Protein AF-0000000080295500 (afdb_homodimer)

Nearest PDB structures (foldseek):
  4p5w-assembly1_A  TM=9.101E-01  e=2.984E-23  Homo sapiens
  4p5w-assembly1_B  TM=8.861E-01  e=1.407E-22  Homo sapiens
  4p5x-assembly1_A-2  TM=8.609E-01  e=1.257E-21  Homo sapiens
  4p60-assembly1_B  TM=7.957E-01  e=4.733E-19  Homo sapiens
  4p60-assembly1_A  TM=8.906E-01  e=2.043E-16  Homo sapiens

Sequence (600 aa):
MQILQVKRAESGPSFLKRASTDKLREVFLKYASYQKNGEHFMTSEDFVRKFLGLFTDAAFNDESVRLLAGIADTSKDGLISFAEFQAFEGLLCTPDALYKTAFQLFDRQGNGTVSYDNFAEIVQKTELHSKLPFRLDSPFIKRYFGEKKQRLINYAEFTQLLHDFHEEYAMEAFRTKDPAGSGYISPLDFHDIMVNVKRHLLTADVKDNLVAITEGHKVSFPYFMAFTSLLNNMELIKRIYLHATQGNRTEPVTKDELLYAAQTMSQITPLEIDILFQLTGALHHTGWWRRKKFEANRQVMQILQVKRAESGPSFLKRASTDKLREVFLKYASYQKNGEHFMTSEDFVRKFLGLFTDAAFNDESVRLLAGIADTSKDGLISFAEFQAFEGLLCTPDALYKTAFQLFDRQGNGTVSYDNFAEIVQKTELHSKLPFRLDSPFIKRYFGEKKQRLINYAEFTQLLHDFHEEYAMEAFRTKDPAGSGYISPLDFHDIMVNVKRHLLTADVKDNLVAITEGHKVSFPYFMAFTSLLNNMELIKRIYLHATQGNRTEPVTKDELLYAAQTMSQITPLEIDILFQLTGALHHTGWWRRKKFEANRQV

Radius of gyration: 26.74 Å; Cα contacts (8 Å, |Δi|>4): 785; chains: 2; bounding box: 55×94×56 Å

Foldseek 3Di:
DVPPPPLPQPDDVDQPDQDDLVVLVVLQVVQFDDDDPRFTWHALCSVACVVVVHQVDPPGDPVVSQLLSQLLVLCLPRIHGSVSSSVLSVLCSDPPSVLSSVQSSQPNNNPQWHALVSVVVVLCPDPLCVVQNDDSQDVLQCVLCNNVRPRIHGSVRSVVSVVVVLVVSLVSLVCVQVVVPPQWHWLVSLLVSCCRSVVVLDDPLCSVCSSVLCVRDIAGNVLSNLQSLLSVCVVVLQVLVCVLVVNDQFDWDDLVSSVVSCVVPPSHDSSNSVSVLSSCCRRVVDSTPGNDCPPPPSVD/DVPPPPPPQPDDVDQPDQDDLVVLVVLQVVQFDDDDPRFTWHALCSVACPVVVHQVDPPGDPVVSQLLSQLLVLCLPRIHGSVSSSVLSVLCRDPPSVLSSVQSSQPNNNPQWHALVSVVVVQCPDPLCVVQNDDSQDVLQCVLQNPVRPRIHGSVRSVVSVVVVLVVSLVSLVCVQVVVPPQWHWLVSLLVSCCRSVVVLDDPLCSVCSSVLCVRDIAGNVLSNLQSLLSVCVVVLQVLVCVLVVNDQFDWDDLVSSVVSCVVPPSHDSSNSVSVLSSCCRRVVDSTPGNDCPPPPPDD

Organism: Glossina morsitans morsitans (NCBI:txid37546)

InterPro domains:
  IPR002048 EF-hand domain [PF13202] (72-88)
  IPR002048 EF-hand domain [PS50222] (94-129)
  IPR002048 EF-hand domain [PS50222] (165-200)
  IPR002048 EF-hand domain [SM00054] (64-92)
  IPR002048 EF-hand domain [SM00054] (98-126)
  IPR002048 EF-hand domain [SM00054] (169-197)
  IPR011992 EF-hand domain pair [SSF47473] (13-196)
  IPR011992 EF-hand domain pair [SSF47473] (168-280)
  IPR039800 Calcium uptake protein 1/2/3 [PTHR12294] (20-279)

Secondary structure (DSSP, 8-state):
--TT-----SSSS---PPPPHHHHHHHHHHH--EEETTEEEB-HIIIIIIIS--S-SSS--HHHHHHHHHHH-TT-SS-B-HHHHHHHHHHHTSTTHHHHHHHHHH-TTSSSEE-HHHHHHHHHTSHHHHHS---TTSHHHHHHHTTTT---EEHHHHHHHHHHHHHHHHHHHHHHH-TT--SEE-HHHHHHHHHHHSGGG--HHHHHTHHHHTTTPPEEHHHHHHHHHHHHTHHHHHHHHHHHTTT-SS--B-HHHHHHHGGG-TT--HHHHHHHHHHHHHHHS-SSB-----------/--TT-------SS---PPPPHHHHHHHHHHH--EEETTEEEB-HIIIIIIIS--S-SSS--HHHHHHHHHHH-TT-SS-B-HHHHHHHHHHHTSTTHHHHHHHHHH-TTSSSEE-HHHHHHHHHTSHHHHHS---TTSHHHHHHHTTTT---EEHHHHHHHHHHHHHHHHHHHHHHH-TT--SEE-HHHHHHHHHHHSGGG--HHHHHTHHHHTTTPPEEHHHHHHHHHHHHTHHHHHHHHHHHTTT-SS--B-HHHHHHHHTT-TT--HHHHHHHHHHHHHHHS-SSB-----------

pLDDT: mean 84.42, std 17.53, range [17.41, 97.69]

Solvent-accessible surface area (backbone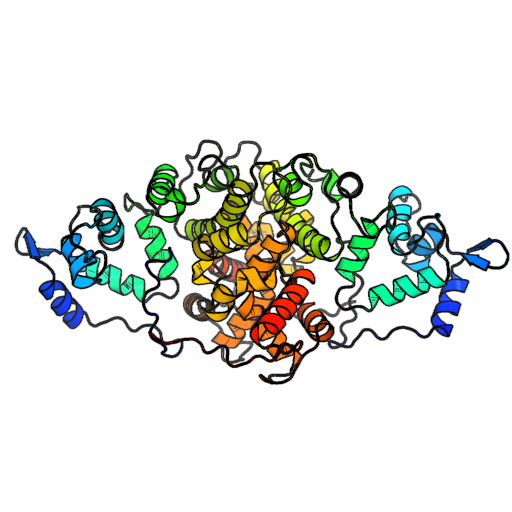 atoms only — not comparable to full-atom values): 32934 Å² total; per-residue (Å²): 125,73,76,71,64,62,82,72,72,86,67,65,96,60,71,53,75,74,77,52,68,69,60,48,48,55,55,49,60,73,47,30,78,41,74,57,97,90,38,63,22,22,40,34,58,30,45,29,30,62,67,68,57,42,70,71,53,89,88,48,62,64,67,58,37,45,46,60,29,33,41,34,15,57,83,59,76,69,49,28,40,61,70,31,49,52,49,40,56,49,44,64,38,41,60,59,21,68,54,53,48,50,45,34,49,34,19,70,83,50,75,65,40,31,40,44,67,43,44,51,53,55,50,64,69,34,70,56,29,72,77,49,64,69,72,82,83,33,71,67,47,27,45,69,20,8,65,83,44,73,39,69,37,38,63,55,40,39,40,39,47,54,55,52,46,57,57,48,48,49,55,44,42,50,47,68,66,20,79,82,32,70,29,45,32,48,41,66,55,50,41,51,45,42,62,66,70,43,40,91,65,47,49,74,70,54,59,76,34,51,48,63,64,47,70,82,37,68,41,37,44,42,56,52,50,29,51,54,49,38,51,63,38,41,68,59,51,51,48,37,47,26,58,62,45,74,65,39,62,62,56,70,50,52,71,64,53,49,41,45,46,34,58,81,38,82,78,64,40,70,39,26,53,54,48,49,39,47,48,34,24,67,72,63,75,34,78,47,48,46,59,59,80,72,66,74,77,57,84,114,125,72,76,71,65,61,81,71,72,85,67,65,95,63,71,53,74,72,77,53,69,67,60,48,49,53,55,47,59,72,46,30,78,41,74,58,96,90,38,64,22,21,40,34,56,29,46,30,30,62,68,68,57,42,70,72,53,90,89,49,61,64,66,58,37,44,46,58,30,34,42,35,16,58,84,58,77,69,48,28,40,62,70,30,49,51,48,38,55,48,44,64,38,41,61,58,22,68,54,52,47,51,46,32,49,34,20,68,82,51,75,65,40,29,41,44,68,42,46,50,55,55,50,65,70,34,70,58,29,71,77,49,61,70,72,82,83,33,73,67,47,28,46,69,18,9,66,84,43,72,41,69,36,38,64,56,40,38,38,41,48,55,55,52,46,58,56,48,47,51,54,45,44,51,46,67,66,21,79,80,32,69,29,46,32,48,42,66,55,49,39,52,47,41,62,66,72,44,40,92,65,48,50,72,69,54,60,76,35,50,46,62,66,46,71,82,36,67,41,36,43,43,54,53,52,30,53,54,49,38,52,62,38,42,69,57,50,51,48,36,48,26,60,61,46,74,64,40,64,61,57,70,54,52,72,65,52,48,40,46,48,34,60,82,39,82,77,64,41,69,39,27,54,52,47,48,47,49,48,34,24,68,71,61,75,34,78,49,51,47,57,61,78,70,66,75,71,68,77,120

Structure (mmCIF, N/CA/C/O backbone):
data_AF-0000000080295500-model_v1
#
loop_
_entity.id
_entity.type
_entity.pdbx_description
1 polymer 'EF-hand domain-containing protein'
#
loop_
_atom_site.group_PDB
_atom_site.id
_atom_site.type_symbol
_atom_site.label_atom_id
_atom_site.label_alt_id
_atom_site.label_comp_id
_atom_site.label_asym_id
_atom_site.label_entity_id
_atom_site.label_seq_id
_atom_site.pdbx_PDB_ins_code
_atom_site.Cartn_x
_atom_site.Cartn_y
_atom_site.Cartn_z
_atom_site.occupancy
_atom_site.B_iso_or_equiv
_atom_site.auth_seq_id
_atom_site.auth_comp_id
_atom_site.auth_asym_id
_atom_site.auth_atom_id
_atom_site.pdbx_PDB_model_num
ATOM 1 N N . MET A 1 1 ? 6.844 17.078 5.766 1 24.73 1 MET A N 1
ATOM 2 C CA . MET A 1 1 ? 5.93 16.391 6.676 1 24.73 1 MET A CA 1
ATOM 3 C C . MET A 1 1 ? 6.656 15.922 7.934 1 24.73 1 MET A C 1
ATOM 5 O O . MET A 1 1 ? 6.023 15.508 8.906 1 24.73 1 MET A O 1
ATOM 9 N N . GLN A 1 2 ? 7.992 15.969 7.684 1 33.03 2 GLN A N 1
ATOM 10 C CA . GLN A 1 2 ? 8.953 15.664 8.742 1 33.03 2 GLN A CA 1
ATOM 11 C C . GLN A 1 2 ? 8.859 16.672 9.883 1 33.03 2 GLN A C 1
ATOM 13 O O . GLN A 1 2 ? 9.211 16.359 11.023 1 33.03 2 GLN A O 1
ATOM 18 N N . ILE A 1 3 ? 8.422 17.781 9.461 1 31.91 3 ILE A N 1
ATOM 19 C CA . ILE A 1 3 ? 8.703 18.859 10.398 1 31.91 3 ILE A CA 1
ATOM 20 C C . ILE A 1 3 ? 7.848 18.672 11.656 1 31.91 3 ILE A C 1
ATOM 22 O O . ILE A 1 3 ? 8.281 19.016 12.758 1 31.91 3 ILE A O 1
ATOM 26 N N . LEU A 1 4 ? 6.605 18.297 11.414 1 35.59 4 LEU A N 1
ATOM 27 C CA . LEU A 1 4 ? 5.785 18.375 12.617 1 35.59 4 LEU A CA 1
ATOM 28 C C . LEU A 1 4 ? 5.961 17.125 13.477 1 35.59 4 LEU A C 1
ATOM 30 O O . LEU A 1 4 ? 4.988 16.438 13.773 1 35.59 4 LEU A O 1
ATOM 34 N N . GLN A 1 5 ? 6.977 16.391 13.18 1 35.38 5 GLN A N 1
ATOM 35 C CA . GLN A 1 5 ? 7.074 15.312 14.164 1 35.38 5 GLN A CA 1
ATOM 36 C C . GLN A 1 5 ? 7.113 15.875 15.586 1 35.38 5 GLN A C 1
ATOM 38 O O . GLN A 1 5 ? 8.156 16.344 16.047 1 35.38 5 GLN A O 1
ATOM 43 N N . VAL A 1 6 ? 6.102 16.516 16 1 31.75 6 VAL A N 1
ATOM 44 C CA . VAL A 1 6 ? 5.93 16.953 17.391 1 31.75 6 VAL A CA 1
ATOM 45 C C . VAL A 1 6 ? 6.395 15.859 18.344 1 31.75 6 VAL A C 1
ATOM 47 O O . VAL A 1 6 ? 6.141 14.68 18.109 1 31.75 6 VAL A O 1
ATOM 50 N N . LYS A 1 7 ? 7.234 16.203 19.203 1 31.81 7 LYS A N 1
ATOM 51 C CA . LYS A 1 7 ? 7.723 15.383 20.312 1 31.81 7 LYS A CA 1
ATOM 52 C C . LYS A 1 7 ? 6.59 14.578 20.938 1 31.81 7 LYS A C 1
ATOM 54 O O . LYS A 1 7 ? 5.703 15.141 21.578 1 31.81 7 LYS A O 1
ATOM 59 N N . ARG A 1 8 ? 6.191 13.578 20.297 1 33.94 8 ARG A N 1
ATOM 60 C CA . ARG A 1 8 ? 5.223 12.695 20.938 1 33.94 8 ARG A CA 1
ATOM 61 C C . ARG A 1 8 ? 5.695 12.289 22.328 1 33.94 8 ARG A C 1
ATOM 63 O O . ARG A 1 8 ? 6.75 11.664 22.484 1 33.94 8 ARG A O 1
ATOM 70 N N . ALA A 1 9 ? 5.312 12.953 23.328 1 31.48 9 ALA A N 1
ATOM 71 C CA . ALA A 1 9 ? 5.504 12.57 24.734 1 31.48 9 ALA A CA 1
ATOM 72 C C . ALA A 1 9 ? 5.238 11.086 24.938 1 31.48 9 ALA A C 1
ATOM 74 O O . ALA A 1 9 ? 4.336 10.516 24.312 1 31.48 9 ALA A O 1
ATOM 75 N N . GLU A 1 10 ? 6.148 10.156 25.375 1 31.75 10 GLU A N 1
ATOM 76 C CA . GLU A 1 10 ? 6.328 8.758 25.75 1 31.75 10 GLU A CA 1
ATOM 77 C C . GLU A 1 10 ? 5.102 8.219 26.469 1 31.75 10 GLU A C 1
ATOM 79 O O . GLU A 1 10 ? 5.148 7.137 27.062 1 31.75 10 GLU A O 1
ATOM 84 N N . SER A 1 11 ? 4.113 9.062 26.984 1 31.52 11 SER A N 1
ATOM 85 C CA . SER A 1 11 ? 3.176 8.43 27.906 1 31.52 11 SER A CA 1
ATOM 86 C C . SER A 1 11 ? 2.221 7.5 27.172 1 31.52 11 SER A C 1
ATOM 88 O O . SER A 1 11 ? 2.023 7.633 25.953 1 31.52 11 SER A O 1
ATOM 90 N N . GLY A 1 12 ? 1.7 6.375 27.719 1 35.47 12 GLY A N 1
ATOM 91 C CA . GLY A 1 12 ? 0.642 5.445 27.359 1 35.47 12 GLY A CA 1
ATOM 92 C C . GLY A 1 12 ? -0.409 6.059 26.453 1 35.47 12 GLY A C 1
ATOM 93 O O . GLY A 1 12 ? -0.448 7.277 26.281 1 35.47 12 GLY A O 1
ATOM 94 N N . PRO A 1 13 ? -1.055 5.328 25.562 1 41.84 13 PRO A N 1
ATOM 95 C CA . PRO A 1 13 ? -2.148 5.824 24.719 1 41.84 13 PRO A CA 1
ATOM 96 C C . PRO A 1 13 ? -2.926 6.965 25.375 1 41.84 13 PRO A C 1
ATOM 98 O O . PRO A 1 13 ? -4.125 7.121 25.125 1 41.84 13 PRO A O 1
ATOM 101 N N . SER A 1 14 ? -2.389 7.664 26.281 1 45.06 14 SER A N 1
ATOM 102 C CA . SER A 1 14 ? -3.203 8.656 26.969 1 45.06 14 SER A CA 1
ATOM 103 C C . SER A 1 14 ? -3.611 9.789 26.031 1 45.06 14 SER A C 1
ATOM 105 O O . SER A 1 14 ? -2.838 10.18 25.156 1 45.06 14 SER A O 1
ATOM 107 N N . PHE A 1 15 ? -5.023 9.898 25.812 1 55 15 PHE A N 1
ATOM 108 C CA . PHE A 1 15 ? -5.668 11.086 25.266 1 55 15 PHE A CA 1
ATOM 109 C C . PHE A 1 15 ? -4.887 12.344 25.625 1 55 15 PHE A C 1
ATOM 111 O O . PHE A 1 15 ? -4.531 12.555 26.797 1 55 15 PHE A O 1
ATOM 118 N N . LEU A 1 16 ? -3.973 12.703 24.812 1 60.38 16 LEU A N 1
ATOM 119 C CA . LEU A 1 16 ? -3.385 14 25.141 1 60.38 16 LEU A CA 1
ATOM 120 C C . LEU A 1 16 ? -4.438 14.945 25.703 1 60.38 16 LEU A C 1
ATOM 122 O O . LEU A 1 16 ? -5.512 15.109 25.109 1 60.38 16 LEU A O 1
ATOM 126 N N . LYS A 1 17 ? -4.324 15.102 27.031 1 66.94 17 LYS A N 1
ATOM 127 C CA . LYS A 1 17 ? -5.266 15.984 27.719 1 66.94 17 LYS A CA 1
ATOM 128 C C . LYS A 1 17 ? -5.07 17.438 27.281 1 66.94 17 LYS A C 1
ATOM 130 O O . LYS A 1 17 ? -3.939 17.922 27.219 1 66.94 17 LYS A O 1
ATOM 135 N N . ARG A 1 18 ? -6.211 18.031 26.875 1 74.5 18 ARG A N 1
ATOM 136 C CA . ARG A 1 18 ? -6.246 19.438 26.5 1 74.5 18 ARG A CA 1
ATOM 137 C C . ARG A 1 18 ? -5.848 20.328 27.672 1 74.5 18 ARG A C 1
ATOM 139 O O . ARG A 1 18 ? -6.238 20.062 28.812 1 74.5 18 ARG A O 1
ATOM 146 N N . ALA A 1 19 ? -4.977 21.281 27.406 1 76.69 19 ALA A N 1
ATOM 147 C CA . ALA A 1 19 ? -4.621 22.25 28.438 1 76.69 19 ALA A CA 1
ATOM 148 C C . ALA A 1 19 ? -5.824 23.094 28.828 1 76.69 19 ALA A C 1
ATOM 150 O O . ALA A 1 19 ? -6.742 23.297 28.031 1 76.69 19 ALA A O 1
ATOM 151 N N . SER A 1 20 ? -5.832 23.562 30.078 1 85.94 20 SER A N 1
ATOM 152 C CA . SER A 1 20 ? -6.914 24.422 30.531 1 85.94 20 SER A CA 1
ATOM 153 C C . SER A 1 20 ? -6.887 25.766 29.812 1 85.94 20 SER A C 1
ATOM 155 O O . SER A 1 20 ? -5.824 26.234 29.391 1 85.94 20 SER A O 1
ATOM 157 N N . THR A 1 21 ? -8.039 26.312 29.703 1 89.31 21 THR A N 1
ATOM 158 C CA . THR A 1 21 ? -8.195 27.578 29 1 89.31 21 THR A CA 1
ATOM 159 C C . THR A 1 21 ? -7.336 28.672 29.641 1 89.31 21 THR A C 1
ATOM 161 O O . THR A 1 21 ? -6.711 29.469 28.953 1 89.31 21 THR A O 1
ATOM 164 N N . ASP A 1 22 ? -7.285 28.688 30.953 1 91.25 22 ASP A N 1
ATOM 165 C CA . ASP A 1 22 ? -6.52 29.703 31.672 1 91.25 22 ASP A CA 1
ATOM 166 C C . ASP A 1 22 ? -5.023 29.562 31.375 1 91.25 22 ASP A C 1
ATOM 168 O O . ASP A 1 22 ? -4.344 30.562 31.125 1 91.25 22 ASP A O 1
ATOM 172 N N . LYS A 1 23 ? -4.605 28.391 31.422 1 91.25 23 LYS A N 1
ATOM 173 C CA . LYS A 1 23 ? -3.197 28.156 31.125 1 91.25 23 LYS A CA 1
ATOM 174 C C . LYS A 1 23 ? -2.867 28.531 29.688 1 91.25 23 LYS A C 1
ATOM 176 O O . LYS A 1 23 ? -1.813 29.109 29.422 1 91.25 23 LYS A O 1
ATOM 181 N N . LEU A 1 24 ? -3.779 28.234 28.828 1 92.12 24 LEU A N 1
ATOM 182 C CA . LEU A 1 24 ? -3.57 28.562 27.422 1 92.12 24 LEU A CA 1
ATOM 183 C C . LEU A 1 24 ? -3.547 30.078 27.219 1 92.12 24 LEU A C 1
ATOM 185 O O . LEU A 1 24 ? -2.781 30.578 26.391 1 92.12 24 LEU A O 1
ATOM 189 N N . ARG A 1 25 ? -4.375 30.703 27.922 1 93.94 25 ARG A N 1
ATOM 190 C CA . ARG A 1 25 ? -4.426 32.156 27.812 1 93.94 25 ARG A CA 1
ATOM 191 C C . ARG A 1 25 ? -3.115 32.781 28.281 1 93.94 25 ARG A C 1
ATOM 193 O O . ARG A 1 25 ? -2.627 33.75 27.672 1 93.94 25 ARG A O 1
ATOM 200 N N . GLU A 1 26 ? -2.607 32.25 29.359 1 93.5 26 GLU A N 1
ATOM 201 C CA . GLU A 1 26 ? -1.329 32.75 29.891 1 93.5 26 GLU A CA 1
ATOM 202 C C . GLU A 1 26 ? -0.218 32.562 28.844 1 93.5 26 GLU A C 1
ATOM 204 O O . GLU A 1 26 ? 0.565 33.5 28.609 1 93.5 26 GLU A O 1
ATOM 209 N N . VAL A 1 27 ? -0.168 31.406 28.281 1 92.81 27 VAL A N 1
ATOM 210 C CA . VAL A 1 27 ? 0.85 31.125 27.281 1 92.81 27 VAL A CA 1
ATOM 211 C C . VAL A 1 27 ? 0.651 32.031 26.062 1 92.81 27 VAL A C 1
ATOM 213 O O . VAL A 1 27 ? 1.615 32.562 25.531 1 92.81 27 VAL A O 1
ATOM 216 N N . PHE A 1 28 ? -0.583 32.094 25.641 1 95.81 28 PHE A N 1
ATOM 217 C CA . PHE A 1 28 ? -0.921 32.906 24.484 1 95.81 28 PHE A CA 1
ATOM 218 C C . PHE A 1 28 ? -0.458 34.344 24.688 1 95.81 28 PHE A C 1
ATOM 220 O O . PHE A 1 28 ? 0.17 34.938 23.812 1 95.81 28 PHE A O 1
ATOM 227 N N . LEU A 1 29 ? -0.727 34.938 25.812 1 95.19 29 LEU A N 1
ATOM 228 C CA . LEU A 1 29 ? -0.426 36.344 26.094 1 95.19 29 LEU A CA 1
ATOM 229 C C . LEU A 1 29 ? 1.078 36.562 26.219 1 95.19 29 LEU A C 1
ATOM 231 O O . LEU A 1 29 ? 1.577 37.656 25.938 1 95.19 29 LEU A O 1
ATOM 235 N N . LYS A 1 30 ? 1.755 35.531 26.594 1 95.38 30 LYS A N 1
ATOM 236 C CA . LYS A 1 30 ? 3.209 35.594 26.703 1 95.38 30 LYS A CA 1
ATOM 237 C C . LYS A 1 30 ? 3.852 35.844 25.344 1 95.38 30 LYS A C 1
ATOM 239 O O . LYS A 1 30 ? 4.887 36.531 25.266 1 95.38 30 LYS A O 1
ATOM 244 N N . TYR A 1 31 ? 3.219 35.344 24.359 1 95.62 31 TYR A N 1
ATOM 245 C CA . TYR A 1 31 ? 3.885 35.375 23.062 1 95.62 31 TYR A CA 1
ATOM 246 C C . TYR A 1 31 ? 3.166 36.344 22.109 1 95.62 31 TYR A C 1
ATOM 248 O O . TYR A 1 31 ? 3.713 36.719 21.062 1 95.62 31 TYR A O 1
ATOM 256 N N . ALA A 1 32 ? 2.008 36.719 22.422 1 96.56 32 ALA A N 1
ATOM 257 C CA . ALA A 1 32 ? 1.226 37.594 21.547 1 96.56 32 ALA A CA 1
ATOM 258 C C . ALA A 1 32 ? 1.772 39 21.562 1 96.56 32 ALA A C 1
ATOM 260 O O . ALA A 1 32 ? 1.603 39.75 22.547 1 96.56 32 ALA A O 1
ATOM 261 N N . SER A 1 33 ? 2.303 39.469 20.516 1 94.56 33 SER A N 1
ATOM 262 C CA . SER A 1 33 ? 2.971 40.75 20.5 1 94.56 33 SER A CA 1
ATOM 263 C C . SER A 1 33 ? 2.102 41.812 19.844 1 94.56 33 SER A C 1
ATOM 265 O O . SER A 1 33 ? 2.379 43.031 19.953 1 94.56 33 SER A O 1
ATOM 267 N N . TYR A 1 34 ? 1.117 41.438 19.094 1 94.81 34 TYR A N 1
ATOM 268 C CA . TYR A 1 34 ? 0.301 42.375 18.328 1 94.81 34 TYR A CA 1
ATOM 269 C C . TYR A 1 34 ? -1.03 42.625 19.031 1 94.81 34 TYR A C 1
ATOM 271 O O . TYR A 1 34 ? -1.647 41.719 19.562 1 94.81 34 TYR A O 1
ATOM 279 N N . GLN A 1 35 ? -1.454 43.875 19.125 1 94 35 GLN A N 1
ATOM 280 C CA . GLN A 1 35 ? -2.736 44.25 19.719 1 94 35 GLN A CA 1
ATOM 281 C C . GLN A 1 35 ? -3.594 45.031 18.719 1 94 35 GLN A C 1
ATOM 283 O O . GLN A 1 35 ? -3.102 45.938 18.047 1 94 35 GLN A O 1
ATOM 288 N N . LYS A 1 36 ? -4.797 44.562 18.547 1 92.31 36 LYS A N 1
ATOM 289 C CA . LYS A 1 36 ? -5.77 45.219 17.688 1 92.31 36 LYS A CA 1
ATOM 290 C C . LYS A 1 36 ? -7.148 45.281 18.344 1 92.31 36 LYS A C 1
ATOM 292 O O . LYS A 1 36 ? -7.691 44.25 18.719 1 92.31 36 LYS A O 1
ATOM 297 N N . ASN A 1 37 ? -7.762 46.469 18.516 1 92.06 37 ASN A N 1
ATOM 298 C CA . ASN A 1 37 ? -9.086 46.688 19.094 1 92.06 37 ASN A CA 1
ATOM 299 C C . ASN A 1 37 ? -9.195 46.062 20.484 1 92.06 37 ASN A C 1
ATOM 301 O O . ASN A 1 37 ? -10.188 45.406 20.797 1 92.06 37 ASN A O 1
ATOM 305 N N . GLY A 1 38 ? -8.117 46.094 21.234 1 90.62 38 GLY A N 1
ATOM 306 C CA . GLY A 1 38 ? -8.133 45.656 22.625 1 90.62 38 GLY A CA 1
ATOM 307 C C . GLY A 1 38 ? -7.871 44.156 22.75 1 90.62 38 GLY A C 1
ATOM 308 O O . GLY A 1 38 ? -7.828 43.625 23.859 1 90.62 38 GLY A O 1
ATOM 309 N N . GLU A 1 39 ? -7.773 43.531 21.641 1 93.88 39 GLU A N 1
ATOM 310 C CA . GLU A 1 39 ? -7.504 42.094 21.672 1 93.88 39 GLU A CA 1
ATOM 311 C C . GLU A 1 39 ? -6.07 41.812 21.234 1 93.88 39 GLU A C 1
ATOM 313 O O . GLU A 1 39 ? -5.504 42.5 20.406 1 93.88 39 GLU A O 1
ATOM 318 N N . HIS A 1 40 ? -5.484 40.812 21.922 1 96.5 40 HIS A N 1
ATOM 319 C CA . HIS A 1 40 ? -4.121 40.406 21.609 1 96.5 40 HIS A CA 1
ATOM 320 C C . HIS A 1 40 ? -4.109 39.344 20.516 1 96.5 40 HIS A C 1
ATOM 322 O O . HIS A 1 40 ? -4.98 38.469 20.484 1 96.5 40 HIS A O 1
ATOM 328 N N . PHE A 1 41 ? -3.137 39.406 19.609 1 97.31 41 PHE A N 1
ATOM 329 C CA . PHE A 1 41 ? -2.943 38.438 18.547 1 97.31 41 PHE A CA 1
ATOM 330 C C . PHE A 1 41 ? -1.482 38 18.453 1 97.31 41 PHE A C 1
ATOM 332 O O . PHE A 1 41 ? -0.586 38.781 18.812 1 97.31 41 PHE A O 1
ATOM 339 N N . MET A 1 42 ? -1.228 36.75 18.047 1 96.88 42 MET A N 1
ATOM 340 C CA . MET A 1 42 ? 0.112 36.312 17.672 1 96.88 42 MET A CA 1
ATOM 341 C C . MET A 1 42 ? 0.36 36.562 16.188 1 96.88 42 MET A C 1
ATOM 343 O O . MET A 1 42 ? -0.524 36.312 15.359 1 96.88 42 MET A O 1
ATOM 347 N N . THR A 1 43 ? 1.521 37.125 15.945 1 96.25 43 THR A N 1
ATOM 348 C CA . THR A 1 43 ? 1.957 37.156 14.555 1 96.25 43 THR A CA 1
ATOM 349 C C . THR A 1 43 ? 2.506 35.781 14.148 1 96.25 43 THR A C 1
ATOM 351 O O . THR A 1 43 ? 2.66 34.906 14.992 1 96.25 43 THR A O 1
ATOM 354 N N . SER A 1 44 ? 2.758 35.625 12.836 1 94.81 44 SER A N 1
ATOM 355 C CA . SER A 1 44 ? 3.361 34.375 12.352 1 94.81 44 SER A CA 1
ATOM 356 C C . SER A 1 44 ? 4.691 34.125 13.047 1 94.81 44 SER A C 1
ATOM 358 O O . SER A 1 44 ? 4.992 32.969 13.391 1 94.81 44 SER A O 1
ATOM 360 N N . GLU A 1 45 ? 5.434 35.094 13.281 1 93.94 45 GLU A N 1
ATOM 361 C CA . GLU A 1 45 ? 6.73 34.969 13.938 1 93.94 45 GLU A CA 1
ATOM 362 C C . GLU A 1 45 ? 6.566 34.594 15.414 1 93.94 45 GLU A C 1
ATOM 364 O O . GLU A 1 45 ? 7.312 33.781 15.953 1 93.94 45 GLU A O 1
ATOM 369 N N . ASP A 1 46 ? 5.602 35.25 16.047 1 95.5 46 ASP A N 1
ATOM 370 C CA . ASP A 1 46 ? 5.328 34.938 17.438 1 95.5 46 ASP A CA 1
ATOM 371 C C . ASP A 1 46 ? 5.055 33.438 17.609 1 95.5 46 ASP A C 1
ATOM 373 O O . ASP A 1 46 ? 5.617 32.781 18.5 1 95.5 46 ASP A O 1
ATOM 377 N N . PHE A 1 47 ? 4.23 33 16.766 1 94.5 47 PHE A N 1
ATOM 378 C CA . PHE A 1 47 ? 3.74 31.625 16.891 1 94.5 47 PHE A CA 1
ATOM 379 C C . PHE A 1 47 ? 4.809 30.625 16.469 1 94.5 47 PHE A C 1
ATOM 381 O O . PHE A 1 47 ? 5.137 29.719 17.219 1 94.5 47 PHE A O 1
ATOM 388 N N . VAL A 1 48 ? 5.441 30.766 15.289 1 92.31 48 VAL A N 1
ATOM 389 C CA . VAL A 1 48 ? 6.305 29.766 14.688 1 92.31 48 VAL A CA 1
ATOM 390 C C . VAL A 1 48 ? 7.715 29.875 15.273 1 92.31 48 VAL A C 1
ATOM 392 O O . VAL A 1 48 ? 8.289 28.875 15.719 1 92.31 48 VAL A O 1
ATOM 395 N N . ARG A 1 49 ? 8.164 31.016 15.352 1 91.88 49 ARG A N 1
ATOM 396 C CA . ARG A 1 49 ? 9.555 31.203 15.758 1 91.88 49 ARG A CA 1
ATOM 397 C C . ARG A 1 49 ? 9.68 31.234 17.281 1 91.88 49 ARG A C 1
ATOM 399 O O . ARG A 1 49 ? 10.562 30.578 17.844 1 91.88 49 ARG A O 1
ATOM 406 N N . LYS A 1 50 ? 8.867 31.938 17.969 1 92.38 50 LYS A N 1
ATOM 407 C CA . LYS A 1 50 ? 9.008 32.125 19.406 1 92.38 50 LYS A CA 1
ATOM 408 C C . LYS A 1 50 ? 8.328 30.984 20.172 1 92.38 50 LYS A C 1
ATOM 410 O O . LYS A 1 50 ? 8.961 30.328 21.016 1 92.38 50 LYS A O 1
ATOM 415 N N . PHE A 1 51 ? 7.094 30.797 19.891 1 90.94 51 PHE A N 1
ATOM 416 C CA . PHE A 1 51 ? 6.332 29.812 20.641 1 90.94 51 PHE A CA 1
ATOM 417 C C . PHE A 1 51 ? 6.766 28.406 20.281 1 90.94 51 PHE A C 1
ATOM 419 O O . PHE A 1 51 ? 7.152 27.625 21.156 1 90.94 51 PHE A O 1
ATOM 426 N N . LEU A 1 52 ? 6.711 28.047 18.938 1 87.56 52 LEU A N 1
ATOM 427 C CA . LEU A 1 52 ? 7.039 26.688 18.516 1 87.56 52 LEU A CA 1
ATOM 428 C C . LEU A 1 52 ? 8.547 26.469 18.5 1 87.56 52 LEU A C 1
ATOM 430 O O . LEU A 1 52 ? 9.016 25.328 18.531 1 87.56 52 LEU A O 1
ATOM 434 N N . GLY A 1 53 ? 9.258 27.562 18.391 1 85.81 53 GLY A N 1
ATOM 435 C CA . GLY A 1 53 ? 10.703 27.469 18.406 1 85.81 53 GLY A CA 1
ATOM 436 C C . GLY A 1 53 ? 11.281 26.938 17.109 1 85.81 53 GLY A C 1
ATOM 437 O O . GLY A 1 53 ? 12.312 26.266 17.094 1 85.81 53 GLY A O 1
ATOM 438 N N . LEU A 1 54 ? 10.531 27.203 16.062 1 83.19 54 LEU A N 1
ATOM 439 C CA . LEU A 1 54 ? 10.984 26.781 14.734 1 83.19 54 LEU A CA 1
ATOM 440 C C . LEU A 1 54 ? 11.547 27.953 13.945 1 83.19 54 LEU A C 1
ATOM 442 O O . LEU A 1 54 ? 11.109 29.094 14.141 1 83.19 54 LEU A O 1
ATOM 446 N N . PHE A 1 55 ? 12.562 27.75 13.031 1 82.62 55 PHE A N 1
ATOM 447 C CA . PHE A 1 55 ? 13.156 28.766 12.18 1 82.62 55 PHE A CA 1
ATOM 448 C C . PHE A 1 55 ? 13.766 29.891 13.016 1 82.62 55 PHE A C 1
ATOM 450 O O . PHE A 1 55 ? 13.5 31.062 12.773 1 82.62 55 PHE A O 1
ATOM 457 N N . THR A 1 56 ? 14.523 29.516 13.953 1 85.06 56 THR A N 1
ATOM 458 C CA . THR A 1 56 ? 15.023 30.484 14.922 1 85.06 56 THR A CA 1
ATOM 459 C C . THR A 1 56 ? 16.281 31.172 14.398 1 85.06 56 THR A C 1
ATOM 461 O O . THR A 1 56 ? 16.719 32.188 14.945 1 85.06 56 THR A O 1
ATOM 464 N N . ASP A 1 57 ? 16.688 30.672 13.344 1 83 57 ASP A N 1
ATOM 465 C CA . ASP A 1 57 ? 17.859 31.297 12.75 1 83 57 ASP A CA 1
ATOM 466 C C . ASP A 1 57 ? 17.531 32.688 12.227 1 83 57 ASP A C 1
ATOM 468 O O . ASP A 1 57 ? 16.375 33 11.945 1 83 57 ASP A O 1
ATOM 472 N N . ALA A 1 58 ? 18.562 33.531 12.141 1 81.75 58 ALA A N 1
ATOM 473 C CA . ALA A 1 58 ? 18.391 34.875 11.633 1 81.75 58 ALA A CA 1
ATOM 474 C C . ALA A 1 58 ? 17.922 34.875 10.188 1 81.75 58 ALA A C 1
ATOM 476 O O . ALA A 1 58 ? 17.047 35.656 9.805 1 81.75 58 ALA A O 1
ATOM 477 N N . ALA A 1 59 ? 18.609 34.062 9.43 1 83.94 59 ALA A N 1
ATOM 478 C CA . ALA A 1 59 ? 18.219 33.906 8.023 1 83.94 59 ALA A CA 1
ATOM 479 C C . ALA A 1 59 ? 17.141 32.875 7.852 1 83.94 59 ALA A C 1
ATOM 481 O O . ALA A 1 59 ? 17.422 31.703 7.531 1 83.94 59 ALA A O 1
ATOM 482 N N . PHE A 1 60 ? 15.898 33.281 8.234 1 81.56 60 PHE A N 1
ATOM 483 C CA . PHE A 1 60 ? 14.828 32.281 8.109 1 81.56 60 PHE A CA 1
ATOM 484 C C . PHE A 1 60 ? 13.953 32.594 6.898 1 81.56 60 PHE A C 1
ATOM 486 O O . PHE A 1 60 ? 13.953 33.719 6.387 1 81.56 60 PHE A O 1
ATOM 493 N N . ASN A 1 61 ? 13.328 31.609 6.352 1 84 61 ASN A N 1
ATOM 494 C CA . ASN A 1 61 ? 12.398 31.734 5.242 1 84 61 ASN A CA 1
ATOM 495 C C . ASN A 1 61 ? 11.031 32.219 5.711 1 84 61 ASN A C 1
ATOM 497 O O . ASN A 1 61 ? 10.258 31.469 6.297 1 84 61 ASN A O 1
ATOM 501 N N . ASP A 1 62 ? 10.781 33.438 5.375 1 88.56 62 ASP A N 1
ATOM 502 C CA . ASP A 1 62 ? 9.547 34.094 5.812 1 88.56 62 ASP A CA 1
ATOM 503 C C . ASP A 1 62 ? 8.32 33.344 5.281 1 88.56 62 ASP A C 1
ATOM 505 O O . ASP A 1 62 ? 7.305 33.25 5.977 1 88.56 62 ASP A O 1
ATOM 509 N N . GLU A 1 63 ? 8.406 32.906 4.125 1 86.75 63 GLU A N 1
ATOM 510 C CA . GLU A 1 63 ? 7.277 32.219 3.51 1 86.75 63 GLU A CA 1
ATOM 511 C C . GLU A 1 63 ? 6.953 30.922 4.25 1 86.75 63 GLU A C 1
ATOM 513 O O . GLU A 1 63 ? 5.781 30.594 4.453 1 86.75 63 GLU A O 1
ATOM 518 N N . SER A 1 64 ? 7.977 30.203 4.668 1 85.25 64 SER A N 1
ATOM 519 C CA . SER A 1 64 ? 7.785 28.984 5.43 1 85.25 64 SER A CA 1
ATOM 520 C C . SER A 1 64 ? 7.129 29.266 6.777 1 85.25 64 SER A C 1
ATOM 522 O O . SER A 1 64 ? 6.25 28.516 7.215 1 85.25 64 SER A O 1
ATOM 524 N N . VAL A 1 65 ? 7.582 30.297 7.348 1 89.31 65 VAL A N 1
ATOM 525 C CA . VAL A 1 65 ? 7.031 30.703 8.641 1 89.31 65 VAL A CA 1
ATOM 526 C C . VAL A 1 65 ? 5.547 31.031 8.492 1 89.31 65 VAL A C 1
ATOM 528 O O . VAL A 1 65 ? 4.727 30.578 9.305 1 89.31 65 VAL A O 1
ATOM 531 N N . ARG A 1 66 ? 5.238 31.703 7.484 1 90.12 66 ARG A N 1
ATOM 532 C CA . ARG A 1 66 ? 3.848 32.094 7.246 1 90.12 66 ARG A CA 1
ATOM 533 C C . ARG A 1 66 ? 2.99 30.859 6.957 1 90.12 66 ARG A C 1
ATOM 535 O O . ARG A 1 66 ? 1.857 30.75 7.43 1 90.12 66 ARG A O 1
ATOM 542 N N . LEU A 1 67 ? 3.514 29.984 6.227 1 86.56 67 LEU A N 1
ATOM 543 C CA . LEU A 1 67 ? 2.793 28.766 5.875 1 86.56 67 LEU A CA 1
ATOM 544 C C . LEU A 1 67 ? 2.471 27.953 7.121 1 86.56 67 LEU A C 1
ATOM 546 O O . LEU A 1 67 ? 1.339 27.484 7.293 1 86.56 67 LEU A O 1
ATOM 550 N N . LEU A 1 68 ? 3.391 27.766 7.941 1 87.44 68 LEU A N 1
ATOM 551 C CA . LEU A 1 68 ? 3.199 27 9.164 1 87.44 68 LEU A CA 1
ATOM 552 C C . LEU A 1 68 ? 2.223 27.703 10.102 1 87.44 68 LEU A C 1
ATOM 554 O O . LEU A 1 68 ? 1.408 27.047 10.758 1 87.44 68 LEU A O 1
ATOM 558 N N . ALA A 1 69 ? 2.396 29.016 10.18 1 92.12 69 ALA A N 1
ATOM 559 C CA . ALA A 1 69 ? 1.472 29.781 11.008 1 92.12 69 ALA A CA 1
ATOM 560 C C . ALA A 1 69 ? 0.033 29.625 10.523 1 92.12 69 ALA A C 1
ATOM 562 O O . ALA A 1 69 ? -0.908 29.703 11.32 1 92.12 69 ALA A O 1
ATOM 563 N N . GLY A 1 70 ? -0.058 29.391 9.219 1 90 70 GLY A N 1
ATOM 564 C CA . GLY A 1 70 ? -1.367 29.203 8.609 1 90 70 GLY A CA 1
ATOM 565 C C . GLY A 1 70 ? -2.133 28.031 9.188 1 90 70 GLY A C 1
ATOM 566 O O . GLY A 1 70 ? -3.357 27.969 9.078 1 90 70 GLY A O 1
ATOM 567 N N . ILE A 1 71 ? -1.459 27.125 9.789 1 90.81 71 ILE A N 1
ATOM 568 C CA . ILE A 1 71 ? -2.1 25.984 10.414 1 90.81 71 ILE A CA 1
ATOM 569 C C . ILE A 1 71 ? -2.99 26.453 11.562 1 90.81 71 ILE A C 1
ATOM 571 O O . ILE A 1 71 ? -4.109 25.969 11.734 1 90.81 71 ILE A O 1
ATOM 575 N N . ALA A 1 72 ? -2.469 27.391 12.336 1 91.62 72 ALA A N 1
ATOM 576 C CA . ALA A 1 72 ? -3.217 27.922 13.477 1 91.62 72 ALA A CA 1
ATOM 577 C C . ALA A 1 72 ? -4.141 29.062 13.047 1 91.62 72 ALA A C 1
ATOM 579 O O . ALA A 1 72 ? -5.223 29.234 13.617 1 91.62 72 ALA A O 1
ATOM 580 N N . ASP A 1 73 ? -3.686 29.797 12.086 1 93.88 73 ASP A N 1
ATOM 581 C CA . ASP A 1 73 ? -4.453 30.922 11.578 1 93.88 73 ASP A CA 1
ATOM 582 C C . ASP A 1 73 ? -5.543 30.453 10.609 1 93.88 73 ASP A C 1
ATOM 584 O O . ASP A 1 73 ? -5.453 30.703 9.406 1 93.88 73 ASP A O 1
ATOM 588 N N . THR A 1 74 ? -6.648 30 11.125 1 89.38 74 THR A N 1
ATOM 589 C CA . THR A 1 74 ? -7.691 29.375 10.32 1 89.38 74 THR A CA 1
ATOM 590 C C . THR A 1 74 ? -8.461 30.422 9.523 1 89.38 74 THR A C 1
ATOM 592 O O . THR A 1 74 ? -9.039 30.125 8.477 1 89.38 74 THR A O 1
ATOM 595 N N . SER A 1 75 ? -8.508 31.688 9.984 1 89.88 75 SER A N 1
ATOM 596 C CA . SER A 1 75 ? -9.164 32.75 9.242 1 89.88 75 SER A CA 1
ATOM 597 C C . SER A 1 75 ? -8.289 33.25 8.102 1 89.88 75 SER A C 1
ATOM 599 O O . SER A 1 75 ? -8.758 33.969 7.215 1 89.88 75 SER A O 1
ATOM 601 N N . LYS A 1 76 ? -7.07 32.875 8.133 1 88.12 76 LYS A N 1
ATOM 602 C CA . LYS A 1 76 ? -6.07 33.219 7.125 1 88.12 76 LYS A CA 1
ATOM 603 C C . LYS A 1 76 ? -5.918 34.719 6.977 1 88.12 76 LYS A C 1
ATOM 605 O O . LYS A 1 76 ? -5.746 35.219 5.863 1 88.12 76 LYS A O 1
ATOM 610 N N . ASP A 1 77 ? -6.07 35.5 8.031 1 90.69 77 ASP A N 1
ATOM 611 C CA . ASP A 1 77 ? -5.945 36.938 7.992 1 90.69 77 ASP A CA 1
ATOM 612 C C . ASP A 1 77 ? -4.547 37.375 8.422 1 90.69 77 ASP A C 1
ATOM 614 O O . ASP A 1 77 ? -4.27 38.594 8.508 1 90.69 77 ASP A O 1
ATOM 618 N N . GLY A 1 78 ? -3.684 36.438 8.75 1 91.38 78 GLY A N 1
ATOM 619 C CA . GLY A 1 78 ? -2.297 36.75 9.062 1 91.38 78 GLY A CA 1
ATOM 620 C C . GLY A 1 78 ? -2.041 36.906 10.547 1 91.38 78 GLY A C 1
ATOM 621 O O . GLY A 1 78 ? -0.896 37.094 10.977 1 91.38 78 GLY A O 1
ATOM 622 N N . LEU A 1 79 ? -3.084 36.906 11.328 1 95.44 79 LEU A N 1
ATOM 623 C CA . LEU A 1 79 ? -2.984 37 12.781 1 95.44 79 LEU A CA 1
ATOM 624 C C . LEU A 1 79 ? -3.646 35.781 13.453 1 95.44 79 LEU A C 1
ATOM 626 O O . LEU A 1 79 ? -4.613 35.25 12.922 1 95.44 79 LEU A O 1
ATOM 630 N N . ILE A 1 80 ? -3.078 35.344 14.562 1 96.31 80 ILE A N 1
ATOM 631 C CA . ILE A 1 80 ? -3.621 34.219 15.305 1 96.31 80 ILE A CA 1
ATOM 632 C C . ILE A 1 80 ? -4.309 34.719 16.578 1 96.31 80 ILE A C 1
ATOM 634 O O . ILE A 1 80 ? -3.65 35.188 17.484 1 96.31 80 ILE A O 1
ATOM 638 N N . SER A 1 81 ? -5.602 34.625 16.562 1 96.25 81 SER A N 1
ATOM 639 C CA . SER A 1 81 ? -6.375 35 17.75 1 96.25 81 SER A CA 1
ATOM 640 C C . SER A 1 81 ? -6.262 33.969 18.844 1 96.25 81 SER A C 1
ATOM 642 O O . SER A 1 81 ? -5.734 32.875 18.609 1 96.25 81 SER A O 1
ATOM 644 N N . PHE A 1 82 ? -6.711 34.281 19.969 1 95.44 82 PHE A N 1
ATOM 645 C CA . PHE A 1 82 ? -6.703 33.312 21.047 1 95.44 82 PHE A CA 1
ATOM 646 C C . PHE A 1 82 ? -7.578 32.125 20.703 1 95.44 82 PHE A C 1
ATOM 648 O O . PHE A 1 82 ? -7.227 30.984 21.016 1 95.44 82 PHE A O 1
ATOM 655 N N . ALA A 1 83 ? -8.742 32.406 20.156 1 94.56 83 ALA A N 1
ATOM 656 C CA . ALA A 1 83 ? -9.641 31.344 19.75 1 94.56 83 ALA A CA 1
ATOM 657 C C . ALA A 1 83 ? -8.953 30.375 18.797 1 94.56 83 ALA A C 1
ATOM 659 O O . ALA A 1 83 ? -9.117 29.156 18.891 1 94.56 83 ALA A O 1
ATOM 660 N N . GLU A 1 84 ? -8.203 30.922 17.875 1 94.56 84 GLU A N 1
ATOM 661 C CA . GLU A 1 84 ? -7.477 30.109 16.906 1 94.56 84 GLU A CA 1
ATOM 662 C C . GLU A 1 84 ? -6.348 29.328 17.578 1 94.56 84 GLU A C 1
ATOM 664 O O . GLU A 1 84 ? -6.094 28.172 17.234 1 94.56 84 GLU A O 1
ATOM 669 N N . PHE A 1 85 ? -5.668 29.984 18.469 1 93.69 85 PHE A N 1
ATOM 670 C CA . PHE A 1 85 ? -4.605 29.328 19.219 1 93.69 85 PHE A CA 1
ATOM 671 C C . PHE A 1 85 ? -5.152 28.156 20.016 1 93.69 85 PHE A C 1
ATOM 673 O O . PHE A 1 85 ? -4.555 27.078 20.031 1 93.69 85 PHE A O 1
ATOM 680 N N . GLN A 1 86 ? -6.25 28.391 20.625 1 92.06 86 GLN A N 1
ATOM 681 C CA . GLN A 1 86 ? -6.91 27.328 21.391 1 92.06 86 GLN A CA 1
ATOM 682 C C . GLN A 1 86 ? -7.34 26.172 20.484 1 92.06 86 GLN A C 1
ATOM 684 O O . GLN A 1 86 ? -7.203 25.016 20.859 1 92.06 86 GLN A O 1
ATOM 689 N N . ALA A 1 87 ? -7.859 26.562 19.359 1 91 87 ALA A N 1
ATOM 690 C CA . ALA A 1 87 ? -8.281 25.547 18.406 1 91 87 ALA A CA 1
ATOM 691 C C . ALA A 1 87 ? -7.086 24.719 17.938 1 91 87 ALA A C 1
ATOM 693 O O . ALA A 1 87 ? -7.211 23.5 17.719 1 91 87 ALA A O 1
ATOM 694 N N . PHE A 1 88 ? -5.992 25.375 17.703 1 90.38 88 PHE A N 1
ATOM 695 C CA . PHE A 1 88 ? -4.77 24.688 17.297 1 90.38 88 PHE A CA 1
ATOM 696 C C . PHE A 1 88 ? -4.332 23.688 18.344 1 90.38 88 PHE A C 1
ATOM 698 O O . PHE A 1 88 ? -3.99 22.547 18.031 1 90.38 88 PHE A O 1
ATOM 705 N N . GLU A 1 89 ? -4.336 24.094 19.531 1 86.56 89 GLU A N 1
ATOM 706 C CA . GLU A 1 89 ? -3.979 23.203 20.641 1 86.56 89 GLU A CA 1
ATOM 707 C C . GLU A 1 89 ? -4.93 22 20.703 1 86.56 89 GLU A C 1
ATOM 709 O O . GLU A 1 89 ? -4.496 20.875 20.938 1 86.56 89 GLU A O 1
ATOM 714 N N . GLY A 1 90 ? -6.137 22.297 20.547 1 86.56 90 GLY A N 1
ATOM 715 C CA . GLY A 1 90 ? -7.109 21.219 20.5 1 86.56 90 GLY A CA 1
ATOM 716 C C . GLY A 1 90 ? -6.871 20.234 19.375 1 86.56 90 GLY A C 1
ATOM 717 O O . GLY A 1 90 ? -7.02 19.016 19.547 1 86.56 90 GLY A O 1
ATOM 718 N N . LEU A 1 91 ? -6.582 20.797 18.281 1 86.69 91 LEU A N 1
ATOM 719 C CA . LEU A 1 91 ? -6.285 20 17.094 1 86.69 91 LEU A CA 1
ATOM 720 C C . LEU A 1 91 ? -5.145 19.031 17.375 1 86.69 91 LEU A C 1
ATOM 722 O O . LEU A 1 91 ? -5.203 17.859 16.969 1 86.69 91 LEU A O 1
ATOM 726 N N . LEU A 1 92 ? -4.164 19.422 18.109 1 83 92 LEU A N 1
ATOM 727 C CA . LEU A 1 92 ? -2.979 18.625 18.391 1 83 92 LEU A CA 1
ATOM 728 C C . LEU A 1 92 ? -3.309 17.484 19.344 1 83 92 LEU A C 1
ATOM 730 O O . LEU A 1 92 ? -2.547 16.516 19.438 1 83 92 LEU A O 1
ATOM 734 N N . CYS A 1 93 ? -4.465 17.578 19.969 1 82.12 93 CYS A N 1
ATOM 735 C CA . CYS A 1 93 ? -4.836 16.578 20.953 1 82.12 93 CYS A CA 1
ATOM 736 C C . CYS A 1 93 ? -5.742 15.516 20.344 1 82.12 93 CYS A C 1
ATOM 738 O O . CYS A 1 93 ? -6.086 14.531 21 1 82.12 93 CYS A O 1
ATOM 740 N N . THR A 1 94 ? -6.047 15.648 19.125 1 84.69 94 THR A N 1
ATOM 741 C CA . THR A 1 94 ? -6.898 14.664 18.469 1 84.69 94 THR A CA 1
ATOM 742 C C . THR A 1 94 ? -6.074 13.469 17.984 1 84.69 94 THR A C 1
ATOM 744 O O . THR A 1 94 ? -4.871 13.594 17.75 1 84.69 94 THR A O 1
ATOM 747 N N . PRO A 1 95 ? -6.699 12.312 17.859 1 81.81 95 PRO A N 1
ATOM 748 C CA . PRO A 1 95 ? -5.969 11.125 17.422 1 81.81 95 PRO A CA 1
ATOM 749 C C . PRO A 1 95 ? -5.434 11.258 15.992 1 81.81 95 PRO A C 1
ATOM 751 O O . PRO A 1 95 ? -4.453 10.609 15.633 1 81.81 95 PRO A O 1
ATOM 754 N N . ASP A 1 96 ? -6.047 12.055 15.195 1 85.62 96 ASP A N 1
ATOM 755 C CA . ASP A 1 96 ? -5.594 12.273 13.828 1 85.62 96 ASP A CA 1
ATOM 756 C C . ASP A 1 96 ? -4.961 13.648 13.664 1 85.62 96 ASP A C 1
ATOM 758 O O . ASP A 1 96 ? -5.125 14.297 12.625 1 85.62 96 ASP A O 1
ATOM 762 N N . ALA A 1 97 ? -4.238 14.062 14.664 1 84.31 97 ALA A N 1
ATOM 763 C CA . ALA A 1 97 ? -3.645 15.398 14.734 1 84.31 97 ALA A CA 1
ATOM 764 C C . ALA A 1 97 ? -2.725 15.648 13.539 1 84.31 97 ALA A C 1
ATOM 766 O O . ALA A 1 97 ? -2.729 16.734 12.969 1 84.31 97 ALA A O 1
ATOM 767 N N . LEU A 1 98 ? -2.008 14.672 13.164 1 82.06 98 LEU A N 1
ATOM 768 C CA . LEU A 1 98 ? -1.07 14.82 12.055 1 82.06 98 LEU A CA 1
ATOM 769 C C . LEU A 1 98 ? -1.808 15.148 10.758 1 82.06 98 LEU A C 1
ATOM 771 O O . LEU A 1 98 ? -1.415 16.062 10.031 1 82.06 98 LEU A O 1
ATOM 775 N N . TYR A 1 99 ? -2.84 14.438 10.531 1 88.81 99 TYR A N 1
ATOM 776 C CA . TYR A 1 99 ? -3.617 14.648 9.312 1 88.81 99 TYR A CA 1
ATOM 777 C C . TYR A 1 99 ? -4.328 16 9.352 1 88.81 99 TYR A C 1
ATOM 779 O O . TYR A 1 99 ? -4.371 16.719 8.344 1 88.81 99 TYR A O 1
ATOM 787 N N . LYS A 1 100 ? -4.816 16.344 10.5 1 90.31 100 LYS A N 1
ATOM 788 C CA . LYS A 1 100 ? -5.516 17.625 10.641 1 90.31 100 LYS A CA 1
ATOM 789 C C . LYS A 1 100 ? -4.562 18.797 10.43 1 90.31 100 LYS A C 1
ATOM 791 O O . LYS A 1 100 ? -4.91 19.781 9.766 1 90.31 100 LYS A O 1
ATOM 796 N N . THR A 1 101 ? -3.414 18.703 11 1 89.44 101 THR A N 1
ATOM 797 C CA . THR A 1 101 ? -2.406 19.734 10.828 1 89.44 101 THR A CA 1
ATOM 798 C C . THR A 1 101 ? -2.014 19.875 9.359 1 89.44 101 THR A C 1
ATOM 800 O O . THR A 1 101 ? -1.962 20.984 8.828 1 89.44 101 THR A O 1
ATOM 803 N N . ALA A 1 102 ? -1.794 18.734 8.75 1 90.31 102 ALA A N 1
ATOM 804 C CA . ALA A 1 102 ? -1.433 18.766 7.332 1 90.31 102 ALA A CA 1
ATOM 805 C C . ALA A 1 102 ? -2.555 19.359 6.488 1 90.31 102 ALA A C 1
ATOM 807 O O . ALA A 1 102 ? -2.299 20.156 5.586 1 90.31 102 ALA A O 1
ATOM 808 N N . PHE A 1 103 ? -3.695 18.984 6.77 1 93.88 103 PHE A N 1
ATOM 809 C CA . PHE A 1 103 ? -4.836 19.5 6.016 1 93.88 103 PHE A CA 1
ATOM 810 C C . PHE A 1 103 ? -4.91 21.016 6.109 1 93.88 103 PHE A C 1
ATOM 812 O O . PHE A 1 103 ? -5.145 21.688 5.105 1 93.88 103 PHE A O 1
ATOM 819 N N . GLN A 1 104 ? -4.734 21.562 7.316 1 90.44 104 GLN A N 1
ATOM 820 C CA . GLN A 1 104 ? -4.793 23 7.523 1 90.44 104 GLN A CA 1
ATOM 821 C C . GLN A 1 104 ? -3.689 23.719 6.746 1 90.44 104 GLN A C 1
ATOM 823 O O . GLN A 1 104 ? -3.879 24.844 6.277 1 90.44 104 GLN A O 1
ATOM 828 N N . LEU A 1 105 ? -2.59 23.031 6.66 1 90.38 105 LEU A N 1
ATOM 829 C CA . LEU A 1 105 ? -1.486 23.578 5.875 1 90.38 105 LEU A CA 1
ATOM 830 C C . LEU A 1 105 ? -1.875 23.703 4.406 1 90.38 105 LEU A C 1
ATOM 832 O O . LEU A 1 105 ? -1.549 24.703 3.76 1 90.38 105 LEU A O 1
ATOM 836 N N . PHE A 1 106 ? -2.617 22.75 3.924 1 93.06 106 PHE A N 1
ATOM 837 C CA . PHE A 1 106 ? -2.945 22.703 2.504 1 93.06 106 PHE A CA 1
ATOM 838 C C . PHE A 1 106 ? -4.223 23.484 2.213 1 93.06 106 PHE A C 1
ATOM 840 O O . PHE A 1 106 ? -4.441 23.906 1.081 1 93.06 106 PHE A O 1
ATOM 847 N N . ASP A 1 107 ? -5.059 23.531 3.186 1 92.56 107 ASP A N 1
ATOM 848 C CA . ASP A 1 107 ? -6.285 24.328 3.043 1 92.56 107 ASP A CA 1
ATOM 849 C C . ASP A 1 107 ? -6.004 25.812 3.207 1 92.56 107 ASP A C 1
ATOM 851 O O . ASP A 1 107 ? -6.457 26.438 4.172 1 92.56 107 ASP A O 1
ATOM 855 N N . ARG A 1 108 ? -5.504 26.422 2.244 1 87.88 108 ARG A N 1
ATOM 856 C CA . ARG A 1 108 ? -4.98 27.781 2.316 1 87.88 108 ARG A CA 1
ATOM 857 C C . ARG A 1 108 ? -6.109 28.797 2.43 1 87.88 108 ARG A C 1
ATOM 859 O O . ARG A 1 108 ? -5.914 29.891 2.969 1 87.88 108 ARG A O 1
ATOM 866 N N . GLN A 1 109 ? -7.215 28.5 1.943 1 87.81 109 GLN A N 1
ATOM 867 C CA . GLN A 1 109 ? -8.32 29.453 1.963 1 87.81 109 GLN A CA 1
ATOM 868 C C . GLN A 1 109 ? -9.242 29.203 3.158 1 87.81 109 GLN A C 1
ATOM 870 O O . GLN A 1 109 ? -10.133 30 3.434 1 87.81 109 GLN A O 1
ATOM 875 N N . GLY A 1 110 ? -9.031 28.109 3.822 1 86.44 110 GLY A N 1
ATOM 876 C CA . GLY A 1 110 ? -9.82 27.812 5.008 1 86.44 110 GLY A CA 1
ATOM 877 C C . GLY A 1 110 ? -11.25 27.406 4.691 1 86.44 110 GLY A C 1
ATOM 878 O O . GLY A 1 110 ? -12.156 27.672 5.477 1 86.44 110 GLY A O 1
ATOM 879 N N . ASN A 1 111 ? -11.492 26.891 3.551 1 91 111 ASN A N 1
ATOM 880 C CA . ASN A 1 111 ? -12.852 26.531 3.156 1 91 111 ASN A CA 1
ATOM 881 C C . ASN A 1 111 ? -13.133 25.047 3.367 1 91 111 ASN A C 1
ATOM 883 O O . ASN A 1 111 ? -14.188 24.547 2.977 1 91 111 ASN A O 1
ATOM 887 N N . GLY A 1 112 ? -12.219 24.359 3.873 1 92.25 112 GLY A N 1
ATOM 888 C CA . GLY A 1 112 ? -12.438 22.969 4.199 1 92.25 112 GLY A CA 1
ATOM 889 C C . GLY A 1 112 ? -12.156 22.031 3.037 1 92.25 112 GLY A C 1
ATOM 890 O O . GLY A 1 112 ? -12.539 20.859 3.066 1 92.25 112 GLY A O 1
ATOM 891 N N . THR A 1 113 ? -11.602 22.531 2.018 1 95.75 113 THR A N 1
ATOM 892 C CA . THR A 1 113 ? -11.211 21.703 0.873 1 95.75 113 THR A CA 1
ATOM 893 C C . THR A 1 113 ? -9.82 22.094 0.376 1 95.75 113 THR A C 1
ATOM 895 O O . THR A 1 113 ? -9.344 23.203 0.66 1 95.75 113 THR A O 1
ATOM 898 N N . VAL A 1 114 ? -9.18 21.172 -0.278 1 96.44 114 VAL A N 1
ATOM 899 C CA . VAL A 1 114 ? -7.867 21.391 -0.877 1 96.44 114 VAL A CA 1
ATOM 900 C C . VAL A 1 114 ? -7.98 21.344 -2.398 1 96.44 114 VAL A C 1
ATOM 902 O O . VAL A 1 114 ? -8.469 20.359 -2.957 1 96.44 114 VAL A O 1
ATOM 905 N N . SER A 1 115 ? -7.605 22.422 -2.99 1 97.31 115 SER A N 1
ATOM 906 C CA . SER A 1 115 ? -7.547 22.453 -4.449 1 97.31 115 SER A CA 1
ATOM 907 C C . SER A 1 115 ? -6.191 21.984 -4.961 1 97.31 115 SER A C 1
ATOM 909 O O . SER A 1 115 ? -5.223 21.922 -4.199 1 97.31 115 SER A O 1
ATOM 911 N N . TYR A 1 116 ? -6.176 21.672 -6.25 1 97.06 116 TYR A N 1
ATOM 912 C CA . TYR A 1 116 ? -4.906 21.312 -6.871 1 97.06 116 TYR A CA 1
ATOM 913 C C . TYR A 1 116 ? -3.887 22.438 -6.723 1 97.06 116 TYR A C 1
ATOM 915 O O . TYR A 1 116 ? -2.723 22.188 -6.402 1 97.06 116 TYR A O 1
ATOM 923 N N . ASP A 1 117 ? -4.277 23.609 -6.996 1 95.94 117 ASP A N 1
ATOM 924 C CA . ASP A 1 117 ? -3.371 24.75 -6.945 1 95.94 117 ASP A CA 1
ATOM 925 C C . ASP A 1 117 ? -2.742 24.891 -5.562 1 95.94 117 ASP A C 1
ATOM 927 O O . ASP A 1 117 ? -1.539 25.141 -5.441 1 95.94 117 ASP A O 1
ATOM 931 N N . ASN A 1 118 ? -3.592 24.812 -4.566 1 93.94 118 ASN A N 1
ATOM 932 C CA . ASN A 1 118 ? -3.074 24.859 -3.205 1 93.94 118 ASN A CA 1
ATOM 933 C C . ASN A 1 118 ? -2.07 23.75 -2.939 1 93.94 118 ASN A C 1
ATOM 935 O O . ASN A 1 118 ? -0.995 23.984 -2.389 1 93.94 118 ASN A O 1
ATOM 939 N N . PHE A 1 119 ? -2.453 22.578 -3.346 1 95.69 119 PHE A N 1
ATOM 940 C CA . PHE A 1 119 ? -1.605 21.406 -3.143 1 95.69 119 PHE A CA 1
ATOM 941 C C . PHE A 1 119 ? -0.257 21.594 -3.826 1 95.69 119 PHE A C 1
ATOM 943 O O . PHE A 1 119 ? 0.792 21.391 -3.207 1 95.69 119 PHE A O 1
ATOM 950 N N . ALA A 1 120 ? -0.315 21.953 -5.055 1 95.5 120 ALA A N 1
ATOM 951 C CA . ALA A 1 120 ? 0.889 22.125 -5.867 1 95.5 120 ALA A CA 1
ATOM 952 C C . ALA A 1 120 ? 1.801 23.188 -5.281 1 95.5 120 ALA A C 1
ATOM 954 O O . ALA A 1 120 ? 3.021 23.016 -5.234 1 95.5 120 ALA A O 1
ATOM 955 N N . GLU A 1 121 ? 1.24 24.234 -4.875 1 93 121 GLU A N 1
ATOM 956 C CA . GLU A 1 121 ? 2.014 25.344 -4.316 1 93 121 GLU A CA 1
ATOM 957 C C . GLU A 1 121 ? 2.785 24.906 -3.076 1 93 121 GLU A C 1
ATOM 959 O O . GLU A 1 121 ? 3.971 25.219 -2.936 1 93 121 GLU A O 1
ATOM 964 N N . ILE A 1 122 ? 2.115 24.234 -2.213 1 90.56 122 ILE A N 1
ATOM 965 C CA . ILE A 1 122 ? 2.736 23.797 -0.969 1 90.56 122 ILE A CA 1
ATOM 966 C C . ILE A 1 122 ? 3.838 22.781 -1.271 1 90.56 122 ILE A C 1
ATOM 968 O O . ILE A 1 122 ? 4.945 22.875 -0.735 1 90.56 122 ILE A O 1
ATOM 972 N N . VAL A 1 123 ? 3.568 21.828 -2.16 1 92 123 VAL A N 1
ATOM 973 C CA . VAL A 1 123 ? 4.531 20.797 -2.508 1 92 123 VAL A CA 1
ATOM 974 C C . VAL A 1 123 ? 5.793 21.438 -3.084 1 92 123 VAL A C 1
ATOM 976 O O . VAL A 1 123 ? 6.91 21.047 -2.727 1 92 123 VAL A O 1
ATOM 979 N N . GLN A 1 124 ? 5.629 22.406 -3.877 1 91.88 124 GLN A N 1
ATOM 980 C CA . GLN A 1 124 ? 6.746 23.062 -4.559 1 91.88 124 GLN A CA 1
ATOM 981 C C . GLN A 1 124 ? 7.625 23.828 -3.57 1 91.88 124 GLN A C 1
ATOM 983 O O . GLN A 1 124 ? 8.805 24.062 -3.842 1 91.88 124 GLN A O 1
ATOM 988 N N . LYS A 1 125 ? 7.09 24.172 -2.443 1 86.81 125 LYS A N 1
ATOM 989 C CA . LYS A 1 125 ? 7.82 24.984 -1.471 1 86.81 125 LYS A CA 1
ATOM 990 C C . LYS A 1 125 ? 8.57 24.109 -0.475 1 86.81 125 LYS A C 1
ATOM 992 O O . LYS A 1 125 ? 9.328 24.609 0.355 1 86.81 125 LYS A O 1
ATOM 997 N N . THR A 1 126 ? 8.391 22.844 -0.576 1 84.88 126 THR A N 1
ATOM 998 C CA . THR A 1 126 ? 9.055 21.938 0.358 1 84.88 126 THR A CA 1
ATOM 999 C C . THR A 1 126 ? 10.523 21.75 -0.029 1 84.88 126 THR A C 1
ATOM 1001 O O . THR A 1 126 ? 10.875 21.828 -1.206 1 84.88 126 THR A O 1
ATOM 1004 N N . GLU A 1 127 ? 11.328 21.469 1.004 1 81.94 127 GLU A N 1
ATOM 1005 C CA . GLU A 1 127 ? 12.727 21.125 0.754 1 81.94 127 GLU A CA 1
ATOM 1006 C C . GLU A 1 127 ? 12.844 19.844 -0.055 1 81.94 127 GLU A C 1
ATOM 1008 O O . GLU A 1 127 ? 13.734 19.719 -0.9 1 81.94 127 GLU A O 1
ATOM 1013 N N . LEU A 1 128 ? 12.016 18.984 0.211 1 85.19 128 LEU A N 1
ATOM 1014 C CA . LEU A 1 128 ? 12.008 17.703 -0.479 1 85.19 128 LEU A CA 1
ATOM 1015 C C . LEU A 1 128 ? 11.859 17.891 -1.984 1 85.19 128 LEU A C 1
ATOM 1017 O O . LEU A 1 128 ? 12.602 17.297 -2.768 1 85.19 128 LEU A O 1
ATOM 1021 N N . HIS A 1 129 ? 10.977 18.719 -2.357 1 90.31 129 HIS A N 1
ATOM 1022 C CA . HIS A 1 129 ? 10.734 18.953 -3.775 1 90.31 129 HIS A CA 1
ATOM 1023 C C . HIS A 1 129 ? 11.953 19.578 -4.441 1 90.31 129 HIS A C 1
ATOM 1025 O O . HIS A 1 129 ? 12.227 19.328 -5.617 1 90.31 129 HIS A O 1
ATOM 1031 N N . SER A 1 130 ? 12.609 20.406 -3.697 1 88.38 130 SER A N 1
ATOM 1032 C CA . SER A 1 130 ? 13.812 21.031 -4.238 1 88.38 130 SER A CA 1
ATOM 1033 C C . SER A 1 130 ? 14.898 20 -4.523 1 88.38 130 SER A C 1
ATOM 1035 O O . SER A 1 130 ? 15.625 20.109 -5.508 1 88.38 130 SER A O 1
ATOM 1037 N N . LYS A 1 131 ? 14.992 19 -3.744 1 88.12 131 LYS A N 1
ATOM 1038 C CA . LYS A 1 131 ? 16.016 17.984 -3.883 1 88.12 131 LYS A CA 1
ATOM 1039 C C . LYS A 1 131 ? 15.586 16.891 -4.867 1 88.12 131 LYS A C 1
ATOM 1041 O O . LYS A 1 131 ? 16.391 16.438 -5.688 1 88.12 131 LYS A O 1
ATOM 1046 N N . LEU A 1 132 ? 14.352 16.516 -4.73 1 91.56 132 LEU A N 1
ATOM 1047 C CA . LEU A 1 132 ? 13.742 15.484 -5.562 1 91.56 132 LEU A CA 1
ATOM 1048 C C . LEU A 1 132 ? 12.391 15.945 -6.098 1 91.56 132 LEU A C 1
ATOM 1050 O O . LEU A 1 132 ? 11.352 15.656 -5.504 1 91.56 132 LEU A O 1
ATOM 1054 N N . PRO A 1 133 ? 12.422 16.562 -7.16 1 91.25 133 PRO A N 1
ATOM 1055 C CA . PRO A 1 133 ? 11.188 17.156 -7.68 1 91.25 133 PRO A CA 1
ATOM 1056 C C . PRO A 1 133 ? 10.102 16.109 -7.953 1 91.25 133 PRO A C 1
ATOM 1058 O O . PRO A 1 133 ? 10.406 15 -8.406 1 91.25 133 PRO A O 1
ATOM 1061 N N . PHE A 1 134 ? 8.945 16.438 -7.672 1 93.5 134 PHE A N 1
ATOM 1062 C CA . PHE A 1 134 ? 7.766 15.617 -7.938 1 93.5 134 PHE A CA 1
ATOM 1063 C C . PHE A 1 134 ? 7.027 16.125 -9.172 1 93.5 134 PHE A C 1
ATOM 1065 O O . PHE A 1 134 ? 6.828 17.328 -9.336 1 93.5 134 PHE A O 1
ATOM 1072 N N . ARG A 1 135 ? 6.582 15.266 -10.062 1 91.69 135 ARG A N 1
ATOM 1073 C CA . ARG A 1 135 ? 5.824 15.648 -11.258 1 91.69 135 ARG A CA 1
ATOM 1074 C C . ARG A 1 135 ? 4.379 15.977 -10.898 1 91.69 135 ARG A C 1
ATOM 1076 O O . ARG A 1 135 ? 3.551 15.078 -10.75 1 91.69 135 ARG A O 1
ATOM 1083 N N . LEU A 1 136 ? 4.039 17.188 -10.938 1 93.25 136 LEU A N 1
ATOM 1084 C CA . LEU A 1 136 ? 2.734 17.672 -10.5 1 93.25 136 LEU A CA 1
ATOM 1085 C C . LEU A 1 136 ? 1.695 17.5 -11.602 1 93.25 136 LEU A C 1
ATOM 1087 O O . LEU A 1 136 ? 0.531 17.859 -11.43 1 93.25 136 LEU A O 1
ATOM 1091 N N . ASP A 1 137 ? 2.049 16.953 -12.75 1 90.56 137 ASP A N 1
ATOM 1092 C CA . ASP A 1 137 ? 1.11 16.594 -13.812 1 90.56 137 ASP A CA 1
ATOM 1093 C C . ASP A 1 137 ? 1.086 15.094 -14.039 1 90.56 137 ASP A C 1
ATOM 1095 O O . ASP A 1 137 ? 0.766 14.633 -15.133 1 90.56 137 ASP A O 1
ATOM 1099 N N . SER A 1 138 ? 1.339 14.352 -13.094 1 90.75 138 SER A N 1
ATOM 1100 C CA . SER A 1 138 ? 1.411 12.891 -13.156 1 90.75 138 SER A CA 1
ATOM 1101 C C . SER A 1 138 ? 0.02 12.266 -13.133 1 90.75 138 SER A C 1
ATOM 1103 O O . SER A 1 138 ? -0.958 12.93 -12.781 1 90.75 138 SER A O 1
ATOM 1105 N N . PRO A 1 139 ? -0.07 10.977 -13.523 1 88.19 139 PRO A N 1
ATOM 1106 C CA . PRO A 1 139 ? -1.348 10.266 -13.422 1 88.19 139 PRO A CA 1
ATOM 1107 C C . PRO A 1 139 ? -1.896 10.234 -12 1 88.19 139 PRO A C 1
ATOM 1109 O O . PRO A 1 139 ? -3.113 10.258 -11.805 1 88.19 139 PRO A O 1
ATOM 1112 N N . PHE A 1 140 ? -1.007 10.281 -11.086 1 92.19 140 PHE A N 1
ATOM 1113 C CA . PHE A 1 140 ? -1.409 10.312 -9.688 1 92.19 140 PHE A CA 1
ATOM 1114 C C . PHE A 1 140 ? -2.254 11.547 -9.391 1 92.19 140 PHE A C 1
ATOM 1116 O O . PHE A 1 140 ? -3.324 11.445 -8.789 1 92.19 140 PHE A O 1
ATOM 1123 N N . ILE A 1 141 ? -1.739 12.656 -9.836 1 95 141 ILE A N 1
ATOM 1124 C CA . ILE A 1 141 ? -2.42 13.922 -9.602 1 95 141 ILE A CA 1
ATOM 1125 C C . ILE A 1 141 ? -3.783 13.914 -10.289 1 95 141 ILE A C 1
ATOM 1127 O O . ILE A 1 141 ? -4.785 14.32 -9.703 1 95 141 ILE A O 1
ATOM 1131 N N . LYS A 1 142 ? -3.812 13.367 -11.438 1 93.19 142 LYS A N 1
ATOM 1132 C CA . LYS A 1 142 ? -5.047 13.352 -12.219 1 93.19 142 LYS A CA 1
ATOM 1133 C C . LYS A 1 142 ? -6.082 12.43 -11.578 1 93.19 142 LYS A C 1
ATOM 1135 O O . LYS A 1 142 ? -7.285 12.695 -11.641 1 93.19 142 LYS A O 1
ATOM 1140 N N . ARG A 1 143 ? -5.605 11.422 -10.977 1 92 143 ARG A N 1
ATOM 1141 C CA . ARG A 1 143 ? -6.512 10.484 -10.328 1 92 143 ARG A CA 1
ATOM 1142 C C . ARG A 1 143 ? -7.191 11.133 -9.117 1 92 143 ARG A C 1
ATOM 1144 O O . ARG A 1 143 ? -8.367 10.867 -8.844 1 92 143 ARG A O 1
ATOM 1151 N N . TYR A 1 144 ? -6.5 11.969 -8.453 1 96 144 TYR A N 1
ATOM 1152 C CA . TYR A 1 144 ? -7.039 12.547 -7.227 1 96 144 TYR A CA 1
ATOM 1153 C C . TYR A 1 144 ? -7.77 13.852 -7.512 1 96 144 TYR A C 1
ATOM 1155 O O . TYR A 1 144 ? -8.859 14.086 -6.977 1 96 144 TYR A O 1
ATOM 1163 N N . PHE A 1 145 ? -7.246 14.68 -8.422 1 96.69 145 PHE A N 1
ATOM 1164 C CA . PHE A 1 145 ? -7.809 16.016 -8.625 1 96.69 145 PHE A CA 1
ATOM 1165 C C . PHE A 1 145 ? -8.617 16.062 -9.922 1 96.69 145 PHE A C 1
ATOM 1167 O O . PHE A 1 145 ? -9.242 17.078 -10.227 1 96.69 145 PHE A O 1
ATOM 1174 N N . GLY A 1 146 ? -8.602 14.969 -10.648 1 93.75 146 GLY A N 1
ATOM 1175 C CA . GLY A 1 146 ? -9.289 14.938 -11.93 1 93.75 146 GLY A CA 1
ATOM 1176 C C . GLY A 1 146 ? -8.398 15.32 -13.102 1 93.75 146 GLY A C 1
ATOM 1177 O O . GLY A 1 146 ? -7.34 15.922 -12.906 1 93.75 146 GLY A O 1
ATOM 1178 N N . GLU A 1 147 ? -8.938 14.953 -14.25 1 93.12 147 GLU A N 1
ATOM 1179 C CA . GLU A 1 147 ? -8.18 15.219 -15.477 1 93.12 147 GLU A CA 1
ATOM 1180 C C . GLU A 1 147 ? -7.906 16.703 -15.633 1 93.12 147 GLU A C 1
ATOM 1182 O O . GLU A 1 147 ? -6.812 17.109 -16.047 1 93.12 147 GLU A O 1
ATOM 1187 N N . LYS A 1 148 ? -8.859 17.531 -15.328 1 94.25 148 LYS A N 1
ATOM 1188 C CA . LYS A 1 148 ? -8.727 18.984 -15.477 1 94.25 148 LYS A CA 1
ATOM 1189 C C . LYS A 1 148 ? -8.219 19.625 -14.195 1 94.25 148 LYS A C 1
ATOM 1191 O O . LYS A 1 148 ? -8.086 20.844 -14.117 1 94.25 148 LYS A O 1
ATOM 1196 N N . LYS A 1 149 ? -8.008 18.844 -13.125 1 95.69 149 LYS A N 1
ATOM 1197 C CA . LYS A 1 149 ? -7.469 19.266 -11.836 1 95.69 149 LYS A CA 1
ATOM 1198 C C . LYS A 1 149 ? -8.375 20.312 -11.18 1 95.69 149 LYS A C 1
ATOM 1200 O O . LYS A 1 149 ? -7.891 21.312 -10.664 1 95.69 149 LYS A O 1
ATOM 1205 N N . GLN A 1 150 ? -9.625 20.078 -11.32 1 95.12 150 GLN A N 1
ATOM 1206 C CA . GLN A 1 150 ? -10.594 21.031 -10.789 1 95.12 150 GLN A CA 1
ATOM 1207 C C . GLN A 1 150 ? -11.297 20.453 -9.555 1 95.12 150 GLN A C 1
ATOM 1209 O O . GLN A 1 150 ? -11.992 21.188 -8.844 1 95.12 150 GLN A O 1
ATOM 1214 N N . ARG A 1 151 ? -11.094 19.234 -9.297 1 95.25 151 ARG A N 1
ATOM 1215 C CA . ARG A 1 151 ? -11.773 18.609 -8.164 1 95.25 151 ARG A CA 1
ATOM 1216 C C . ARG A 1 151 ? -11.211 19.125 -6.84 1 95.25 151 ARG A C 1
ATOM 1218 O O . ARG A 1 151 ? -10 19.297 -6.695 1 95.25 151 ARG A O 1
ATOM 1225 N N . LEU A 1 152 ? -12.148 19.359 -5.91 1 96.31 152 LEU A N 1
ATOM 1226 C CA . LEU A 1 152 ? -11.773 19.766 -4.559 1 96.31 152 LEU A CA 1
ATOM 1227 C C . LEU A 1 152 ? -11.75 18.547 -3.623 1 96.31 152 LEU A C 1
ATOM 1229 O O . LEU A 1 152 ? -12.617 17.672 -3.709 1 96.31 152 LEU A O 1
ATOM 1233 N N . ILE A 1 153 ? -10.75 18.469 -2.814 1 96.81 153 ILE A N 1
ATOM 1234 C CA . ILE A 1 153 ? -10.531 17.344 -1.926 1 96.81 153 ILE A CA 1
ATOM 1235 C C . ILE A 1 153 ? -10.906 17.719 -0.496 1 96.81 153 ILE A C 1
ATOM 1237 O O . ILE A 1 153 ? -10.328 18.656 0.071 1 96.81 153 ILE A O 1
ATOM 1241 N N . ASN A 1 154 ? -11.875 17.031 0.09 1 96.75 154 ASN A N 1
ATOM 1242 C CA . ASN A 1 154 ? -12.234 17.312 1.478 1 96.75 154 ASN A CA 1
ATOM 1243 C C . ASN A 1 154 ? -11.281 16.609 2.449 1 96.75 154 ASN A C 1
ATOM 1245 O O . ASN A 1 154 ? -10.383 15.891 2.027 1 96.75 154 ASN A O 1
ATOM 1249 N N . TYR A 1 155 ? -11.461 16.859 3.689 1 95.38 155 TYR A N 1
ATOM 1250 C CA . TYR A 1 155 ? -10.531 16.375 4.699 1 95.38 155 TYR A CA 1
ATOM 1251 C C . TYR A 1 155 ? -10.398 14.859 4.641 1 95.38 155 TYR A C 1
ATOM 1253 O O . TYR A 1 155 ? -9.289 14.328 4.586 1 95.38 155 TYR A O 1
ATOM 1261 N N . ALA A 1 156 ? -11.484 14.18 4.668 1 94.88 156 ALA A N 1
ATOM 1262 C CA . ALA A 1 156 ? -11.461 12.719 4.664 1 94.88 156 ALA A CA 1
ATOM 1263 C C . ALA A 1 156 ? -10.664 12.188 3.477 1 94.88 156 ALA A C 1
ATOM 1265 O O . ALA A 1 156 ? -9.781 11.344 3.645 1 94.88 156 ALA A O 1
ATOM 1266 N N . GLU A 1 157 ? -10.914 12.727 2.352 1 95.94 157 GLU A N 1
ATOM 1267 C CA . GLU A 1 157 ? -10.211 12.305 1.139 1 95.94 157 GLU A CA 1
ATOM 1268 C C . GLU A 1 157 ? -8.742 12.719 1.179 1 95.94 157 GLU A C 1
ATOM 1270 O O . GLU A 1 157 ? -7.887 12.023 0.634 1 95.94 157 GLU A O 1
ATOM 1275 N N . PHE A 1 158 ? -8.531 13.82 1.836 1 96.69 158 PHE A N 1
ATOM 1276 C CA . PHE A 1 158 ? -7.168 14.336 1.938 1 96.69 158 PHE A CA 1
ATOM 1277 C C . PHE A 1 158 ? -6.285 13.375 2.73 1 96.69 158 PHE A C 1
ATOM 1279 O O . PHE A 1 158 ? -5.102 13.219 2.426 1 96.69 158 PHE A O 1
ATOM 1286 N N . THR A 1 159 ? -6.832 12.773 3.707 1 94.19 159 THR A N 1
ATOM 1287 C CA . THR A 1 159 ? -6.035 11.844 4.5 1 94.19 159 THR A CA 1
ATOM 1288 C C . THR A 1 159 ? -5.523 10.695 3.633 1 94.19 159 THR A C 1
ATOM 1290 O O . THR A 1 159 ? -4.379 10.258 3.789 1 94.19 159 THR A O 1
ATOM 1293 N N . GLN A 1 160 ? -6.336 10.273 2.723 1 94.31 160 GLN A N 1
ATOM 1294 C CA . GLN A 1 160 ? -5.93 9.227 1.791 1 94.31 160 GLN A CA 1
ATOM 1295 C C . GLN A 1 160 ? -4.941 9.758 0.759 1 94.31 160 GLN A C 1
ATOM 1297 O O . GLN A 1 160 ? -3.975 9.078 0.408 1 94.31 160 GLN A O 1
ATOM 1302 N N . LEU A 1 161 ? -5.246 10.93 0.268 1 95.88 161 LEU A N 1
ATOM 1303 C CA . LEU A 1 161 ? -4.336 11.57 -0.673 1 95.88 161 LEU A CA 1
ATOM 1304 C C . LEU A 1 161 ? -2.932 11.68 -0.087 1 95.88 161 LEU A C 1
ATOM 1306 O O . LEU A 1 161 ? -1.949 11.352 -0.756 1 95.88 161 LEU A O 1
ATOM 1310 N N . LEU A 1 162 ? -2.896 12.164 1.142 1 93.12 162 LEU A N 1
ATOM 1311 C CA . LEU A 1 162 ? -1.604 12.367 1.788 1 93.12 162 LEU A CA 1
ATOM 1312 C C . LEU A 1 162 ? -0.839 11.055 1.903 1 93.12 162 LEU A C 1
ATOM 1314 O O . LEU A 1 162 ? 0.362 11.008 1.63 1 93.12 162 LEU A O 1
ATOM 1318 N N . HIS A 1 163 ? -1.517 10.039 2.338 1 91.62 163 HIS A N 1
ATOM 1319 C CA . HIS A 1 163 ? -0.912 8.719 2.441 1 91.62 163 HIS A CA 1
ATOM 1320 C C . HIS A 1 163 ? -0.365 8.25 1.096 1 91.62 163 HIS A C 1
ATOM 1322 O O . HIS A 1 163 ? 0.804 7.871 0.993 1 91.62 163 HIS A O 1
ATOM 1328 N N . ASP A 1 164 ? -1.178 8.234 0.087 1 93.75 164 ASP A N 1
ATOM 1329 C CA . ASP A 1 164 ? -0.799 7.75 -1.236 1 93.75 164 ASP A CA 1
ATOM 1330 C C . ASP A 1 164 ? 0.287 8.633 -1.854 1 93.75 164 ASP A C 1
ATOM 1332 O O . ASP A 1 164 ? 1.122 8.148 -2.621 1 93.75 164 ASP A O 1
ATOM 1336 N N . PHE A 1 165 ? 0.236 9.898 -1.518 1 94.12 165 PHE A N 1
ATOM 1337 C CA . PHE A 1 165 ? 1.245 10.828 -2.014 1 94.12 165 PHE A CA 1
ATOM 1338 C C . PHE A 1 165 ? 2.633 10.43 -1.526 1 94.12 165 PHE A C 1
ATOM 1340 O O . PHE A 1 165 ? 3.6 10.469 -2.289 1 94.12 165 PHE A O 1
ATOM 1347 N N . HIS A 1 166 ? 2.701 10.094 -0.358 1 89.06 166 HIS A N 1
ATOM 1348 C CA . HIS A 1 166 ? 3.988 9.688 0.193 1 89.06 166 HIS A CA 1
ATOM 1349 C C . HIS A 1 166 ? 4.52 8.445 -0.511 1 89.06 166 HIS A C 1
ATOM 1351 O O . HIS A 1 166 ? 5.727 8.32 -0.732 1 89.06 166 HIS A O 1
ATOM 1357 N N . GLU A 1 167 ? 3.648 7.535 -0.789 1 91.62 167 GLU A N 1
ATOM 1358 C CA . GLU A 1 167 ? 4.043 6.34 -1.529 1 91.62 167 GLU A CA 1
ATOM 1359 C C . GLU A 1 167 ? 4.469 6.688 -2.953 1 91.62 167 GLU A C 1
ATOM 1361 O O . GLU A 1 167 ? 5.492 6.199 -3.436 1 91.62 167 GLU A O 1
ATOM 1366 N N . GLU A 1 168 ? 3.693 7.5 -3.547 1 93.44 168 GLU A N 1
ATOM 1367 C CA . GLU A 1 168 ? 3.971 7.906 -4.922 1 93.44 168 GLU A CA 1
ATOM 1368 C C . GLU A 1 168 ? 5.285 8.672 -5.016 1 93.44 168 GLU A C 1
ATOM 1370 O O . GLU A 1 168 ? 6.004 8.562 -6.016 1 93.44 168 GLU A O 1
ATOM 1375 N N . TYR A 1 169 ? 5.574 9.484 -4.012 1 94.25 169 TYR A N 1
ATOM 1376 C CA . TYR A 1 169 ? 6.785 10.297 -4.02 1 94.25 169 TYR A CA 1
ATOM 1377 C C . TYR A 1 169 ? 8.031 9.414 -4.105 1 94.25 169 TYR A C 1
ATOM 1379 O O . TYR A 1 169 ? 8.984 9.742 -4.812 1 94.25 169 TYR A O 1
ATOM 1387 N N . ALA A 1 170 ? 8.016 8.336 -3.385 1 94.75 170 ALA A N 1
ATOM 1388 C CA . ALA A 1 170 ? 9.141 7.406 -3.412 1 94.75 170 ALA A CA 1
ATOM 1389 C C . ALA A 1 170 ? 9.344 6.832 -4.812 1 94.75 170 ALA A C 1
ATOM 1391 O O . ALA A 1 170 ? 10.477 6.727 -5.285 1 94.75 170 ALA A O 1
ATOM 1392 N N . MET A 1 171 ? 8.312 6.48 -5.457 1 94.12 171 MET A N 1
ATOM 1393 C CA . MET A 1 171 ? 8.398 5.938 -6.809 1 94.12 171 MET A CA 1
ATOM 1394 C C . MET A 1 171 ? 8.938 6.98 -7.781 1 94.12 171 MET A C 1
ATOM 1396 O O . MET A 1 171 ? 9.75 6.664 -8.648 1 94.12 171 MET A O 1
ATOM 1400 N N . GLU A 1 172 ? 8.453 8.211 -7.586 1 93 172 GLU A N 1
ATOM 1401 C CA . GLU A 1 172 ? 8.93 9.305 -8.43 1 93 172 GLU A CA 1
ATOM 1402 C C . GLU A 1 172 ? 10.414 9.57 -8.195 1 93 172 GLU A C 1
ATOM 1404 O O . GLU A 1 172 ? 11.156 9.852 -9.141 1 93 172 GLU A O 1
ATOM 1409 N N . ALA A 1 173 ? 10.766 9.523 -6.949 1 95.38 173 ALA A N 1
ATOM 1410 C CA . ALA A 1 173 ? 12.18 9.711 -6.625 1 95.38 173 ALA A CA 1
ATOM 1411 C C . ALA A 1 173 ? 13.039 8.633 -7.281 1 95.38 173 ALA A C 1
ATOM 1413 O O . ALA A 1 173 ? 14.117 8.93 -7.809 1 95.38 173 ALA A O 1
ATOM 1414 N N . PHE A 1 174 ? 12.578 7.367 -7.258 1 96.56 174 PHE A N 1
ATOM 1415 C CA . PHE A 1 174 ? 13.289 6.277 -7.922 1 96.56 174 PHE A CA 1
ATOM 1416 C C . PHE A 1 174 ? 13.445 6.566 -9.414 1 96.56 174 PHE A C 1
ATOM 1418 O O . PHE A 1 174 ? 14.531 6.398 -9.977 1 96.56 174 PHE A O 1
ATOM 1425 N N . ARG A 1 175 ? 12.359 6.965 -10.008 1 93.31 175 ARG A N 1
ATOM 1426 C CA . ARG A 1 175 ? 12.375 7.277 -11.43 1 93.31 175 ARG A CA 1
ATOM 1427 C C . ARG A 1 175 ? 13.383 8.375 -11.742 1 93.31 175 ARG A C 1
ATOM 1429 O O . ARG A 1 175 ? 14.117 8.297 -12.727 1 93.31 175 ARG A O 1
ATOM 1436 N N . THR A 1 176 ? 13.43 9.398 -10.875 1 93.44 176 THR A N 1
ATOM 1437 C CA . THR A 1 176 ? 14.344 10.516 -11.062 1 93.44 176 THR A CA 1
ATOM 1438 C C . THR A 1 176 ? 15.789 10.047 -11.008 1 93.44 176 THR A C 1
ATOM 1440 O O . THR A 1 176 ? 16.641 10.555 -11.734 1 93.44 176 THR A O 1
ATOM 1443 N N . LYS A 1 177 ? 16.078 9.07 -10.156 1 96 177 LYS A N 1
ATOM 1444 C CA . LYS A 1 177 ? 17.438 8.57 -9.984 1 96 177 LYS A CA 1
ATOM 1445 C C . LYS A 1 177 ? 17.766 7.512 -11.031 1 96 177 LYS A C 1
ATOM 1447 O O . LYS A 1 177 ? 18.922 7.055 -11.117 1 96 177 LYS A O 1
ATOM 1452 N N . ASP A 1 178 ? 16.781 7.121 -11.836 1 95.69 178 ASP A N 1
ATOM 1453 C CA . ASP A 1 178 ? 16.953 6.164 -12.922 1 95.69 178 ASP A CA 1
ATOM 1454 C C . ASP A 1 178 ? 16.469 6.746 -14.25 1 95.69 178 ASP A C 1
ATOM 1456 O O . ASP A 1 178 ? 15.578 6.188 -14.891 1 95.69 178 ASP A O 1
ATOM 1460 N N . PRO A 1 179 ? 17.125 7.758 -14.695 1 92.38 179 PRO A N 1
ATOM 1461 C CA . PRO A 1 179 ? 16.641 8.445 -15.898 1 92.38 179 PRO A CA 1
ATOM 1462 C C . PRO A 1 179 ? 16.641 7.547 -17.125 1 92.38 179 PRO A C 1
ATOM 1464 O O . PRO A 1 179 ? 15.844 7.75 -18.047 1 92.38 179 PRO A O 1
ATOM 1467 N N . ALA A 1 180 ? 17.469 6.523 -17.156 1 92.75 180 ALA A N 1
ATOM 1468 C CA . ALA A 1 180 ? 17.547 5.625 -18.312 1 92.75 180 ALA A CA 1
ATOM 1469 C C . ALA A 1 180 ? 16.406 4.602 -18.281 1 92.75 180 ALA A C 1
ATOM 1471 O O . ALA A 1 180 ? 16.156 3.93 -19.281 1 92.75 180 ALA A O 1
ATOM 1472 N N . GLY A 1 181 ? 15.773 4.496 -17.125 1 92.94 181 GLY A N 1
ATOM 1473 C CA . GLY A 1 181 ? 14.703 3.523 -17 1 92.94 181 GLY A CA 1
ATOM 1474 C C . GLY A 1 181 ? 15.195 2.09 -16.984 1 92.94 181 GLY A C 1
ATOM 1475 O O . GLY A 1 181 ? 14.602 1.212 -17.609 1 92.94 181 GLY A O 1
ATOM 1476 N N . SER A 1 182 ? 16.344 1.864 -16.375 1 92.38 182 SER A N 1
ATOM 1477 C CA . SER A 1 182 ? 16.938 0.538 -16.312 1 92.38 182 SER A CA 1
ATOM 1478 C C . SER A 1 182 ? 16.219 -0.354 -15.312 1 92.38 182 SER A C 1
ATOM 1480 O O . SER A 1 182 ? 16.297 -1.582 -15.398 1 92.38 182 SER A O 1
ATOM 1482 N N . GLY A 1 183 ? 15.602 0.233 -14.367 1 93.69 183 GLY A N 1
ATOM 1483 C CA . GLY A 1 183 ? 14.984 -0.511 -13.281 1 93.69 183 GLY A CA 1
ATOM 1484 C C . GLY A 1 183 ? 15.891 -0.669 -12.07 1 93.69 183 GLY A C 1
ATOM 1485 O O . GLY A 1 183 ? 15.547 -1.375 -11.117 1 93.69 183 GLY A O 1
ATOM 1486 N N . TYR A 1 184 ? 17.031 0.021 -12.109 1 95.5 184 TYR A N 1
ATOM 1487 C CA . TYR A 1 184 ? 18 -0.062 -11.023 1 95.5 184 TYR A CA 1
ATOM 1488 C C . TYR A 1 184 ? 18.5 1.323 -10.625 1 95.5 184 TYR A C 1
ATOM 1490 O O . TYR A 1 184 ? 18.547 2.23 -11.461 1 95.5 184 TYR A O 1
ATOM 1498 N N . ILE A 1 185 ? 18.844 1.46 -9.383 1 96.88 185 ILE A N 1
ATOM 1499 C CA . ILE A 1 185 ? 19.531 2.654 -8.906 1 96.88 185 ILE A CA 1
ATOM 1500 C C . ILE A 1 185 ? 20.766 2.25 -8.094 1 96.88 185 ILE A C 1
ATOM 1502 O O . ILE A 1 185 ? 20.906 1.088 -7.711 1 96.88 185 ILE A O 1
ATOM 1506 N N . SER A 1 186 ? 21.656 3.188 -7.926 1 96.88 186 SER A N 1
ATOM 1507 C CA . SER A 1 186 ? 22.859 2.91 -7.137 1 96.88 186 SER A CA 1
ATOM 1508 C C . SER A 1 186 ? 22.531 2.832 -5.648 1 96.88 186 SER A C 1
ATOM 1510 O O . SER A 1 186 ? 21.516 3.367 -5.203 1 96.88 186 SER A O 1
ATOM 1512 N N . PRO A 1 187 ? 23.406 2.135 -4.91 1 96.06 187 PRO A N 1
ATOM 1513 C CA . PRO A 1 187 ? 23.203 2.102 -3.457 1 96.06 187 PRO A CA 1
ATOM 1514 C C . PRO A 1 187 ? 23.156 3.496 -2.836 1 96.06 187 PRO A C 1
ATOM 1516 O O . PRO A 1 187 ? 22.375 3.734 -1.912 1 96.06 187 PRO A O 1
ATOM 1519 N N . LEU A 1 188 ? 23.922 4.398 -3.365 1 96.31 188 LEU A N 1
ATOM 1520 C CA . LEU A 1 188 ? 23.938 5.758 -2.834 1 96.31 188 LEU A CA 1
ATOM 1521 C C . LEU A 1 188 ? 22.641 6.492 -3.16 1 96.31 188 LEU A C 1
ATOM 1523 O O . LEU A 1 188 ? 22.141 7.273 -2.346 1 96.31 188 LEU A O 1
ATOM 1527 N N . ASP A 1 189 ? 22.141 6.281 -4.352 1 96.25 189 ASP A N 1
ATOM 1528 C CA . ASP A 1 189 ? 20.859 6.867 -4.711 1 96.25 189 ASP A CA 1
ATOM 1529 C C . ASP A 1 189 ? 19.734 6.293 -3.848 1 96.25 189 ASP A C 1
ATOM 1531 O O . ASP A 1 189 ? 18.828 7.02 -3.439 1 96.25 189 ASP A O 1
ATOM 1535 N N . PHE A 1 190 ? 19.859 5 -3.641 1 97.31 190 PHE A N 1
ATOM 1536 C CA . PHE A 1 190 ? 18.922 4.348 -2.736 1 97.31 190 PHE A CA 1
ATOM 1537 C C . PHE A 1 190 ? 18.969 4.992 -1.355 1 97.31 190 PHE A C 1
ATOM 1539 O O . PHE A 1 190 ? 17.922 5.352 -0.804 1 97.31 190 PHE A O 1
ATOM 1546 N N . HIS A 1 191 ? 20.094 5.188 -0.851 1 95.81 191 HIS A N 1
ATOM 1547 C CA . HIS A 1 191 ? 20.297 5.859 0.429 1 95.81 191 HIS A CA 1
ATOM 1548 C C . HIS A 1 191 ? 19.672 7.258 0.416 1 95.81 191 HIS A C 1
ATOM 1550 O O . HIS A 1 191 ? 18.969 7.633 1.347 1 95.81 191 HIS A O 1
ATOM 1556 N N . ASP A 1 192 ? 19.922 7.977 -0.585 1 95.56 192 ASP A N 1
ATOM 1557 C CA . ASP A 1 192 ? 19.438 9.352 -0.723 1 95.56 192 ASP A CA 1
ATOM 1558 C C . ASP A 1 192 ? 17.922 9.406 -0.698 1 95.56 192 ASP A C 1
ATOM 1560 O O . ASP A 1 192 ? 17.344 10.242 -0.005 1 95.56 192 ASP A O 1
ATOM 1564 N N . ILE A 1 193 ? 17.281 8.539 -1.421 1 96.25 193 ILE A N 1
ATOM 1565 C CA . ILE A 1 193 ? 15.82 8.508 -1.475 1 96.25 193 ILE A CA 1
ATOM 1566 C C . ILE A 1 193 ? 15.266 8.156 -0.097 1 96.25 193 ILE A C 1
ATOM 1568 O O . ILE A 1 193 ? 14.352 8.828 0.397 1 96.25 193 ILE A O 1
ATOM 1572 N N . MET A 1 194 ? 15.875 7.184 0.525 1 95.75 194 MET A N 1
ATOM 1573 C CA . MET A 1 194 ? 15.344 6.711 1.8 1 95.75 194 MET A CA 1
ATOM 1574 C C . MET A 1 194 ? 15.461 7.785 2.875 1 95.75 194 MET A C 1
ATOM 1576 O O . MET A 1 194 ? 14.516 8.031 3.623 1 95.75 194 MET A O 1
ATOM 1580 N N . VAL A 1 195 ? 16.531 8.523 2.916 1 94 195 VAL A N 1
ATOM 1581 C CA . VAL A 1 195 ? 16.797 9.484 3.98 1 94 195 VAL A CA 1
ATOM 1582 C C . VAL A 1 195 ? 15.984 10.758 3.738 1 94 195 VAL A C 1
ATOM 1584 O O . VAL A 1 195 ? 15.617 11.461 4.684 1 94 195 VAL A O 1
ATOM 1587 N N . ASN A 1 196 ? 15.617 10.992 2.484 1 91.25 196 ASN A N 1
ATOM 1588 C CA . ASN A 1 196 ? 14.898 12.227 2.197 1 91.25 196 ASN A CA 1
ATOM 1589 C C . ASN A 1 196 ? 13.391 11.992 2.107 1 91.25 196 ASN A C 1
ATOM 1591 O O . ASN A 1 196 ? 12.602 12.844 2.52 1 91.25 196 ASN A O 1
ATOM 1595 N N . VAL A 1 197 ? 13 10.867 1.604 1 91.69 197 VAL A N 1
ATOM 1596 C CA . VAL A 1 197 ? 11.586 10.625 1.318 1 91.69 197 VAL A CA 1
ATOM 1597 C C . VAL A 1 197 ? 10.969 9.797 2.441 1 91.69 197 VAL A C 1
ATOM 1599 O O . VAL A 1 197 ? 9.812 10.008 2.807 1 91.69 197 VAL A O 1
ATOM 1602 N N . LYS A 1 198 ? 11.727 8.859 3.004 1 91.62 198 LYS A N 1
ATOM 1603 C CA . LYS A 1 198 ? 11.18 7.926 3.982 1 91.62 198 LYS A CA 1
ATOM 1604 C C . LYS A 1 198 ? 11.914 8.039 5.316 1 91.62 198 LYS A C 1
ATOM 1606 O O . LYS A 1 198 ? 12.078 7.043 6.023 1 91.62 198 LYS A O 1
ATOM 1611 N N . ARG A 1 199 ? 12.289 9.188 5.625 1 87.44 199 ARG A N 1
ATOM 1612 C CA . ARG A 1 199 ? 13.102 9.414 6.82 1 87.44 199 ARG A CA 1
ATOM 1613 C C . ARG A 1 199 ? 12.359 8.969 8.078 1 87.44 199 ARG A C 1
ATOM 1615 O O . ARG A 1 199 ? 12.961 8.406 8.992 1 87.44 199 ARG A O 1
ATOM 1622 N N . HIS A 1 200 ? 11.117 9.195 8.148 1 79 200 HIS A N 1
ATOM 1623 C CA . HIS A 1 200 ? 10.312 8.953 9.344 1 79 200 HIS A CA 1
ATOM 1624 C C . HIS A 1 200 ? 10.203 7.461 9.641 1 79 200 HIS A C 1
ATOM 1626 O O . HIS A 1 200 ? 9.828 7.066 10.742 1 79 200 HIS A O 1
ATOM 1632 N N . LEU A 1 201 ? 10.539 6.617 8.656 1 85.25 201 LEU A N 1
ATOM 1633 C CA . LEU A 1 201 ? 10.445 5.172 8.836 1 85.25 201 LEU A CA 1
ATOM 1634 C C . LEU A 1 201 ? 11.789 4.594 9.273 1 85.25 201 LEU A C 1
ATOM 1636 O O . LEU A 1 201 ? 11.867 3.416 9.641 1 85.25 201 LEU A O 1
ATOM 1640 N N . LEU A 1 202 ? 12.789 5.395 9.242 1 89.06 202 LEU A N 1
ATOM 1641 C CA . LEU A 1 202 ? 14.141 4.887 9.453 1 89.06 202 LEU A CA 1
ATOM 1642 C C . LEU A 1 202 ? 14.562 5.062 10.914 1 89.06 202 LEU A C 1
ATOM 1644 O O . LEU A 1 202 ? 14.555 6.18 11.438 1 89.06 202 LEU A O 1
ATOM 1648 N N . THR A 1 203 ? 14.852 3.965 11.57 1 85.88 203 THR A N 1
ATOM 1649 C CA . THR A 1 203 ? 15.609 4.086 12.812 1 85.88 203 THR A CA 1
ATOM 1650 C C . THR A 1 203 ? 17.047 4.492 12.523 1 85.88 203 THR A C 1
ATOM 1652 O O . THR A 1 203 ? 17.516 4.391 11.391 1 85.88 203 THR A O 1
ATOM 1655 N N . ALA A 1 204 ? 17.703 4.93 13.523 1 89.06 204 ALA A N 1
ATOM 1656 C CA . ALA A 1 204 ? 19.109 5.305 13.359 1 89.06 204 ALA A CA 1
ATOM 1657 C C . ALA A 1 204 ? 19.938 4.137 12.82 1 89.06 204 ALA A C 1
ATOM 1659 O O . ALA A 1 204 ? 20.734 4.309 11.906 1 89.06 204 ALA A O 1
ATOM 1660 N N . ASP A 1 205 ? 19.703 2.986 13.32 1 88.12 205 ASP A N 1
ATOM 1661 C CA . ASP A 1 205 ? 20.453 1.795 12.914 1 88.12 205 ASP A CA 1
ATOM 1662 C C . ASP A 1 205 ? 20.203 1.466 11.445 1 88.12 205 ASP A C 1
ATOM 1664 O O . ASP A 1 205 ? 21.125 1.129 10.711 1 88.12 205 ASP A O 1
ATOM 1668 N N . VAL A 1 206 ? 18.969 1.511 11.047 1 90.31 206 VAL A N 1
ATOM 1669 C CA . VAL A 1 206 ? 18.641 1.19 9.664 1 90.31 206 VAL A CA 1
ATOM 1670 C C . VAL A 1 206 ? 19.234 2.234 8.727 1 90.31 206 VAL A C 1
ATOM 1672 O O . VAL A 1 206 ? 19.812 1.89 7.688 1 90.31 206 VAL A O 1
ATOM 1675 N N . LYS A 1 207 ? 19.125 3.463 9.125 1 92.44 207 LYS A N 1
ATOM 1676 C CA . LYS A 1 207 ? 19.641 4.57 8.328 1 92.44 207 LYS A CA 1
ATOM 1677 C C . LYS A 1 207 ? 21.141 4.398 8.078 1 92.44 207 LYS A C 1
ATOM 1679 O O . LYS A 1 207 ? 21.609 4.57 6.945 1 92.44 207 LYS A O 1
ATOM 1684 N N . ASP A 1 208 ? 21.828 3.982 9.07 1 91.44 208 ASP A N 1
ATOM 1685 C CA . ASP A 1 208 ? 23.281 3.873 9.008 1 91.44 208 ASP A CA 1
ATOM 1686 C C . ASP A 1 208 ? 23.703 2.652 8.195 1 91.44 208 ASP A C 1
ATOM 1688 O O . ASP A 1 208 ? 24.859 2.525 7.82 1 91.44 208 ASP A O 1
ATOM 1692 N N . ASN A 1 209 ? 22.797 1.799 7.855 1 90.62 209 ASN A N 1
ATOM 1693 C CA . ASN A 1 209 ? 23.172 0.548 7.207 1 90.62 209 ASN A CA 1
ATOM 1694 C C . ASN A 1 209 ? 22.469 0.389 5.855 1 90.62 209 ASN A C 1
ATOM 1696 O O . ASN A 1 209 ? 22.5 -0.693 5.266 1 90.62 209 ASN A O 1
ATOM 1700 N N . LEU A 1 210 ? 21.859 1.382 5.336 1 93.38 210 LEU A N 1
ATOM 1701 C CA . LEU A 1 210 ? 21.109 1.334 4.09 1 93.38 210 LEU A CA 1
ATOM 1702 C C . LEU A 1 210 ? 22 0.882 2.936 1 93.38 210 LEU A C 1
ATOM 1704 O O . LEU A 1 210 ? 21.578 0.071 2.105 1 93.38 210 LEU A O 1
ATOM 1708 N N . VAL A 1 211 ? 23.219 1.38 2.916 1 92.75 211 VAL A N 1
ATOM 1709 C CA . VAL A 1 211 ? 24.141 1.028 1.831 1 92.75 211 VAL A CA 1
ATOM 1710 C C . VAL A 1 211 ? 24.672 -0.388 2.041 1 92.75 211 VAL A C 1
ATOM 1712 O O . VAL A 1 211 ? 24.75 -1.175 1.094 1 92.75 211 VAL A O 1
ATOM 1715 N N . ALA A 1 212 ? 24.938 -0.718 3.279 1 89.5 212 ALA A N 1
ATOM 1716 C CA . ALA A 1 212 ? 25.516 -2.018 3.611 1 89.5 212 ALA A CA 1
ATOM 1717 C C . ALA A 1 212 ? 24.562 -3.152 3.248 1 89.5 212 ALA A C 1
ATOM 1719 O O . ALA A 1 212 ? 25 -4.219 2.811 1 89.5 212 ALA A O 1
ATOM 1720 N N . ILE A 1 213 ? 23.344 -2.916 3.371 1 89.31 213 ILE A N 1
ATOM 1721 C CA . ILE A 1 213 ? 22.359 -3.971 3.16 1 89.31 213 ILE A CA 1
ATOM 1722 C C . ILE A 1 213 ? 22.312 -4.348 1.681 1 89.31 213 ILE A C 1
ATOM 1724 O O . ILE A 1 213 ? 21.938 -5.465 1.33 1 89.31 213 ILE A O 1
ATOM 1728 N N . THR A 1 214 ? 22.656 -3.418 0.841 1 90.81 214 THR A N 1
ATOM 1729 C CA . THR A 1 214 ? 22.641 -3.688 -0.592 1 90.81 214 THR A CA 1
ATOM 1730 C C . THR A 1 214 ? 23.828 -4.555 -0.999 1 90.81 214 THR A C 1
ATOM 1732 O O . THR A 1 214 ? 23.859 -5.102 -2.104 1 90.81 214 THR A O 1
ATOM 1735 N N . GLU A 1 215 ? 24.828 -4.668 -0.14 1 87 215 GLU A N 1
ATOM 1736 C CA . GLU A 1 215 ? 26.062 -5.418 -0.398 1 87 215 GLU A CA 1
ATOM 1737 C C . GLU A 1 215 ? 26.766 -4.895 -1.642 1 87 215 GLU A C 1
ATOM 1739 O O . GLU A 1 215 ? 27.328 -5.676 -2.42 1 87 215 GLU A O 1
ATOM 1744 N N . GLY A 1 216 ? 26.594 -3.654 -1.905 1 84.81 216 GLY A N 1
ATOM 1745 C CA . GLY A 1 216 ? 27.297 -3.016 -3.012 1 84.81 216 GLY A CA 1
ATOM 1746 C C . GLY A 1 216 ? 26.609 -3.24 -4.352 1 84.81 216 GLY A C 1
ATOM 1747 O O . GLY A 1 216 ? 27.094 -2.773 -5.383 1 84.81 216 GLY A O 1
ATOM 1748 N N . HIS A 1 217 ? 25.516 -3.922 -4.375 1 91.56 217 HIS A N 1
ATOM 1749 C CA . HIS A 1 217 ? 24.797 -4.188 -5.617 1 91.56 217 HIS A CA 1
ATOM 1750 C C . HIS A 1 217 ? 23.766 -3.105 -5.895 1 91.56 217 HIS A C 1
ATOM 1752 O O . HIS A 1 217 ? 23.281 -2.443 -4.973 1 91.56 217 HIS A O 1
ATOM 1758 N N . LYS A 1 218 ? 23.516 -2.945 -7.133 1 95.44 218 LYS A N 1
ATOM 1759 C CA . LYS A 1 218 ? 22.438 -2.031 -7.512 1 95.44 218 LYS A CA 1
ATOM 1760 C C . LYS A 1 218 ? 21.109 -2.479 -6.922 1 95.44 218 LYS A C 1
ATOM 1762 O O . LYS A 1 218 ? 20.906 -3.664 -6.648 1 95.44 218 LYS A O 1
ATOM 1767 N N . VAL A 1 219 ? 20.312 -1.51 -6.684 1 96.5 219 VAL A N 1
ATOM 1768 C CA . VAL A 1 219 ? 19 -1.76 -6.078 1 96.5 219 VAL A CA 1
ATOM 1769 C C . VAL A 1 219 ? 17.922 -1.766 -7.16 1 96.5 219 VAL A C 1
ATOM 1771 O O . VAL A 1 219 ? 17.734 -0.767 -7.855 1 96.5 219 VAL A O 1
ATOM 1774 N N . SER A 1 220 ? 17.266 -2.939 -7.293 1 96.88 220 SER A N 1
ATOM 1775 C CA . SER A 1 220 ? 16.203 -3.037 -8.281 1 96.88 220 SER A CA 1
ATOM 1776 C C . SER A 1 220 ? 14.914 -2.393 -7.77 1 96.88 220 SER A C 1
ATOM 1778 O O . SER A 1 220 ? 14.734 -2.234 -6.559 1 96.88 220 SER A O 1
ATOM 1780 N N . PHE A 1 221 ? 14.039 -2.012 -8.68 1 96.81 221 PHE A N 1
ATOM 1781 C CA . PHE A 1 221 ? 12.773 -1.379 -8.312 1 96.81 221 PHE A CA 1
ATOM 1782 C C . PHE A 1 221 ? 11.953 -2.289 -7.414 1 96.81 221 PHE A C 1
ATOM 1784 O O . PHE A 1 221 ? 11.438 -1.851 -6.383 1 96.81 221 PHE A O 1
ATOM 1791 N N . PRO A 1 222 ? 11.867 -3.617 -7.738 1 96.19 222 PRO A N 1
ATOM 1792 C CA . PRO A 1 222 ? 11.109 -4.484 -6.836 1 96.19 222 PRO A CA 1
ATOM 1793 C C . PRO A 1 222 ? 11.703 -4.535 -5.43 1 96.19 222 PRO A C 1
ATOM 1795 O O . PRO A 1 222 ? 10.961 -4.559 -4.441 1 96.19 222 PRO A O 1
ATOM 1798 N N . TYR A 1 223 ? 13.023 -4.578 -5.379 1 96.12 223 TYR A N 1
ATOM 1799 C CA . TYR A 1 223 ? 13.672 -4.574 -4.078 1 96.12 223 TYR A CA 1
ATOM 1800 C C . TYR A 1 223 ? 13.367 -3.293 -3.312 1 96.12 223 TYR A C 1
ATOM 1802 O O . TYR A 1 223 ? 13.055 -3.334 -2.121 1 96.12 223 TYR A O 1
ATOM 1810 N N . PHE A 1 224 ? 13.461 -2.174 -4.035 1 97.62 224 PHE A N 1
ATOM 1811 C CA . PHE A 1 224 ? 13.172 -0.868 -3.459 1 97.62 224 PHE A CA 1
ATOM 1812 C C . PHE A 1 224 ? 11.75 -0.826 -2.904 1 97.62 224 PHE A C 1
ATOM 1814 O O . PHE A 1 224 ? 11.531 -0.378 -1.777 1 97.62 224 PHE A O 1
ATOM 1821 N N . MET A 1 225 ? 10.789 -1.286 -3.648 1 96.38 225 MET A N 1
ATOM 1822 C CA . MET A 1 225 ? 9.391 -1.312 -3.24 1 96.38 225 MET A CA 1
ATOM 1823 C C . MET A 1 225 ? 9.188 -2.215 -2.027 1 96.38 225 MET A C 1
ATOM 1825 O O . MET A 1 225 ? 8.477 -1.854 -1.089 1 96.38 225 MET A O 1
ATOM 1829 N N . ALA A 1 226 ? 9.812 -3.367 -2.09 1 95.88 226 ALA A N 1
ATOM 1830 C CA . ALA A 1 226 ? 9.695 -4.32 -0.99 1 95.88 226 ALA A CA 1
ATOM 1831 C C . ALA A 1 226 ? 10.297 -3.756 0.292 1 95.88 226 ALA A C 1
ATOM 1833 O O . ALA A 1 226 ? 9.758 -3.961 1.383 1 95.88 226 ALA A O 1
ATOM 1834 N N . PHE A 1 227 ? 11.414 -3.082 0.143 1 96.25 227 PHE A N 1
ATOM 1835 C CA . PHE A 1 227 ? 12.078 -2.484 1.292 1 96.25 227 PHE A CA 1
ATOM 1836 C C . PHE A 1 227 ? 11.195 -1.433 1.948 1 96.25 227 PHE A C 1
ATOM 1838 O O . PHE A 1 227 ? 11.031 -1.426 3.17 1 96.25 227 PHE A O 1
ATOM 1845 N N . THR A 1 228 ? 10.602 -0.544 1.144 1 93.88 228 THR A N 1
ATOM 1846 C CA . THR A 1 228 ? 9.727 0.505 1.644 1 93.88 228 THR A CA 1
ATOM 1847 C C . THR A 1 228 ? 8.477 -0.095 2.283 1 93.88 228 THR A C 1
ATOM 1849 O O . THR A 1 228 ? 8.031 0.366 3.336 1 93.88 228 THR A O 1
ATOM 1852 N N . SER A 1 229 ? 7.969 -1.106 1.592 1 92.31 229 SER A N 1
ATOM 1853 C CA . SER A 1 229 ? 6.789 -1.785 2.115 1 92.31 229 SER A CA 1
ATOM 1854 C C . SER A 1 229 ? 7.078 -2.438 3.463 1 92.31 229 SER A C 1
ATOM 1856 O O . SER A 1 229 ? 6.242 -2.404 4.367 1 92.31 229 SER A O 1
ATOM 1858 N N . LEU A 1 230 ? 8.219 -3.029 3.572 1 91.88 230 LEU A N 1
ATOM 1859 C CA . LEU A 1 230 ? 8.633 -3.658 4.82 1 91.88 230 LEU A CA 1
ATOM 1860 C C . LEU A 1 230 ? 8.656 -2.643 5.957 1 91.88 230 LEU A C 1
ATOM 1862 O O . LEU A 1 230 ? 8.109 -2.898 7.035 1 91.88 230 LEU A O 1
ATOM 1866 N N . LEU A 1 231 ? 9.219 -1.487 5.719 1 90.25 231 LEU A N 1
ATOM 1867 C CA . LEU A 1 231 ? 9.328 -0.46 6.746 1 90.25 231 LEU A CA 1
ATOM 1868 C C . LEU A 1 231 ? 7.953 0.067 7.137 1 90.25 231 LEU A C 1
ATOM 1870 O O . LEU A 1 231 ? 7.695 0.326 8.312 1 90.25 231 LEU A O 1
ATOM 1874 N N . ASN A 1 232 ? 7.125 0.2 6.184 1 86.19 232 ASN A N 1
ATOM 1875 C CA . ASN A 1 232 ? 5.758 0.636 6.449 1 86.19 232 ASN A CA 1
ATOM 1876 C C . ASN A 1 232 ? 4.996 -0.384 7.289 1 86.19 232 ASN A C 1
ATOM 1878 O O . ASN A 1 232 ? 4.121 -0.018 8.078 1 86.19 232 ASN A O 1
ATOM 1882 N N . ASN A 1 233 ? 5.395 -1.645 7.105 1 85.19 233 ASN A N 1
ATOM 1883 C CA . ASN A 1 233 ? 4.656 -2.736 7.73 1 85.19 233 ASN A CA 1
ATOM 1884 C C . ASN A 1 233 ? 5.387 -3.279 8.953 1 85.19 233 ASN A C 1
ATOM 1886 O O . ASN A 1 233 ? 5.133 -4.406 9.383 1 85.19 233 ASN A O 1
ATOM 1890 N N . MET A 1 234 ? 6.285 -2.537 9.5 1 83.56 234 MET A N 1
ATOM 1891 C CA . MET A 1 234 ? 7.141 -3.041 10.578 1 83.56 234 MET A CA 1
ATOM 1892 C C . MET A 1 234 ? 6.309 -3.434 11.789 1 83.56 234 MET A C 1
ATOM 1894 O O . MET A 1 234 ? 6.582 -4.453 12.43 1 83.56 234 MET A O 1
ATOM 1898 N N . GLU A 1 235 ? 5.336 -2.584 12.133 1 79.12 235 GLU A N 1
ATOM 1899 C CA . GLU A 1 235 ? 4.512 -2.92 13.289 1 79.12 235 GLU A CA 1
ATOM 1900 C C . GLU A 1 235 ? 3.742 -4.219 13.062 1 79.12 235 GLU A C 1
ATOM 1902 O O . GLU A 1 235 ? 3.586 -5.023 13.984 1 79.12 235 GLU A O 1
ATOM 1907 N N . LEU A 1 236 ? 3.273 -4.367 11.875 1 80.88 236 LEU A N 1
ATOM 1908 C CA . LEU A 1 236 ? 2.598 -5.609 11.516 1 80.88 236 LEU A CA 1
ATOM 1909 C C . LEU A 1 236 ? 3.553 -6.793 11.602 1 80.88 236 LEU A C 1
ATOM 1911 O O . LEU A 1 236 ? 3.186 -7.855 12.109 1 80.88 236 LEU A O 1
ATOM 1915 N N . ILE A 1 237 ? 4.719 -6.66 11.125 1 85.56 237 ILE A N 1
ATOM 1916 C CA . ILE A 1 237 ? 5.723 -7.719 11.141 1 85.56 237 ILE A CA 1
ATOM 1917 C C . ILE A 1 237 ? 6.043 -8.102 12.578 1 85.56 237 ILE A C 1
ATOM 1919 O O . ILE A 1 237 ? 6.203 -9.289 12.891 1 85.56 237 ILE A O 1
ATOM 1923 N N . LYS A 1 238 ? 6.102 -7.117 13.43 1 83.88 238 LYS A N 1
ATOM 1924 C CA . LYS A 1 238 ? 6.344 -7.383 14.852 1 83.88 238 LYS A CA 1
ATOM 1925 C C . LYS A 1 238 ? 5.23 -8.242 15.445 1 83.88 238 LYS A C 1
ATOM 1927 O O . LYS A 1 238 ? 5.5 -9.156 16.219 1 83.88 238 LYS A O 1
ATOM 1932 N N . ARG A 1 239 ? 4.129 -7.957 15.055 1 80.19 239 ARG A N 1
ATOM 1933 C CA . ARG A 1 239 ? 2.994 -8.719 15.562 1 80.19 239 ARG A CA 1
ATOM 1934 C C . ARG A 1 239 ? 3.016 -10.148 15.023 1 80.19 239 ARG A C 1
ATOM 1936 O O . ARG A 1 239 ? 2.672 -11.094 15.742 1 80.19 239 ARG A O 1
ATOM 1943 N N . ILE A 1 240 ? 3.299 -10.258 13.773 1 83.81 240 ILE A N 1
ATOM 1944 C CA . ILE A 1 240 ? 3.426 -11.578 13.164 1 83.81 240 ILE A CA 1
ATOM 1945 C C . ILE A 1 240 ? 4.5 -12.383 13.891 1 83.81 240 ILE A C 1
ATOM 1947 O O . ILE A 1 240 ? 4.316 -13.57 14.164 1 83.81 240 ILE A O 1
ATOM 1951 N N . TYR A 1 241 ? 5.539 -11.711 14.211 1 86.62 241 TYR A N 1
ATOM 1952 C CA . TYR A 1 241 ? 6.617 -12.336 14.969 1 86.62 241 TYR A CA 1
ATOM 1953 C C . TYR A 1 241 ? 6.121 -12.82 16.328 1 86.62 241 TYR A C 1
ATOM 1955 O O . TYR A 1 241 ? 6.379 -13.961 16.719 1 86.62 241 TYR A O 1
ATOM 1963 N N . LEU A 1 242 ? 5.391 -11.953 17 1 83.5 242 LEU A N 1
ATOM 1964 C CA . LEU A 1 242 ? 4.879 -12.305 18.312 1 83.5 242 LEU A CA 1
ATOM 1965 C C . LEU A 1 242 ? 3.885 -13.461 18.219 1 83.5 242 LEU A C 1
ATOM 1967 O O . LEU A 1 242 ? 3.826 -14.305 19.125 1 83.5 242 LEU A O 1
ATOM 1971 N N . HIS A 1 243 ? 3.186 -13.43 17.219 1 79.12 243 HIS A N 1
ATOM 1972 C CA . HIS A 1 243 ? 2.273 -14.547 16.984 1 79.12 243 HIS A CA 1
ATOM 1973 C C . HIS A 1 243 ? 3.039 -15.844 16.75 1 79.12 243 HIS A C 1
ATOM 1975 O O . HIS A 1 243 ? 2.678 -16.891 17.297 1 79.12 243 HIS A O 1
ATOM 1981 N N . ALA A 1 244 ? 4.031 -15.727 15.906 1 82.81 244 ALA A N 1
ATOM 1982 C CA . ALA A 1 244 ? 4.832 -16.906 15.562 1 82.81 244 ALA A CA 1
ATOM 1983 C C . ALA A 1 244 ? 5.551 -17.453 16.781 1 82.81 244 ALA A C 1
ATOM 1985 O O . ALA A 1 244 ? 5.777 -18.656 16.891 1 82.81 244 ALA A O 1
ATOM 1986 N N . THR A 1 245 ? 5.812 -16.609 17.734 1 86.94 245 THR A N 1
ATOM 1987 C CA . THR A 1 245 ? 6.586 -17.016 18.906 1 86.94 245 THR A CA 1
ATOM 1988 C C . THR A 1 245 ? 5.68 -17.156 20.125 1 86.94 245 THR A C 1
ATOM 1990 O O . THR A 1 245 ? 6.168 -17.281 21.25 1 86.94 245 THR A O 1
ATOM 1993 N N . GLN A 1 246 ? 4.426 -17.078 19.875 1 83.31 246 GLN A N 1
ATOM 1994 C CA . GLN A 1 246 ? 3.438 -17.219 20.938 1 83.31 246 GLN A CA 1
ATOM 1995 C C . GLN A 1 246 ? 3.707 -16.219 22.062 1 83.31 246 GLN A C 1
ATOM 1997 O O . GLN A 1 246 ? 3.709 -16.578 23.234 1 83.31 246 GLN A O 1
ATOM 2002 N N . GLY A 1 247 ? 4.148 -15.039 21.594 1 80.62 247 GLY A N 1
ATOM 2003 C CA . GLY A 1 247 ? 4.277 -13.938 22.531 1 80.62 247 GLY A CA 1
ATOM 2004 C C . GLY A 1 247 ? 5.699 -13.742 23.031 1 80.62 247 GLY A C 1
ATOM 2005 O O . GLY A 1 247 ? 5.992 -12.758 23.719 1 80.62 247 GLY A O 1
ATOM 2006 N N . ASN A 1 248 ? 6.52 -14.688 22.688 1 83.94 248 ASN A N 1
ATOM 2007 C CA . ASN A 1 248 ? 7.91 -14.555 23.094 1 83.94 248 ASN A CA 1
ATOM 2008 C C . ASN A 1 248 ? 8.633 -13.484 22.281 1 83.94 248 ASN A C 1
ATOM 2010 O O . ASN A 1 248 ? 8.609 -13.5 21.062 1 83.94 248 ASN A O 1
ATOM 2014 N N . ARG A 1 249 ? 9.305 -12.625 22.938 1 81.69 249 ARG A N 1
ATOM 2015 C CA . ARG A 1 249 ? 9.883 -11.453 22.281 1 81.69 249 ARG A CA 1
ATOM 2016 C C . ARG A 1 249 ? 11.344 -11.703 21.906 1 81.69 249 ARG A C 1
ATOM 2018 O O . ARG A 1 249 ? 11.953 -10.906 21.203 1 81.69 249 ARG A O 1
ATOM 2025 N N . THR A 1 250 ? 11.891 -12.875 22.359 1 81.94 250 THR A N 1
ATOM 2026 C CA . THR A 1 250 ? 13.32 -13.07 22.156 1 81.94 250 THR A CA 1
ATOM 2027 C C . THR A 1 250 ? 13.594 -14.383 21.438 1 81.94 250 THR A C 1
ATOM 2029 O O . THR A 1 250 ? 14.734 -14.688 21.078 1 81.94 250 THR A O 1
ATOM 2032 N N . GLU A 1 251 ? 12.578 -15.039 21.203 1 84.94 251 GLU A N 1
ATOM 2033 C CA . GLU A 1 251 ? 12.742 -16.328 20.547 1 84.94 251 GLU A CA 1
ATOM 2034 C C . GLU A 1 251 ? 13.109 -16.156 19.078 1 84.94 251 GLU A C 1
ATOM 2036 O O . GLU A 1 251 ? 12.492 -15.367 18.359 1 84.94 251 GLU A O 1
ATOM 2041 N N . PRO A 1 252 ? 14.172 -16.812 18.734 1 84.94 252 PRO A N 1
ATOM 2042 C CA . PRO A 1 252 ? 14.516 -16.734 17.312 1 84.94 252 PRO A CA 1
ATOM 2043 C C . PRO A 1 252 ? 13.492 -17.422 16.406 1 84.94 252 PRO A C 1
ATOM 2045 O O . PRO A 1 252 ? 12.883 -18.422 16.812 1 84.94 252 PRO A O 1
ATOM 2048 N N . VAL A 1 253 ? 13.281 -16.797 15.266 1 88.12 253 VAL A N 1
ATOM 2049 C CA . VAL A 1 253 ? 12.375 -17.375 14.289 1 88.12 253 VAL A CA 1
ATOM 2050 C C . VAL A 1 253 ? 13.078 -17.516 12.945 1 88.12 253 VAL A C 1
ATOM 2052 O O . VAL A 1 253 ? 13.914 -16.672 12.586 1 88.12 253 VAL A O 1
ATOM 2055 N N . THR A 1 254 ? 12.773 -18.609 12.273 1 87.69 254 THR A N 1
ATOM 2056 C CA . THR A 1 254 ? 13.32 -18.797 10.938 1 87.69 254 THR A CA 1
ATOM 2057 C C . THR A 1 254 ? 12.477 -18.047 9.898 1 87.69 254 THR A C 1
ATOM 2059 O O . THR A 1 254 ? 11.359 -17.609 10.195 1 87.69 254 THR A O 1
ATOM 2062 N N . LYS A 1 255 ? 13.07 -17.891 8.789 1 87.19 255 LYS A N 1
ATOM 2063 C CA . LYS A 1 255 ? 12.375 -17.25 7.672 1 87.19 255 LYS A CA 1
ATOM 2064 C C . LYS A 1 255 ? 11.094 -18 7.332 1 87.19 255 LYS A C 1
ATOM 2066 O O . LYS A 1 255 ? 10.047 -17.391 7.117 1 87.19 255 LYS A O 1
ATOM 2071 N N . ASP A 1 256 ? 11.148 -19.312 7.324 1 86.19 256 ASP A N 1
ATOM 2072 C CA . ASP A 1 256 ? 10 -20.141 6.973 1 86.19 256 ASP A CA 1
ATOM 2073 C C . ASP A 1 256 ? 8.891 -20.016 8.016 1 86.19 256 ASP A C 1
ATOM 2075 O O . ASP A 1 256 ? 7.707 -19.969 7.664 1 86.19 256 ASP A O 1
ATOM 2079 N N . GLU A 1 257 ? 9.281 -19.938 9.211 1 85.5 257 GLU A N 1
ATOM 2080 C CA . GLU A 1 257 ? 8.312 -19.797 10.289 1 85.5 257 GLU A CA 1
ATOM 2081 C C . GLU A 1 257 ? 7.578 -18.453 10.188 1 85.5 257 GLU A C 1
ATOM 2083 O O . GLU A 1 257 ? 6.363 -18.391 10.383 1 85.5 257 GLU A O 1
ATOM 2088 N N . LEU A 1 258 ? 8.352 -17.484 9.883 1 87.81 258 LEU A N 1
ATOM 2089 C CA . LEU A 1 258 ? 7.742 -16.172 9.758 1 87.81 258 LEU A CA 1
ATOM 2090 C C . LEU A 1 258 ? 6.832 -16.109 8.539 1 87.81 258 LEU A C 1
ATOM 2092 O O . LEU A 1 258 ? 5.766 -15.484 8.586 1 87.81 258 LEU A O 1
ATOM 2096 N N . LEU A 1 259 ? 7.289 -16.703 7.484 1 87 259 LEU A N 1
ATOM 2097 C CA . LEU A 1 259 ? 6.484 -16.75 6.27 1 87 259 LEU A CA 1
ATOM 2098 C C . LEU A 1 259 ? 5.168 -17.484 6.523 1 87 259 LEU A C 1
ATOM 2100 O O . LEU A 1 259 ? 4.121 -17.078 6.016 1 8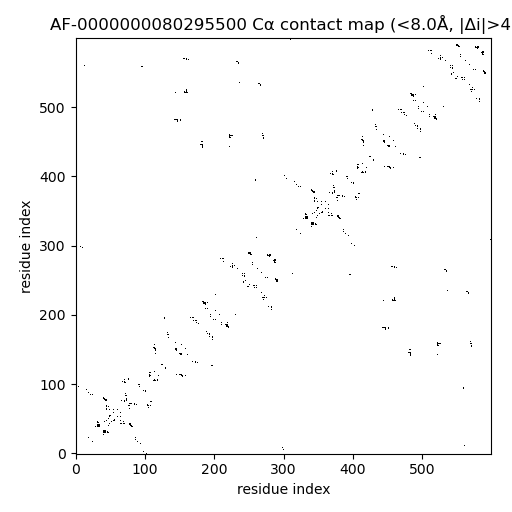7 259 LEU A O 1
ATOM 2104 N N . TYR A 1 260 ? 5.23 -18.469 7.301 1 84.19 260 TYR A N 1
ATOM 2105 C CA . TYR A 1 260 ? 4.027 -19.219 7.648 1 84.19 260 TYR A CA 1
ATOM 2106 C C . TYR A 1 260 ? 3.072 -18.359 8.469 1 84.19 260 TYR A C 1
ATOM 2108 O O . TYR A 1 260 ? 1.863 -18.359 8.227 1 84.19 260 TYR A O 1
ATOM 2116 N N . ALA A 1 261 ? 3.672 -17.672 9.391 1 82.06 261 ALA A N 1
ATOM 2117 C CA . ALA A 1 261 ? 2.863 -16.812 10.258 1 82.06 261 ALA A CA 1
ATOM 2118 C C . ALA A 1 261 ? 2.25 -15.656 9.469 1 82.06 261 ALA A C 1
ATOM 2120 O O . ALA A 1 261 ? 1.172 -15.172 9.812 1 82.06 261 ALA A O 1
ATOM 2121 N N . ALA A 1 262 ? 2.918 -15.297 8.367 1 83.19 262 ALA A N 1
ATOM 2122 C CA . ALA A 1 262 ? 2.498 -14.141 7.582 1 83.19 262 ALA A CA 1
ATOM 2123 C C . ALA A 1 262 ? 1.434 -14.523 6.559 1 83.19 262 ALA A C 1
ATOM 2125 O O . ALA A 1 262 ? 0.871 -13.656 5.887 1 83.19 262 ALA A O 1
ATOM 2126 N N . GLN A 1 263 ? 1.091 -15.742 6.422 1 75.94 263 GLN A N 1
ATOM 2127 C CA . GLN A 1 263 ? 0.202 -16.219 5.367 1 75.94 263 GLN A CA 1
ATOM 2128 C C . GLN A 1 263 ? -1.187 -15.602 5.496 1 75.94 263 GLN A C 1
ATOM 2130 O O . GLN A 1 263 ? -1.88 -15.406 4.496 1 75.94 263 GLN A O 1
ATOM 2135 N N . THR A 1 264 ? -1.496 -15.352 6.703 1 64.69 264 THR A N 1
ATOM 2136 C CA . THR A 1 264 ? -2.824 -14.781 6.906 1 64.69 264 THR A CA 1
ATOM 2137 C C . THR A 1 264 ? -2.82 -13.281 6.629 1 64.69 264 THR A C 1
ATOM 2139 O O . THR A 1 264 ? -3.879 -12.648 6.586 1 64.69 264 THR A O 1
ATOM 2142 N N . MET A 1 265 ? -1.574 -12.867 6.461 1 67.69 265 MET A N 1
ATOM 2143 C CA . MET A 1 265 ? -1.433 -11.43 6.227 1 67.69 265 MET A CA 1
ATOM 2144 C C . MET A 1 265 ? -1.126 -11.148 4.758 1 67.69 265 MET A C 1
ATOM 2146 O O . MET A 1 265 ? 0.009 -11.32 4.312 1 67.69 265 MET A O 1
ATOM 2150 N N . SER A 1 266 ? -2.004 -10.758 4.016 1 63.31 266 SER A N 1
ATOM 2151 C CA . SER A 1 266 ? -1.877 -10.578 2.572 1 63.31 266 SER A CA 1
ATOM 2152 C C . SER A 1 266 ? -0.915 -9.438 2.24 1 63.31 266 SER A C 1
ATOM 2154 O O . SER A 1 266 ? -0.447 -9.328 1.104 1 63.31 266 SER A O 1
ATOM 2156 N N . GLN A 1 267 ? -0.492 -8.766 3.182 1 75.88 267 GLN A N 1
ATOM 2157 C CA . GLN A 1 267 ? 0.253 -7.543 2.908 1 75.88 267 GLN A CA 1
ATOM 2158 C C . GLN A 1 267 ? 1.757 -7.801 2.92 1 75.88 267 GLN A C 1
ATOM 2160 O O . GLN A 1 267 ? 2.541 -6.949 2.49 1 75.88 267 GLN A O 1
ATOM 2165 N N . ILE A 1 268 ? 2.166 -8.938 3.281 1 85.38 268 ILE A N 1
ATOM 2166 C CA . ILE A 1 268 ? 3.598 -9.18 3.418 1 85.38 268 ILE A CA 1
ATOM 2167 C C . ILE A 1 268 ? 4.062 -10.156 2.342 1 85.38 268 ILE A C 1
ATOM 2169 O O . ILE A 1 268 ? 3.543 -11.273 2.242 1 85.38 268 ILE A O 1
ATOM 2173 N N . THR A 1 269 ? 5.016 -9.773 1.561 1 89.94 269 THR A N 1
ATOM 2174 C CA . THR A 1 269 ? 5.535 -10.617 0.492 1 89.94 269 THR A CA 1
ATOM 2175 C C . THR A 1 269 ? 6.762 -11.398 0.963 1 89.94 269 THR A C 1
ATOM 2177 O O . THR A 1 269 ? 7.434 -10.984 1.911 1 89.94 269 THR A O 1
ATOM 2180 N N . PRO A 1 270 ? 7.07 -12.531 0.249 1 91 270 PRO A N 1
ATOM 2181 C CA . PRO A 1 270 ? 8.297 -13.266 0.562 1 91 270 PRO A CA 1
ATOM 2182 C C . PRO A 1 270 ? 9.555 -12.398 0.435 1 91 270 PRO A C 1
ATOM 2184 O O . PRO A 1 270 ? 10.492 -12.547 1.218 1 91 270 PRO A O 1
ATOM 2187 N N . LEU A 1 271 ? 9.539 -11.531 -0.508 1 93.56 271 LEU A N 1
ATOM 2188 C CA . LEU A 1 271 ? 10.695 -10.656 -0.678 1 93.56 271 LEU A CA 1
ATOM 2189 C C . LEU A 1 271 ? 10.875 -9.75 0.537 1 93.56 271 LEU A C 1
ATOM 2191 O O . LEU A 1 271 ? 12 -9.5 0.97 1 93.56 271 LEU A O 1
ATOM 2195 N N . GLU A 1 272 ? 9.812 -9.273 1.093 1 92.56 272 GLU A N 1
ATOM 2196 C CA . GLU A 1 272 ? 9.883 -8.445 2.295 1 92.56 272 GLU A CA 1
ATOM 2197 C C . GLU A 1 272 ? 10.5 -9.219 3.459 1 92.56 272 GLU A C 1
ATOM 2199 O O . GLU A 1 272 ? 11.312 -8.672 4.207 1 92.56 272 GLU A O 1
ATOM 2204 N N . ILE A 1 273 ? 10.102 -10.438 3.541 1 91.06 273 ILE A N 1
ATOM 2205 C CA . ILE A 1 273 ? 10.641 -11.273 4.602 1 91.06 273 ILE A CA 1
ATOM 2206 C C . ILE A 1 273 ? 12.133 -11.508 4.371 1 91.06 273 ILE A C 1
ATOM 2208 O O . ILE A 1 273 ? 12.922 -11.461 5.316 1 91.06 273 ILE A O 1
ATOM 2212 N N . ASP A 1 274 ? 12.5 -11.773 3.145 1 92.06 274 ASP A N 1
ATOM 2213 C CA . ASP A 1 274 ? 13.914 -11.914 2.807 1 92.06 274 ASP A CA 1
ATOM 2214 C C . ASP A 1 274 ? 14.703 -10.672 3.219 1 92.06 274 ASP A C 1
ATOM 2216 O O . ASP A 1 274 ? 15.789 -10.781 3.793 1 92.06 274 ASP A O 1
ATOM 2220 N N . ILE A 1 275 ? 14.188 -9.531 2.92 1 92.88 275 ILE A N 1
ATOM 2221 C CA . ILE A 1 275 ? 14.844 -8.266 3.221 1 92.88 275 ILE A CA 1
ATOM 2222 C C . ILE A 1 275 ? 14.938 -8.078 4.734 1 92.88 275 ILE A C 1
ATOM 2224 O O . ILE A 1 275 ? 15.945 -7.578 5.246 1 92.88 275 ILE A O 1
ATOM 2228 N N . LEU A 1 276 ? 13.867 -8.438 5.414 1 92.12 276 LEU A N 1
ATOM 2229 C CA . LEU A 1 276 ? 13.875 -8.359 6.871 1 92.12 276 LEU A CA 1
ATOM 2230 C C . LEU A 1 276 ? 15.062 -9.133 7.445 1 92.12 276 LEU A C 1
ATOM 2232 O O . LEU A 1 276 ? 15.789 -8.617 8.305 1 92.12 276 LEU A O 1
ATOM 2236 N N . PHE A 1 277 ? 15.266 -10.312 6.961 1 90.38 277 PHE A N 1
ATOM 2237 C CA . PHE A 1 277 ? 16.344 -11.148 7.465 1 90.38 277 PHE A CA 1
ATOM 2238 C C . PHE A 1 277 ? 17.703 -10.609 7.031 1 90.38 277 PHE A C 1
ATOM 2240 O O . PHE A 1 277 ? 18.688 -10.719 7.766 1 90.38 277 PHE A O 1
ATOM 2247 N N . GLN A 1 278 ? 17.734 -10.086 5.855 1 89.06 278 GLN A N 1
ATOM 2248 C CA . GLN A 1 278 ? 18.938 -9.406 5.418 1 89.06 278 GLN A CA 1
ATOM 2249 C C . GLN A 1 278 ? 19.281 -8.227 6.328 1 89.06 278 GLN A C 1
ATOM 2251 O O . GLN A 1 278 ? 20.438 -8.039 6.707 1 89.06 278 GLN A O 1
ATOM 2256 N N . LEU A 1 279 ? 18.266 -7.441 6.633 1 88.94 279 LEU A N 1
ATOM 2257 C CA . LEU A 1 279 ? 18.422 -6.254 7.465 1 88.94 279 LEU A CA 1
ATOM 2258 C C . LEU A 1 279 ? 18.875 -6.629 8.875 1 88.94 279 LEU A C 1
ATOM 2260 O O . LEU A 1 279 ? 19.781 -6.023 9.422 1 88.94 279 LEU A O 1
ATOM 2264 N N . THR A 1 280 ? 18.219 -7.586 9.461 1 87 280 THR A N 1
ATOM 2265 C CA . THR A 1 280 ? 18.547 -7.996 10.82 1 87 280 THR A CA 1
ATOM 2266 C C . THR A 1 280 ? 19.922 -8.633 10.867 1 87 280 THR A C 1
ATOM 2268 O O . THR A 1 280 ? 20.641 -8.5 11.867 1 87 280 THR A O 1
ATOM 2271 N N . GLY A 1 281 ? 20.25 -9.336 9.797 1 83.19 281 GLY A N 1
ATOM 2272 C CA . GLY A 1 281 ? 21.594 -9.883 9.703 1 83.19 281 GLY A CA 1
ATOM 2273 C C . GLY A 1 281 ? 22.656 -8.812 9.656 1 83.19 281 GLY A C 1
ATOM 2274 O O . GLY A 1 281 ? 23.719 -8.953 10.281 1 83.19 281 GLY A O 1
ATOM 2275 N N . ALA A 1 282 ? 22.375 -7.836 8.945 1 80.12 282 ALA A N 1
ATOM 2276 C CA . ALA A 1 282 ? 23.328 -6.738 8.812 1 80.12 282 ALA A CA 1
ATOM 2277 C C . ALA A 1 282 ? 23.453 -5.953 10.109 1 80.12 282 ALA A C 1
ATOM 2279 O O . ALA A 1 282 ? 24.531 -5.438 10.43 1 80.12 282 ALA A O 1
ATOM 2280 N N . LEU A 1 283 ? 22.406 -5.84 10.875 1 80.62 283 LEU A N 1
ATOM 2281 C CA . LEU A 1 283 ? 22.375 -5.043 12.094 1 80.62 283 LEU A CA 1
ATOM 2282 C C . LEU A 1 283 ? 22.969 -5.824 13.266 1 80.62 283 LEU A C 1
ATOM 2284 O O . LEU A 1 283 ? 23.656 -5.254 14.109 1 80.62 283 LEU A O 1
ATOM 2288 N N . HIS A 1 284 ? 22.578 -7.047 13.438 1 72.94 284 HIS A N 1
ATOM 2289 C CA . HIS A 1 284 ? 22.953 -7.766 14.648 1 72.94 284 HIS A CA 1
ATOM 2290 C C . HIS A 1 284 ? 23.953 -8.883 14.344 1 72.94 284 HIS A C 1
ATOM 2292 O O . HIS A 1 284 ? 24.391 -9.586 15.25 1 72.94 284 HIS A O 1
ATOM 2298 N N . HIS A 1 285 ? 24.531 -8.844 13.234 1 62.91 285 HIS A N 1
ATOM 2299 C CA . HIS A 1 285 ? 25.469 -9.883 12.859 1 62.91 285 HIS A CA 1
ATOM 2300 C C . HIS A 1 285 ? 24.906 -11.273 13.164 1 62.91 285 HIS A C 1
ATOM 2302 O O . HIS A 1 285 ? 25.672 -12.203 13.438 1 62.91 285 HIS A O 1
ATOM 2308 N N . THR A 1 286 ? 23.578 -11.32 13.602 1 55.03 286 THR A N 1
ATOM 2309 C CA . THR A 1 286 ? 23 -12.648 13.844 1 55.03 286 THR A CA 1
ATOM 2310 C C . THR A 1 286 ? 21.969 -12.992 12.773 1 55.03 286 THR A C 1
ATOM 2312 O O . THR A 1 286 ? 21.328 -12.102 12.211 1 55.03 286 THR A O 1
ATOM 2315 N N . GLY A 1 287 ? 22.156 -13.859 11.852 1 51.09 287 GLY A N 1
ATOM 2316 C CA . GLY A 1 287 ? 21.266 -14.352 10.805 1 51.09 287 GLY A CA 1
ATOM 2317 C C . GLY A 1 287 ? 19.828 -14.523 11.281 1 51.09 287 GLY A C 1
ATOM 2318 O O . GLY A 1 287 ? 18.953 -14.906 10.5 1 51.09 287 GLY A O 1
ATOM 2319 N N . TRP A 1 288 ? 19.484 -14.656 12.602 1 49.12 288 TRP A N 1
ATOM 2320 C CA . TRP A 1 288 ? 18.141 -14.852 13.164 1 49.12 288 TRP A CA 1
ATOM 2321 C C . TRP A 1 288 ? 17.531 -13.523 13.594 1 49.12 288 TRP A C 1
ATOM 2323 O O . TRP A 1 288 ? 18.25 -12.602 13.992 1 49.12 288 TRP A O 1
ATOM 2333 N N . TRP A 1 289 ? 16.328 -13.336 13.078 1 52.72 289 TRP A N 1
ATOM 2334 C CA . TRP A 1 289 ? 15.68 -12.133 13.578 1 52.72 289 TRP A CA 1
ATOM 2335 C C . TRP A 1 289 ? 15.312 -12.281 15.055 1 52.72 289 TRP A C 1
ATOM 2337 O O . TRP A 1 289 ? 14.641 -13.242 15.438 1 52.72 289 TRP A O 1
ATOM 2347 N N . ARG A 1 290 ? 16.141 -11.898 15.953 1 49.59 290 ARG A N 1
ATOM 2348 C CA . ARG A 1 290 ? 15.781 -11.719 17.359 1 49.59 290 ARG A CA 1
ATOM 2349 C C . ARG A 1 290 ? 15.266 -10.312 17.609 1 49.59 290 ARG A C 1
ATOM 2351 O O . ARG A 1 290 ? 15.828 -9.336 17.125 1 49.59 290 ARG A O 1
ATOM 2358 N N . ARG A 1 291 ? 13.953 -10.172 17.844 1 47.66 291 ARG A N 1
ATOM 2359 C CA . ARG A 1 291 ? 13.484 -8.859 18.25 1 47.66 291 ARG A CA 1
ATOM 2360 C C . ARG A 1 291 ? 14.438 -8.227 19.266 1 47.66 291 ARG A C 1
ATOM 2362 O O . ARG A 1 291 ? 14.578 -8.719 20.391 1 47.66 291 ARG A O 1
ATOM 2369 N N . LYS A 1 292 ? 15.633 -7.938 18.969 1 41.62 292 LYS A N 1
ATOM 2370 C CA . LYS A 1 292 ? 16.156 -7.07 20.016 1 41.62 292 LYS A CA 1
ATOM 2371 C C . LYS A 1 292 ? 15.219 -5.906 20.297 1 41.62 292 LYS A C 1
ATOM 2373 O O . LYS A 1 292 ? 14.492 -5.461 19.406 1 41.62 292 LYS A O 1
ATOM 2378 N N . LYS A 1 293 ? 15.203 -5.375 21.547 1 34.56 293 LYS A N 1
ATOM 2379 C CA . LYS A 1 293 ? 14.477 -4.195 22.016 1 34.56 293 LYS A CA 1
ATOM 2380 C C . LYS A 1 293 ? 14.547 -3.066 20.984 1 34.56 293 LYS A C 1
ATOM 2382 O O . LYS A 1 293 ? 15.602 -2.453 20.797 1 34.56 293 LYS A O 1
ATOM 2387 N N . PHE A 1 294 ? 14.234 -3.238 19.766 1 34.66 294 PHE A N 1
ATOM 2388 C CA . PHE A 1 294 ? 14.133 -1.937 19.109 1 34.66 294 PHE A CA 1
ATOM 2389 C C . PHE A 1 294 ? 13.719 -0.866 20.109 1 34.66 294 PHE A C 1
ATOM 2391 O O . PHE A 1 294 ? 12.602 -0.896 20.641 1 34.66 294 PHE A O 1
ATOM 2398 N N . GLU A 1 295 ? 14.578 -0.406 20.844 1 26.72 295 GLU A N 1
ATOM 2399 C CA . GLU A 1 295 ? 14.367 0.722 21.734 1 26.72 295 GLU A CA 1
ATOM 2400 C C . GLU A 1 295 ? 13.586 1.838 21.047 1 26.72 295 GLU A C 1
ATOM 2402 O O . GLU A 1 295 ? 13.93 2.26 19.953 1 26.72 295 GLU A O 1
ATOM 2407 N N . ALA A 1 296 ? 12.344 1.855 21.109 1 29.95 296 ALA A N 1
ATOM 2408 C CA . ALA A 1 296 ? 11.617 3.115 20.969 1 29.95 296 ALA A CA 1
ATOM 2409 C C . ALA A 1 296 ? 12.5 4.305 21.328 1 29.95 296 ALA A C 1
ATOM 2411 O O . ALA A 1 296 ? 12.844 4.504 22.5 1 29.95 296 ALA A O 1
ATOM 2412 N N . ASN A 1 297 ? 13.578 4.543 20.703 1 26.94 297 ASN A N 1
ATOM 2413 C CA . ASN A 1 297 ? 14.219 5.809 21.047 1 26.94 297 ASN A CA 1
ATOM 2414 C C . ASN A 1 297 ? 13.195 6.91 21.281 1 26.94 297 ASN A C 1
ATOM 2416 O O . ASN A 1 297 ? 12.555 7.383 20.344 1 26.94 297 ASN A O 1
ATOM 2420 N N . ARG A 1 298 ? 12.633 6.926 22.297 1 24.47 298 ARG A N 1
ATOM 2421 C CA . ARG A 1 298 ? 12.07 7.93 23.203 1 24.47 298 ARG A CA 1
ATOM 2422 C C . ARG A 1 298 ? 13.039 9.094 23.391 1 24.47 298 ARG A C 1
ATOM 2424 O O . ARG A 1 298 ? 12.852 9.93 24.281 1 24.47 298 ARG A O 1
ATOM 2431 N N . GLN A 1 299 ? 14.336 9.031 22.875 1 21.45 299 GLN A N 1
ATOM 2432 C CA . GLN A 1 299 ? 15.086 10.211 23.281 1 21.45 299 GLN A CA 1
ATOM 2433 C C . GLN A 1 299 ? 14.516 11.477 22.641 1 21.45 299 GLN A C 1
ATOM 2435 O O . GLN A 1 299 ? 14.844 11.797 21.5 1 21.45 299 GLN A O 1
ATOM 2440 N N . VAL A 1 300 ? 13.312 11.758 22.531 1 17.95 300 VAL A N 1
ATOM 2441 C CA . VAL A 1 300 ? 13.211 13.125 23.031 1 17.95 300 VAL A CA 1
ATOM 2442 C C . VAL A 1 300 ? 13.336 13.133 24.547 1 17.95 300 VAL A C 1
ATOM 2444 O O . VAL A 1 300 ? 12.781 12.266 25.234 1 17.95 300 VAL A O 1
ATOM 2447 N N . MET B 1 1 ? -6.098 -15.258 -10.578 1 25.91 1 MET B N 1
ATOM 2448 C CA . MET B 1 1 ? -5.352 -15.578 -9.359 1 25.91 1 MET B CA 1
ATOM 2449 C C . MET B 1 1 ? -6.266 -16.188 -8.305 1 25.91 1 MET B C 1
ATOM 2451 O O . MET B 1 1 ? -5.797 -16.688 -7.281 1 25.91 1 MET B O 1
ATOM 2455 N N . GLN B 1 2 ? -7.539 -15.945 -8.68 1 33.41 2 GLN B N 1
ATOM 2456 C CA . GLN B 1 2 ? -8.648 -16.5 -7.91 1 33.41 2 GLN B CA 1
ATOM 2457 C C . GLN B 1 2 ? -8.641 -18.016 -7.941 1 33.41 2 GLN B C 1
ATOM 2459 O O . GLN B 1 2 ? -9.133 -18.672 -7.016 1 33.41 2 GLN B O 1
ATOM 2464 N N . ILE B 1 3 ? -8.078 -18.438 -8.992 1 32.34 3 ILE B N 1
ATOM 2465 C CA . ILE B 1 3 ? -8.414 -19.828 -9.25 1 32.34 3 ILE B CA 1
ATOM 2466 C C . ILE B 1 3 ? -7.754 -20.719 -8.195 1 32.34 3 ILE B C 1
ATOM 2468 O O . ILE B 1 3 ? -8.305 -21.766 -7.82 1 32.34 3 ILE B O 1
ATOM 2472 N N . LEU B 1 4 ? -6.535 -20.359 -7.883 1 36.03 4 LEU B N 1
ATOM 2473 C CA . LEU B 1 4 ? -5.898 -21.375 -7.059 1 36.03 4 LEU B CA 1
ATOM 2474 C C . LEU B 1 4 ? -6.277 -21.203 -5.59 1 36.03 4 LEU B C 1
ATOM 2476 O O . LEU B 1 4 ? -5.406 -21.141 -4.723 1 36.03 4 LEU B O 1
ATOM 2480 N N . GLN B 1 5 ? -7.285 -20.438 -5.344 1 35.06 5 GLN B N 1
ATOM 2481 C CA . GLN B 1 5 ? -7.602 -20.5 -3.92 1 35.06 5 GLN B CA 1
ATOM 2482 C C . GLN B 1 5 ? -7.824 -21.938 -3.457 1 35.06 5 GLN B C 1
ATOM 2484 O O . GLN B 1 5 ? -8.891 -22.5 -3.676 1 35.06 5 GLN B O 1
ATOM 2489 N N . VAL B 1 6 ? -6.863 -22.719 -3.523 1 31.67 6 VAL B N 1
ATOM 2490 C CA . VAL B 1 6 ? -6.898 -24.062 -2.939 1 31.67 6 VAL B CA 1
ATOM 2491 C C . VAL B 1 6 ? -7.547 -24 -1.558 1 31.67 6 VAL B C 1
ATOM 2493 O O . VAL B 1 6 ? -7.32 -23.062 -0.797 1 31.67 6 VAL B O 1
ATOM 2496 N N . LYS B 1 7 ? -8.539 -24.797 -1.323 1 30.91 7 LYS B N 1
ATOM 2497 C CA . LYS B 1 7 ? -9.227 -25 -0.05 1 30.91 7 LYS B CA 1
ATOM 2498 C C . LYS B 1 7 ? -8.242 -25 1.112 1 30.91 7 LYS B C 1
ATOM 2500 O O . LYS B 1 7 ? -7.422 -25.906 1.238 1 30.91 7 LYS B O 1
ATOM 2505 N N . ARG B 1 8 ? -7.84 -23.922 1.495 1 34 8 ARG B N 1
ATOM 2506 C CA . ARG B 1 8 ? -7.047 -23.875 2.721 1 34 8 ARG B CA 1
ATOM 2507 C C . ARG B 1 8 ? -7.73 -24.656 3.842 1 34 8 ARG B C 1
ATOM 2509 O O . ARG B 1 8 ? -8.844 -24.312 4.25 1 34 8 ARG B O 1
ATOM 2516 N N . ALA B 1 9 ? -7.426 -25.906 4.016 1 29.97 9 ALA B N 1
ATOM 2517 C CA . ALA B 1 9 ? -7.855 -26.688 5.18 1 29.97 9 ALA B CA 1
ATOM 2518 C C . ALA B 1 9 ? -7.707 -25.875 6.465 1 29.97 9 ALA B C 1
ATOM 2520 O O . ALA B 1 9 ? -6.766 -25.094 6.605 1 29.97 9 ALA B O 1
ATOM 2521 N N . GLU B 1 10 ? -8.75 -25.547 7.238 1 32.03 10 GLU B N 1
ATOM 2522 C CA . GLU B 1 10 ? -9.039 -24.891 8.508 1 32.03 10 GLU B CA 1
ATOM 2523 C C . GLU B 1 10 ? -7.965 -25.219 9.555 1 32.03 10 GLU B C 1
ATOM 2525 O O . GLU B 1 10 ? -8.156 -24.953 10.742 1 32.03 10 GLU B O 1
ATOM 2530 N N . SER B 1 11 ? -7.062 -26.25 9.336 1 31.72 11 SER B N 1
ATOM 2531 C CA . SER B 1 11 ? -6.336 -26.609 10.547 1 31.72 11 SER B CA 1
ATOM 2532 C C . SER B 1 11 ? -5.34 -25.531 10.938 1 31.72 11 SER B C 1
ATOM 2534 O O . SER B 1 11 ? -4.934 -24.719 10.109 1 31.72 11 SER B O 1
ATOM 2536 N N . GLY B 1 12 ? -5.008 -25.266 12.211 1 35.72 12 GLY B N 1
ATOM 2537 C CA . GLY B 1 12 ? -3.971 -24.469 12.859 1 35.72 12 GLY B CA 1
ATOM 2538 C C . GLY B 1 12 ? -2.74 -24.281 11.992 1 35.72 12 GLY B C 1
ATOM 2539 O O . GLY B 1 12 ? -2.59 -24.938 10.969 1 35.72 12 GLY B O 1
ATOM 2540 N N . PRO B 1 13 ? -2.016 -23.219 12.086 1 42.19 13 PRO B N 1
ATOM 2541 C CA . PRO B 1 13 ? -0.767 -22.984 11.359 1 42.19 13 PRO B CA 1
ATOM 2542 C C . PRO B 1 13 ? -0.015 -24.266 11.031 1 42.19 13 PRO B C 1
ATOM 2544 O O . PRO B 1 13 ? 1.218 -24.281 10.984 1 42.19 13 PRO B O 1
ATOM 2547 N N . SER B 1 14 ? -0.618 -25.391 10.984 1 44.75 14 SER B N 1
ATOM 2548 C CA . SER B 1 14 ? 0.157 -26.609 10.789 1 44.75 14 SER B CA 1
ATOM 2549 C C . SER B 1 14 ? 0.778 -26.656 9.398 1 44.75 14 SER B C 1
ATOM 2551 O O . SER B 1 14 ? 0.171 -26.188 8.422 1 44.75 14 SER B O 1
ATOM 2553 N N . PHE B 1 15 ? 2.205 -26.703 9.359 1 55.22 15 PHE B N 1
ATOM 2554 C CA . PHE B 1 15 ? 3.014 -27.109 8.219 1 55.22 15 PHE B CA 1
ATOM 2555 C C . PHE B 1 15 ? 2.281 -28.141 7.375 1 55.22 15 PHE B C 1
ATOM 2557 O O . PHE B 1 15 ? 1.755 -29.125 7.906 1 55.22 15 PHE B O 1
ATOM 2564 N N . LEU B 1 16 ? 1.55 -27.672 6.414 1 60.59 16 LEU B N 1
ATOM 2565 C CA . LEU B 1 16 ? 1.015 -28.719 5.547 1 60.59 16 LEU B CA 1
ATOM 2566 C C . LEU B 1 16 ? 2.035 -29.828 5.348 1 60.59 16 LEU B C 1
ATOM 2568 O O . LEU B 1 16 ? 3.195 -29.578 5.023 1 60.59 16 LEU B O 1
ATOM 2572 N N . LYS B 1 17 ? 1.74 -30.922 6.055 1 68.5 17 LYS B N 1
ATOM 2573 C CA . LYS B 1 17 ? 2.635 -32.062 5.957 1 68.5 17 LYS B CA 1
ATOM 2574 C C . LYS B 1 17 ? 2.607 -32.656 4.555 1 68.5 17 LYS B C 1
ATOM 2576 O O . LYS B 1 17 ? 1.537 -32.844 3.969 1 68.5 17 LYS B O 1
ATOM 2581 N N . ARG B 1 18 ? 3.855 -32.844 3.979 1 74.94 18 ARG B N 1
ATOM 2582 C CA . ARG B 1 18 ? 4.039 -33.469 2.672 1 74.94 18 ARG B CA 1
ATOM 2583 C C . ARG B 1 18 ? 3.525 -34.906 2.678 1 74.94 18 ARG B C 1
ATOM 2585 O O . ARG B 1 18 ? 3.713 -35.625 3.654 1 74.94 18 ARG B O 1
ATOM 2592 N N . ALA B 1 19 ? 2.773 -35.25 1.655 1 76.81 19 ALA B N 1
ATOM 2593 C CA . ALA B 1 19 ? 2.336 -36.656 1.513 1 76.81 19 ALA B CA 1
ATOM 2594 C C . ALA B 1 19 ? 3.523 -37.562 1.296 1 76.81 19 ALA B C 1
ATOM 2596 O O . ALA B 1 19 ? 4.566 -37.156 0.789 1 76.81 19 ALA B O 1
ATOM 2597 N N . SER B 1 20 ? 3.381 -38.812 1.736 1 85.88 20 SER B N 1
ATOM 2598 C CA . SER B 1 20 ? 4.441 -39.781 1.521 1 85.88 20 SER B CA 1
ATOM 2599 C C . SER B 1 20 ? 4.613 -40.094 0.038 1 85.88 20 SER B C 1
ATOM 2601 O O . SER B 1 20 ? 3.66 -40 -0.738 1 85.88 20 SER B O 1
ATOM 2603 N N . THR B 1 21 ? 5.801 -40.469 -0.272 1 89.12 21 THR B N 1
ATOM 2604 C CA . THR B 1 21 ? 6.141 -40.75 -1.66 1 89.12 21 THR B CA 1
ATOM 2605 C C . THR B 1 21 ? 5.27 -41.875 -2.207 1 89.12 21 THR B C 1
ATOM 2607 O O . THR B 1 21 ? 4.809 -41.812 -3.35 1 89.12 21 THR B O 1
ATOM 2610 N N . ASP B 1 22 ? 5.035 -42.875 -1.398 1 91.31 22 ASP B N 1
ATOM 2611 C CA . ASP B 1 22 ? 4.242 -44.031 -1.84 1 91.31 22 ASP B CA 1
ATOM 2612 C C . ASP B 1 22 ? 2.805 -43.625 -2.146 1 91.31 22 ASP B C 1
ATOM 2614 O O . ASP B 1 22 ? 2.236 -44.031 -3.16 1 91.31 22 ASP B O 1
ATOM 2618 N N . LYS B 1 23 ? 2.312 -42.844 -1.286 1 91.19 23 LYS B N 1
ATOM 2619 C CA . LYS B 1 23 ? 0.949 -42.375 -1.495 1 91.19 23 LYS B CA 1
ATOM 2620 C C . LYS B 1 23 ? 0.86 -41.5 -2.74 1 91.19 23 LYS B C 1
ATOM 2622 O O . LYS B 1 23 ? -0.1 -41.594 -3.508 1 91.19 23 LYS B O 1
ATOM 2627 N N . LEU B 1 24 ? 1.859 -40.719 -2.93 1 91.94 24 LEU B N 1
ATOM 2628 C CA . LEU B 1 24 ? 1.881 -39.844 -4.098 1 91.94 24 LEU B CA 1
ATOM 2629 C C . LEU B 1 24 ? 1.99 -40.656 -5.383 1 91.94 24 LEU B C 1
ATOM 2631 O O . LEU B 1 24 ? 1.388 -40.312 -6.398 1 91.94 24 LEU B O 1
ATOM 2635 N N . ARG B 1 25 ? 2.744 -41.656 -5.301 1 93.81 25 ARG B N 1
ATOM 2636 C CA . ARG B 1 25 ? 2.908 -42.531 -6.473 1 93.81 25 ARG B CA 1
ATOM 2637 C C . ARG B 1 25 ? 1.592 -43.188 -6.852 1 93.81 25 ARG B C 1
ATOM 2639 O O . ARG B 1 25 ? 1.265 -43.312 -8.031 1 93.81 25 ARG B O 1
ATOM 2646 N N . GLU B 1 26 ? 0.908 -43.625 -5.836 1 93.38 26 GLU B N 1
ATOM 2647 C CA . GLU B 1 26 ? -0.395 -44.25 -6.066 1 93.38 26 GLU B CA 1
ATOM 2648 C C . GLU B 1 26 ? -1.352 -43.281 -6.754 1 93.38 26 GLU B C 1
ATOM 2650 O O . GLU B 1 26 ? -2.025 -43.656 -7.719 1 93.38 26 GLU B O 1
ATOM 2655 N N . VAL B 1 27 ? -1.405 -42.094 -6.238 1 92.69 27 VAL B N 1
ATOM 2656 C CA . VAL B 1 27 ? -2.285 -41.094 -6.793 1 92.69 27 VAL B CA 1
ATOM 2657 C C . VAL B 1 27 ? -1.849 -40.75 -8.219 1 92.69 27 VAL B C 1
ATOM 2659 O O . VAL B 1 27 ? -2.684 -40.625 -9.117 1 92.69 27 VAL B O 1
ATOM 2662 N N . PHE B 1 28 ? -0.571 -40.562 -8.367 1 95.75 28 PHE B N 1
ATOM 2663 C CA . PHE B 1 28 ? -0.012 -40.219 -9.672 1 95.75 28 PHE B CA 1
ATOM 2664 C C . PHE B 1 28 ? -0.4 -41.281 -10.711 1 95.75 28 PHE B C 1
ATOM 2666 O O . PHE B 1 28 ? -0.851 -40.938 -11.805 1 95.75 28 PHE B O 1
ATOM 2673 N N . LEU B 1 29 ? -0.259 -42.531 -10.406 1 95.06 29 LEU B N 1
ATOM 2674 C CA . LEU B 1 29 ? -0.502 -43.625 -11.344 1 95.06 29 LEU B CA 1
ATOM 2675 C C . LEU B 1 29 ? -1.99 -43.75 -11.656 1 95.06 29 LEU B C 1
ATOM 2677 O O . LEU B 1 29 ? -2.365 -44.188 -12.742 1 95.06 29 LEU B O 1
ATOM 2681 N N . LYS B 1 30 ? -2.777 -43.312 -10.719 1 95.31 30 LYS B N 1
ATOM 2682 C CA . LYS B 1 30 ? -4.223 -43.344 -10.914 1 95.31 30 LYS B CA 1
ATOM 2683 C C . LYS B 1 30 ? -4.641 -42.438 -12.062 1 95.31 30 LYS B C 1
ATOM 2685 O O . LYS B 1 30 ? -5.605 -42.719 -12.773 1 95.31 30 LYS B O 1
ATOM 2690 N N . TYR B 1 31 ? -3.91 -41.406 -12.227 1 95.56 31 TYR B N 1
ATOM 2691 C CA . TYR B 1 31 ? -4.375 -40.406 -13.164 1 95.56 31 TYR B CA 1
ATOM 2692 C C . TYR B 1 31 ? -3.461 -40.312 -14.383 1 95.56 31 TYR B C 1
ATOM 2694 O O . TYR B 1 31 ? -3.822 -39.719 -15.406 1 95.56 31 TYR B O 1
ATOM 2702 N N . ALA B 1 32 ? -2.338 -40.906 -14.297 1 96.44 32 ALA B N 1
ATOM 2703 C CA . ALA B 1 32 ? -1.38 -40.844 -15.398 1 96.44 32 ALA B CA 1
ATOM 2704 C C . ALA B 1 32 ? -1.826 -41.719 -16.562 1 96.44 32 ALA B C 1
ATOM 2706 O O . ALA B 1 32 ? -1.782 -42.969 -16.453 1 96.44 32 ALA B O 1
ATOM 2707 N N . SER B 1 33 ? -2.152 -41.188 -17.641 1 94.56 33 SER B N 1
ATOM 2708 C CA . SER B 1 33 ? -2.719 -41.969 -18.75 1 94.56 33 SER B CA 1
ATOM 2709 C C . SER B 1 33 ? -1.69 -42.188 -19.844 1 94.56 33 SER B C 1
ATOM 2711 O O . SER B 1 33 ? -1.905 -43 -20.734 1 94.56 33 SER B O 1
ATOM 2713 N N . TYR B 1 34 ? -0.633 -41.469 -19.875 1 94.75 34 TYR B N 1
ATOM 2714 C CA . TYR B 1 34 ? 0.349 -41.531 -20.953 1 94.75 34 TYR B CA 1
ATOM 2715 C C . TYR B 1 34 ? 1.581 -42.312 -20.516 1 94.75 34 TYR B C 1
ATOM 2717 O O . TYR B 1 34 ? 2.045 -42.188 -19.375 1 94.75 34 TYR B O 1
ATOM 2725 N N . GLN B 1 35 ? 2.061 -43.219 -21.344 1 94 35 GLN B N 1
ATOM 2726 C CA . GLN B 1 35 ? 3.268 -44 -21.062 1 94 35 GLN B CA 1
ATOM 2727 C C . GLN B 1 35 ? 4.312 -43.781 -22.156 1 94 35 GLN B C 1
ATOM 2729 O O . GLN B 1 35 ? 3.992 -43.844 -23.344 1 94 35 GLN B O 1
ATOM 2734 N N . LYS B 1 36 ? 5.492 -43.438 -21.75 1 92.31 36 LYS B N 1
ATOM 2735 C CA . LYS B 1 36 ? 6.625 -43.281 -22.641 1 92.31 36 LYS B CA 1
ATOM 2736 C C . LYS B 1 36 ? 7.891 -43.875 -22.062 1 92.31 36 LYS B C 1
ATOM 2738 O O . LYS B 1 36 ? 8.305 -43.531 -20.953 1 92.31 36 LYS B O 1
ATOM 2743 N N . ASN B 1 37 ? 8.555 -44.812 -22.781 1 92.12 37 ASN B N 1
ATOM 2744 C CA . ASN B 1 37 ? 9.789 -45.5 -22.391 1 92.12 37 ASN B CA 1
ATOM 2745 C C . ASN B 1 37 ? 9.656 -46.156 -21.016 1 92.12 37 ASN B C 1
ATOM 2747 O O . ASN B 1 37 ? 10.539 -46.031 -20.172 1 92.12 37 ASN B O 1
ATOM 2751 N N . GLY B 1 38 ? 8.508 -46.688 -20.734 1 90.5 38 GLY B N 1
ATOM 2752 C CA . GLY B 1 38 ? 8.281 -47.438 -19.516 1 90.5 38 GLY B CA 1
ATOM 2753 C C . GLY B 1 38 ? 7.898 -46.562 -18.328 1 90.5 38 GLY B C 1
ATOM 2754 O O . GLY B 1 38 ? 7.66 -47.062 -17.234 1 90.5 38 GLY B O 1
ATOM 2755 N N . GLU B 1 39 ? 7.934 -45.344 -18.562 1 93.88 39 GLU B N 1
ATOM 2756 C CA . GLU B 1 39 ? 7.562 -44.406 -17.5 1 93.88 39 GLU B CA 1
ATOM 2757 C C . GLU B 1 39 ? 6.188 -43.812 -17.734 1 93.88 39 GLU B C 1
ATOM 2759 O O . GLU B 1 39 ? 5.793 -43.594 -18.891 1 93.88 39 GLU B O 1
ATOM 2764 N N . HIS B 1 40 ? 5.434 -43.656 -16.641 1 96.44 40 HIS B N 1
ATOM 2765 C CA . HIS B 1 40 ? 4.105 -43.062 -16.734 1 96.44 40 HIS B CA 1
ATOM 2766 C C . HIS B 1 40 ? 4.172 -41.531 -16.609 1 96.44 40 HIS B C 1
ATOM 2768 O O . HIS B 1 40 ? 4.98 -41 -15.836 1 96.44 40 HIS B O 1
ATOM 2774 N N . PHE B 1 41 ? 3.344 -40.844 -17.375 1 97.25 41 PHE B N 1
ATOM 2775 C CA . PHE B 1 41 ? 3.242 -39.375 -17.328 1 97.25 41 PHE B CA 1
ATOM 2776 C C . PHE B 1 41 ? 1.783 -38.938 -17.281 1 97.25 41 PHE B C 1
ATOM 2778 O O . PHE B 1 41 ? 0.899 -39.656 -17.766 1 97.25 41 PHE B O 1
ATOM 2785 N N . MET B 1 42 ? 1.504 -37.812 -16.609 1 96.75 42 MET B N 1
ATOM 2786 C CA . MET B 1 42 ? 0.206 -37.156 -16.719 1 96.75 42 MET B CA 1
ATOM 2787 C C . MET B 1 42 ? 0.195 -36.125 -17.859 1 96.75 42 MET B C 1
ATOM 2789 O O . MET B 1 42 ? 1.167 -35.406 -18.047 1 96.75 42 MET B O 1
ATOM 2793 N N . THR B 1 43 ? -0.872 -36.25 -18.625 1 96.19 43 THR B N 1
ATOM 2794 C CA . THR B 1 43 ? -1.096 -35.188 -19.562 1 96.19 43 THR B CA 1
ATOM 2795 C C . THR B 1 43 ? -1.675 -33.938 -18.859 1 96.19 43 THR B C 1
ATOM 2797 O O . THR B 1 43 ? -2.016 -34 -17.688 1 96.19 43 THR B O 1
ATOM 2800 N N . SER B 1 44 ? -1.74 -32.844 -19.625 1 94.62 44 SER B N 1
ATOM 2801 C CA . SER B 1 44 ? -2.35 -31.641 -19.078 1 94.62 44 SER B CA 1
ATOM 2802 C C . SER B 1 44 ? -3.783 -31.891 -18.625 1 94.62 44 SER B C 1
ATOM 2804 O O . SER B 1 44 ? -4.211 -31.406 -17.578 1 94.62 44 SER B O 1
ATOM 2806 N N . GLU B 1 45 ? -4.48 -32.656 -19.344 1 93.75 45 GLU B N 1
ATOM 2807 C CA . GLU B 1 45 ? -5.867 -32.969 -19.016 1 93.75 45 GLU B CA 1
ATOM 2808 C C . GLU B 1 45 ? -5.945 -33.875 -17.797 1 93.75 45 GLU B C 1
ATOM 2810 O O . GLU B 1 45 ? -6.816 -33.719 -16.938 1 93.75 45 GLU B O 1
ATOM 2815 N N . ASP B 1 46 ? -5.047 -34.844 -17.75 1 95.44 46 ASP B N 1
ATOM 2816 C CA . ASP B 1 46 ? -5.004 -35.719 -16.578 1 95.44 46 ASP B CA 1
ATOM 2817 C C . ASP B 1 46 ? -4.863 -34.906 -15.297 1 95.44 46 ASP B C 1
ATOM 2819 O O . ASP B 1 46 ? -5.602 -35.125 -14.336 1 95.44 46 ASP B O 1
ATOM 2823 N N . PHE B 1 47 ? -3.951 -34.031 -15.375 1 94.38 47 PHE B N 1
ATOM 2824 C CA . PHE B 1 47 ? -3.578 -33.281 -14.18 1 94.38 47 PHE B CA 1
ATOM 2825 C C . PHE B 1 47 ? -4.645 -32.25 -13.836 1 94.38 47 PHE B C 1
ATOM 2827 O O . PHE B 1 47 ? -5.141 -32.188 -12.711 1 94.38 47 PHE B O 1
ATOM 2834 N N . VAL B 1 48 ? -5.094 -31.406 -14.773 1 92.12 48 VAL B N 1
ATOM 2835 C CA . VAL B 1 48 ? -5.93 -30.234 -14.508 1 92.12 48 VAL B CA 1
ATOM 2836 C C . VAL B 1 48 ? -7.395 -30.656 -14.43 1 92.12 48 VAL B C 1
ATOM 2838 O O . VAL B 1 48 ? -8.094 -30.328 -13.469 1 92.12 48 VAL B O 1
ATOM 2841 N N . ARG B 1 49 ? -7.773 -31.438 -15.328 1 91.62 49 ARG B N 1
ATOM 2842 C CA . ARG B 1 49 ? -9.188 -31.766 -15.414 1 91.62 49 ARG B CA 1
ATOM 2843 C C . ARG B 1 49 ? -9.539 -32.938 -14.508 1 91.62 49 ARG B C 1
ATOM 2845 O O . ARG B 1 49 ? -10.531 -32.875 -13.781 1 91.62 49 ARG B O 1
ATOM 2852 N N . LYS B 1 50 ? -8.781 -33.938 -14.492 1 92.12 50 LYS B N 1
ATOM 2853 C CA . LYS B 1 50 ? -9.117 -35.156 -13.742 1 92.12 50 LYS B CA 1
ATOM 2854 C C . LYS B 1 50 ? -8.641 -35.062 -12.297 1 92.12 50 LYS B C 1
ATOM 2856 O O . LYS B 1 50 ? -9.43 -35.219 -11.359 1 92.12 50 LYS B O 1
ATOM 2861 N N . PHE B 1 51 ? -7.379 -34.812 -12.164 1 90.69 51 PHE B N 1
ATOM 2862 C CA . PHE B 1 51 ? -6.809 -34.812 -10.82 1 90.69 51 PHE B CA 1
ATOM 2863 C C . PHE B 1 51 ? -7.277 -33.594 -10.031 1 90.69 51 PHE B C 1
ATOM 2865 O O . PHE B 1 51 ? -7.848 -33.75 -8.945 1 90.69 51 PHE B O 1
ATOM 2872 N N . LEU B 1 52 ? -7.066 -32.344 -10.578 1 86.94 52 LEU B N 1
ATOM 2873 C CA . LEU B 1 52 ? -7.418 -31.125 -9.867 1 86.94 52 LEU B CA 1
ATOM 2874 C C . LEU B 1 52 ? -8.922 -30.875 -9.922 1 86.94 52 LEU B C 1
ATOM 2876 O O . LEU B 1 52 ? -9.461 -30.125 -9.102 1 86.94 52 LEU B O 1
ATOM 2880 N N . GLY B 1 53 ? -9.531 -31.453 -10.945 1 85.19 53 GLY B N 1
ATOM 2881 C CA . GLY B 1 53 ? -10.969 -31.281 -11.07 1 85.19 53 GLY B CA 1
ATOM 2882 C C . GLY B 1 53 ? -11.375 -29.922 -11.57 1 85.19 53 GLY B C 1
ATOM 2883 O O . GLY B 1 53 ? -12.445 -29.406 -11.219 1 85.19 53 GLY B O 1
ATOM 2884 N N . LEU B 1 54 ? -10.461 -29.344 -12.32 1 82.25 54 LEU B N 1
ATOM 2885 C CA . LEU B 1 54 ? -10.742 -28.031 -12.898 1 82.25 54 LEU B CA 1
ATOM 2886 C C . LEU B 1 54 ? -11.094 -28.141 -14.383 1 82.25 54 LEU B C 1
ATOM 2888 O O . LEU B 1 54 ? -10.617 -29.062 -15.062 1 82.25 54 LEU B O 1
ATOM 2892 N N . PHE B 1 55 ? -11.984 -27.234 -14.945 1 82.12 55 PHE B N 1
ATOM 2893 C CA . PHE B 1 55 ? -12.375 -27.203 -16.344 1 82.12 55 PHE B CA 1
ATOM 2894 C C . PHE B 1 55 ? -13.023 -28.516 -16.766 1 82.12 55 PHE B C 1
ATOM 2896 O O . PHE B 1 55 ? -12.648 -29.109 -17.781 1 82.12 55 PHE B O 1
ATOM 2903 N N . THR B 1 56 ? -13.93 -28.953 -15.992 1 84.5 56 THR B N 1
ATOM 2904 C CA . THR B 1 56 ? -14.508 -30.281 -16.188 1 84.5 56 THR B CA 1
ATOM 2905 C C . THR B 1 56 ? -15.625 -30.234 -17.234 1 84.5 56 THR B C 1
ATOM 2907 O O . THR B 1 56 ? -16.062 -31.266 -17.719 1 84.5 56 THR B O 1
ATOM 2910 N N . ASP B 1 57 ? -15.906 -29.062 -17.578 1 81.88 57 ASP B N 1
ATOM 2911 C CA . ASP B 1 57 ? -16.938 -28.922 -18.609 1 81.88 57 ASP B CA 1
ATOM 2912 C C . ASP B 1 57 ? -16.438 -29.453 -19.953 1 81.88 57 ASP B C 1
ATOM 2914 O O . ASP B 1 57 ? -15.227 -29.516 -20.188 1 81.88 57 ASP B O 1
ATOM 2918 N N . ALA B 1 58 ? -17.391 -29.859 -20.797 1 80.44 58 ALA B N 1
ATOM 2919 C CA . ALA B 1 58 ? -17.047 -30.344 -22.125 1 80.44 58 ALA B CA 1
ATOM 2920 C C . ALA B 1 58 ? -16.359 -29.266 -22.953 1 80.44 58 ALA B C 1
ATOM 2922 O O . ALA B 1 58 ? -15.391 -29.531 -23.656 1 80.44 58 ALA B O 1
ATOM 2923 N N . ALA B 1 59 ? -16.969 -28.109 -22.906 1 82.62 59 ALA B N 1
ATOM 2924 C CA . ALA B 1 59 ? -16.406 -26.984 -23.625 1 82.62 59 ALA B CA 1
ATOM 2925 C C . ALA B 1 59 ? -15.375 -26.25 -22.766 1 82.62 59 ALA B C 1
ATOM 2927 O O . ALA B 1 59 ? -15.703 -25.266 -22.094 1 82.62 59 ALA B O 1
ATOM 2928 N N . PHE B 1 60 ? -14.164 -26.891 -22.688 1 80.75 60 PHE B N 1
ATOM 2929 C CA . PHE B 1 60 ? -13.164 -26.234 -21.844 1 80.75 60 PHE B CA 1
ATOM 2930 C C . PHE B 1 60 ? -12.094 -25.562 -22.703 1 80.75 60 PHE B C 1
ATOM 2932 O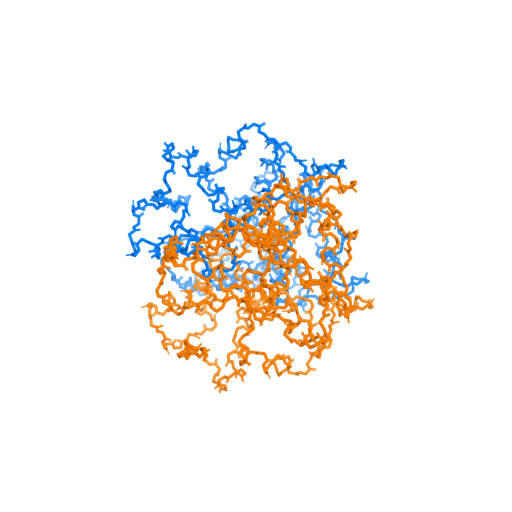 O . PHE B 1 60 ? -11.945 -25.891 -23.891 1 80.75 60 PHE B O 1
ATOM 2939 N N . ASN B 1 61 ? -11.484 -24.562 -22.203 1 83.25 61 ASN B N 1
ATOM 2940 C CA . ASN B 1 61 ? -10.391 -23.859 -22.859 1 83.25 61 ASN B CA 1
ATOM 2941 C C . ASN B 1 61 ? -9.078 -24.625 -22.75 1 83.25 61 ASN B C 1
ATOM 2943 O O . ASN B 1 61 ? -8.453 -24.641 -21.688 1 83.25 61 ASN B O 1
ATOM 2947 N N . ASP B 1 62 ? -8.695 -25.172 -23.844 1 88.31 62 ASP B N 1
ATOM 2948 C CA . ASP B 1 62 ? -7.5 -26 -23.875 1 88.31 62 ASP B CA 1
ATOM 2949 C C . ASP B 1 62 ? -6.262 -25.219 -23.469 1 88.31 62 ASP B C 1
ATOM 2951 O O . ASP B 1 62 ? -5.371 -25.75 -22.797 1 88.31 62 ASP B O 1
ATOM 2955 N N . GLU B 1 63 ? -6.223 -24.047 -23.875 1 86.62 63 GLU B N 1
ATOM 2956 C CA . GLU B 1 63 ? -5.066 -23.203 -23.562 1 86.62 63 GLU B CA 1
ATOM 2957 C C . GLU B 1 63 ? -4.945 -22.969 -22.062 1 86.62 63 GLU B C 1
ATOM 2959 O O . GLU B 1 63 ? -3.844 -23 -21.5 1 86.62 63 GLU B O 1
ATOM 2964 N N . SER B 1 64 ? -6.059 -22.766 -21.391 1 85 64 SER B N 1
ATOM 2965 C CA . SER B 1 64 ? -6.07 -22.578 -19.953 1 85 64 SER B CA 1
ATOM 2966 C C . SER B 1 64 ? -5.602 -23.828 -19.219 1 85 64 SER B C 1
ATOM 2968 O O . SER B 1 64 ? -4.855 -23.75 -18.234 1 85 64 SER B O 1
ATOM 2970 N N . VAL B 1 65 ? -6.062 -24.891 -19.734 1 89.19 65 VAL B N 1
ATOM 2971 C CA . VAL B 1 65 ? -5.68 -26.172 -19.156 1 89.19 65 VAL B CA 1
ATOM 2972 C C . VAL B 1 65 ? -4.172 -26.375 -19.266 1 89.19 65 VAL B C 1
ATOM 2974 O O . VAL B 1 65 ? -3.512 -26.766 -18.312 1 89.19 65 VAL B O 1
ATOM 2977 N N . ARG B 1 66 ? -3.666 -26.047 -20.375 1 89.94 66 ARG B N 1
ATOM 2978 C CA . ARG B 1 66 ? -2.232 -26.203 -20.594 1 89.94 66 ARG B CA 1
ATOM 2979 C C . ARG B 1 66 ? -1.433 -25.25 -19.719 1 89.94 66 ARG B C 1
ATOM 2981 O O . ARG B 1 66 ? -0.392 -25.625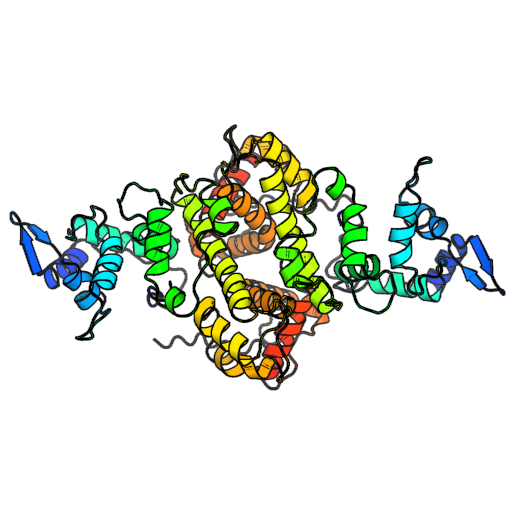 -19.172 1 89.94 66 ARG B O 1
ATOM 2988 N N . LEU B 1 67 ? -1.909 -24.109 -19.594 1 86.38 67 LEU B N 1
ATOM 2989 C CA . LEU B 1 67 ? -1.233 -23.109 -18.781 1 86.38 67 LEU B CA 1
ATOM 2990 C C . LEU B 1 67 ? -1.154 -23.562 -17.328 1 86.38 67 LEU B C 1
ATOM 2992 O O . LEU B 1 67 ? -0.095 -23.469 -16.703 1 86.38 67 LEU B O 1
ATOM 2996 N N . LEU B 1 68 ? -2.188 -24.016 -16.797 1 87.06 68 LEU B N 1
ATOM 2997 C CA . LEU B 1 68 ? -2.234 -24.469 -15.414 1 87.06 68 LEU B CA 1
ATOM 2998 C C . LEU B 1 68 ? -1.357 -25.703 -15.219 1 87.06 68 LEU B C 1
ATOM 3000 O O . LEU B 1 68 ? -0.691 -25.844 -14.188 1 87.06 68 LEU B O 1
ATOM 3004 N N . ALA B 1 69 ? -1.453 -26.578 -16.203 1 92 69 ALA B N 1
ATOM 3005 C CA . ALA B 1 69 ? -0.607 -27.766 -16.125 1 92 69 ALA B CA 1
ATOM 3006 C C . ALA B 1 69 ? 0.87 -27.391 -16.094 1 92 69 ALA B C 1
ATOM 3008 O O . ALA B 1 69 ? 1.689 -28.109 -15.523 1 92 69 ALA B O 1
ATOM 3009 N N . GLY B 1 70 ? 1.137 -26.266 -16.734 1 90 70 GLY B N 1
ATOM 3010 C CA . GLY B 1 70 ? 2.504 -25.766 -16.781 1 90 70 GLY B CA 1
ATOM 3011 C C . GLY B 1 70 ? 3.092 -25.5 -15.406 1 90 70 GLY B C 1
ATOM 3012 O O . GLY B 1 70 ? 4.312 -25.453 -15.25 1 90 70 GLY B O 1
ATOM 3013 N N . ILE B 1 71 ? 2.279 -25.344 -14.438 1 90.75 71 ILE B N 1
ATOM 3014 C CA . ILE B 1 71 ? 2.738 -25.125 -13.062 1 90.75 71 ILE B CA 1
ATOM 3015 C C . ILE B 1 71 ? 3.48 -26.375 -12.57 1 90.75 71 ILE B C 1
ATOM 3017 O O . ILE B 1 71 ? 4.531 -26.266 -11.93 1 90.75 71 ILE B O 1
ATOM 3021 N N . ALA B 1 72 ? 2.922 -27.531 -12.891 1 91.56 72 ALA B N 1
ATOM 3022 C CA . ALA B 1 72 ? 3.529 -28.781 -12.461 1 91.56 72 ALA B CA 1
ATOM 3023 C C . ALA B 1 72 ? 4.586 -29.25 -13.461 1 91.56 72 ALA B C 1
ATOM 3025 O O . ALA B 1 72 ? 5.578 -29.875 -13.078 1 91.56 72 ALA B O 1
ATOM 3026 N N . ASP B 1 73 ? 4.324 -28.953 -14.695 1 93.94 73 ASP B N 1
ATOM 3027 C CA . ASP B 1 73 ? 5.238 -29.344 -15.766 1 93.94 73 ASP B CA 1
ATOM 3028 C C . ASP B 1 73 ? 6.422 -28.375 -15.852 1 93.94 73 ASP B C 1
ATOM 3030 O O . ASP B 1 73 ? 6.531 -27.609 -16.797 1 93.94 73 ASP B O 1
ATOM 3034 N N . THR B 1 74 ? 7.414 -28.562 -15.016 1 89.44 74 THR B N 1
ATOM 3035 C CA . THR B 1 74 ? 8.523 -27.625 -14.891 1 89.44 74 THR B CA 1
ATOM 3036 C C . THR B 1 74 ? 9.469 -27.75 -16.078 1 89.44 74 THR B C 1
ATOM 3038 O O . THR B 1 74 ? 10.18 -26.797 -16.422 1 89.44 74 THR B O 1
ATOM 3041 N N . SER B 1 75 ? 9.539 -28.891 -16.75 1 89.94 75 SER B N 1
ATOM 3042 C CA . SER B 1 75 ? 10.359 -29.062 -17.953 1 89.94 75 SER B CA 1
ATOM 3043 C C . SER B 1 75 ? 9.703 -28.438 -19.172 1 89.94 75 SER B C 1
ATOM 3045 O O . SER B 1 75 ? 10.352 -28.25 -20.203 1 89.94 75 SER B O 1
ATOM 3047 N N . LYS B 1 76 ? 8.469 -28.156 -19.031 1 88.25 76 LYS B N 1
ATOM 3048 C CA . LYS B 1 76 ? 7.652 -27.531 -20.062 1 88.25 76 LYS B CA 1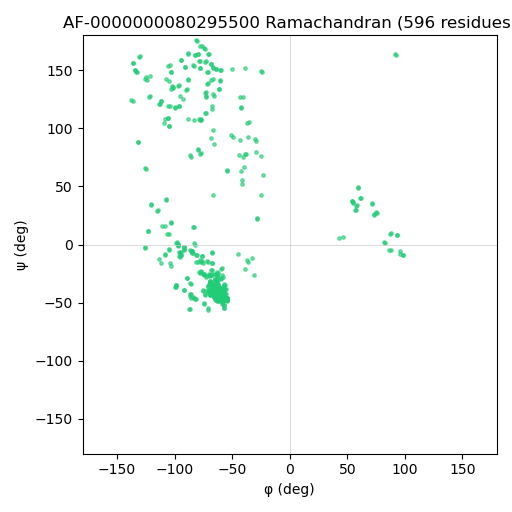
ATOM 3049 C C . LYS B 1 76 ? 7.625 -28.375 -21.328 1 88.25 76 LYS B C 1
ATOM 3051 O O . LYS B 1 76 ? 7.648 -27.828 -22.438 1 88.25 76 LYS B O 1
ATOM 3056 N N . ASP B 1 77 ? 7.664 -29.688 -21.234 1 90.69 77 ASP B N 1
ATOM 3057 C CA . ASP B 1 77 ? 7.641 -30.578 -22.391 1 90.69 77 ASP B CA 1
ATOM 3058 C C . ASP B 1 77 ? 6.23 -31.078 -22.656 1 90.69 77 ASP B C 1
ATOM 3060 O O . ASP B 1 77 ? 6.02 -31.906 -23.562 1 90.69 77 ASP B O 1
ATOM 3064 N N . GLY B 1 78 ? 5.273 -30.688 -21.859 1 91.38 78 GLY B N 1
ATOM 3065 C CA . GLY B 1 78 ? 3.877 -31.031 -22.109 1 91.38 78 GLY B CA 1
ATOM 3066 C C . GLY B 1 78 ? 3.416 -32.25 -21.344 1 91.38 78 GLY B C 1
ATOM 3067 O O . GLY B 1 78 ? 2.238 -32.594 -21.375 1 91.38 78 GLY B O 1
ATOM 3068 N N . LEU B 1 79 ? 4.336 -32.875 -20.672 1 95.38 79 LEU B N 1
ATOM 3069 C CA . LEU B 1 79 ? 4.031 -34.062 -19.844 1 95.38 79 LEU B CA 1
ATOM 3070 C C . LEU B 1 79 ? 4.5 -33.844 -18.422 1 95.38 79 LEU B C 1
ATOM 3072 O O . LEU B 1 79 ? 5.492 -33.125 -18.172 1 95.38 79 LEU B O 1
ATOM 3076 N N . ILE B 1 80 ? 3.738 -34.375 -17.453 1 96.31 80 ILE B N 1
ATOM 3077 C CA . ILE B 1 80 ? 4.086 -34.25 -16.031 1 96.31 80 ILE B CA 1
ATOM 3078 C C . ILE B 1 80 ? 4.613 -35.594 -15.516 1 96.31 80 ILE B C 1
ATOM 3080 O O . ILE B 1 80 ? 3.859 -36.562 -15.406 1 96.31 80 ILE B O 1
ATOM 3084 N N . SER B 1 81 ? 5.887 -35.594 -15.273 1 96.19 81 SER B N 1
ATOM 3085 C CA . SER B 1 81 ? 6.5 -36.781 -14.703 1 96.19 81 SER B CA 1
ATOM 3086 C C . SER B 1 81 ? 6.152 -36.938 -13.234 1 96.19 81 SER B C 1
ATOM 3088 O O . SER B 1 81 ? 5.598 -36.031 -12.617 1 96.19 81 SER B O 1
ATOM 3090 N N . PHE B 1 82 ? 6.457 -38.062 -12.711 1 95.38 82 PHE B N 1
ATOM 3091 C CA . PHE B 1 82 ? 6.223 -38.281 -11.289 1 95.38 82 PHE B CA 1
ATOM 3092 C C . PHE B 1 82 ? 7.055 -37.312 -10.461 1 95.38 82 PHE B C 1
ATOM 3094 O O . PHE B 1 82 ? 6.582 -36.781 -9.445 1 95.38 82 PHE B O 1
ATOM 3101 N N . ALA B 1 83 ? 8.305 -37.156 -10.859 1 94.5 83 ALA B N 1
ATOM 3102 C CA . ALA B 1 83 ? 9.18 -36.219 -10.156 1 94.5 83 ALA B CA 1
ATOM 3103 C C . ALA B 1 83 ? 8.57 -34.812 -10.133 1 94.5 83 ALA B C 1
ATOM 3105 O O . ALA B 1 83 ? 8.633 -34.125 -9.117 1 94.5 83 ALA B O 1
ATOM 3106 N N . GLU B 1 84 ? 8.016 -34.438 -11.242 1 94.44 84 GLU B N 1
ATOM 3107 C CA . GLU B 1 84 ? 7.387 -33.125 -11.336 1 94.44 84 GLU B CA 1
ATOM 3108 C C . GLU B 1 84 ? 6.121 -33.031 -10.484 1 94.44 84 GLU B C 1
ATOM 3110 O O . GLU B 1 84 ? 5.844 -32.031 -9.859 1 94.44 84 GLU B O 1
ATOM 3115 N N . PHE B 1 85 ? 5.355 -34.094 -10.523 1 93.62 85 PHE B N 1
ATOM 3116 C CA . PHE B 1 85 ? 4.152 -34.156 -9.703 1 93.62 85 PHE B CA 1
ATOM 3117 C C . PHE B 1 85 ? 4.492 -34.062 -8.227 1 93.62 85 PHE B C 1
ATOM 3119 O O . PHE B 1 85 ? 3.83 -33.344 -7.48 1 93.62 85 PHE B O 1
ATOM 3126 N N . GLN B 1 86 ? 5.508 -34.75 -7.871 1 91.94 86 GLN B N 1
ATOM 3127 C CA . GLN B 1 86 ? 5.977 -34.688 -6.492 1 91.94 86 GLN B CA 1
ATOM 3128 C C . GLN B 1 86 ? 6.453 -33.281 -6.117 1 91.94 86 GLN B C 1
ATOM 3130 O O . GLN B 1 86 ? 6.188 -32.812 -5.012 1 91.94 86 GLN B O 1
ATOM 3135 N N . ALA B 1 87 ? 7.164 -32.719 -7.027 1 91 87 ALA B N 1
ATOM 3136 C CA . ALA B 1 87 ? 7.648 -31.359 -6.805 1 91 87 ALA B CA 1
ATOM 3137 C C . ALA B 1 87 ? 6.488 -30.391 -6.637 1 91 87 ALA B C 1
ATOM 3139 O O . ALA B 1 87 ? 6.559 -29.453 -5.824 1 91 87 ALA B O 1
ATOM 3140 N N . PHE B 1 88 ? 5.477 -30.562 -7.453 1 90.31 88 PHE B N 1
ATOM 3141 C CA . PHE B 1 88 ? 4.289 -29.734 -7.363 1 90.31 88 PHE B CA 1
ATOM 3142 C C . PHE B 1 88 ? 3.631 -29.875 -5.996 1 90.31 88 PHE B C 1
ATOM 3144 O O . PHE B 1 88 ? 3.262 -28.859 -5.379 1 90.31 88 PHE B O 1
ATOM 3151 N N . GLU B 1 89 ? 3.482 -31.016 -5.555 1 86.31 89 GLU B N 1
ATOM 3152 C CA . GLU B 1 89 ? 2.908 -31.25 -4.234 1 86.31 89 GLU B CA 1
ATOM 3153 C C . GLU B 1 89 ? 3.754 -30.609 -3.139 1 86.31 89 GLU B C 1
ATOM 3155 O O . GLU B 1 89 ? 3.217 -30.031 -2.193 1 86.31 89 GLU B O 1
ATOM 3160 N N . GLY B 1 90 ? 4.992 -30.75 -3.277 1 86.5 90 GLY B N 1
ATOM 3161 C CA . GLY B 1 90 ? 5.887 -30.094 -2.334 1 86.5 90 GLY B CA 1
ATOM 3162 C C . GLY B 1 90 ? 5.75 -28.578 -2.332 1 86.5 90 GLY B C 1
ATOM 3163 O O . GLY B 1 90 ? 5.785 -27.953 -1.273 1 86.5 90 GLY B O 1
ATOM 3164 N N . LEU B 1 91 ? 5.676 -28.094 -3.512 1 86.69 91 LEU B N 1
ATOM 3165 C CA . LEU B 1 91 ? 5.5 -26.656 -3.686 1 86.69 91 LEU B CA 1
ATOM 3166 C C . LEU B 1 91 ? 4.266 -26.172 -2.938 1 86.69 91 LEU B C 1
ATOM 3168 O O . LEU B 1 91 ? 4.305 -25.125 -2.287 1 86.69 91 LEU B O 1
ATOM 3172 N N . LEU B 1 92 ? 3.207 -26.922 -2.93 1 82.94 92 LEU B N 1
ATOM 3173 C CA . LEU B 1 92 ? 1.939 -26.547 -2.314 1 82.94 92 LEU B CA 1
ATOM 3174 C C . LEU B 1 92 ? 2.049 -26.562 -0.794 1 82.94 92 LEU B C 1
ATOM 3176 O O . LEU B 1 92 ? 1.216 -25.969 -0.104 1 82.94 92 LEU B O 1
ATOM 3180 N N . CYS B 1 93 ? 3.107 -27.188 -0.311 1 82.06 93 CYS B N 1
ATOM 3181 C CA . CYS B 1 93 ? 3.262 -27.328 1.133 1 82.06 93 CYS B CA 1
ATOM 3182 C C . CYS B 1 93 ? 4.176 -26.234 1.689 1 82.06 93 CYS B C 1
ATOM 3184 O O . CYS B 1 93 ? 4.359 -26.141 2.904 1 82.06 93 CYS B O 1
ATOM 3186 N N . THR B 1 94 ? 4.664 -25.422 0.873 1 84.62 94 THR B N 1
ATOM 3187 C CA . THR B 1 94 ? 5.531 -24.328 1.328 1 84.62 94 THR B CA 1
ATOM 3188 C C . THR B 1 94 ? 4.703 -23.141 1.815 1 84.62 94 THR B C 1
ATOM 3190 O O . THR B 1 94 ? 3.561 -22.969 1.394 1 84.62 94 THR B O 1
ATOM 3193 N N . PRO B 1 95 ? 5.258 -22.344 2.709 1 81.75 95 PRO B N 1
ATOM 3194 C CA . PRO B 1 95 ? 4.516 -21.188 3.223 1 81.75 95 PRO B CA 1
ATOM 3195 C C . PRO B 1 95 ? 4.215 -20.156 2.143 1 81.75 95 PRO B C 1
ATOM 3197 O O . PRO B 1 95 ? 3.256 -19.391 2.27 1 81.75 95 PRO B O 1
ATOM 3200 N N . ASP B 1 96 ? 4.984 -20.094 1.122 1 85.81 96 ASP B N 1
ATOM 3201 C CA . ASP B 1 96 ? 4.754 -19.156 0.028 1 85.81 96 ASP B CA 1
ATOM 3202 C C . ASP B 1 96 ? 4.25 -19.891 -1.219 1 85.81 96 ASP B C 1
ATOM 3204 O O . ASP B 1 96 ? 4.602 -19.516 -2.342 1 85.81 96 ASP B O 1
ATOM 3208 N N . ALA B 1 97 ? 3.416 -20.859 -1.004 1 84.31 97 ALA B N 1
ATOM 3209 C CA . ALA B 1 97 ? 2.912 -21.719 -2.064 1 84.31 97 ALA B CA 1
ATOM 3210 C C . ALA B 1 97 ? 2.193 -20.922 -3.141 1 84.31 97 ALA B C 1
ATOM 3212 O O . ALA B 1 97 ? 2.354 -21.172 -4.336 1 84.31 97 ALA B O 1
ATOM 3213 N N . LEU B 1 98 ? 1.465 -19.953 -2.754 1 81.94 98 LEU B N 1
ATOM 3214 C CA . LEU B 1 98 ? 0.713 -19.141 -3.703 1 81.94 98 LEU B CA 1
ATOM 3215 C C . LEU B 1 98 ? 1.653 -18.406 -4.66 1 81.94 98 LEU B C 1
ATOM 3217 O O . LEU B 1 98 ? 1.433 -18.406 -5.875 1 81.94 98 LEU B O 1
ATOM 3221 N N . TYR B 1 99 ? 2.666 -17.859 -4.105 1 88.75 99 TYR B N 1
ATOM 3222 C CA . TYR B 1 99 ? 3.625 -17.125 -4.922 1 88.75 99 TYR B CA 1
ATOM 3223 C C . TYR B 1 99 ? 4.414 -18.062 -5.82 1 88.75 99 TYR B C 1
ATOM 3225 O O . TYR B 1 99 ? 4.652 -17.766 -6.992 1 88.75 99 TYR B O 1
ATOM 3233 N N . LYS B 1 100 ? 4.746 -19.188 -5.293 1 90.25 100 LYS B N 1
ATOM 3234 C CA . LYS B 1 100 ? 5.504 -20.156 -6.074 1 90.25 100 LYS B CA 1
ATOM 3235 C C . LYS B 1 100 ? 4.676 -20.688 -7.242 1 90.25 100 LYS B C 1
ATOM 3237 O O . LYS B 1 100 ? 5.184 -20.828 -8.359 1 90.25 100 LYS B O 1
ATOM 3242 N N . THR B 1 101 ? 3.461 -21 -6.965 1 89.25 101 THR B N 1
ATOM 3243 C CA . THR B 1 101 ? 2.562 -21.469 -8.008 1 89.25 101 THR B CA 1
ATOM 3244 C C . THR B 1 101 ? 2.395 -20.406 -9.102 1 89.25 101 THR B C 1
ATOM 3246 O O . THR B 1 101 ? 2.498 -20.719 -10.289 1 89.25 101 THR B O 1
ATOM 3249 N N . ALA B 1 102 ? 2.186 -19.203 -8.664 1 90.19 102 ALA B N 1
ATOM 3250 C CA . ALA B 1 102 ? 2.037 -18.109 -9.625 1 90.19 102 ALA B CA 1
ATOM 3251 C C . ALA B 1 102 ? 3.309 -17.922 -10.445 1 90.19 102 ALA B C 1
ATOM 3253 O O . ALA B 1 102 ? 3.244 -17.734 -11.664 1 90.19 102 ALA B O 1
ATOM 3254 N N . PHE B 1 103 ? 4.367 -17.969 -9.812 1 93.88 103 PHE B N 1
ATOM 3255 C CA . PHE B 1 103 ? 5.641 -17.797 -10.508 1 93.88 103 PHE B CA 1
ATOM 3256 C C . PHE B 1 103 ? 5.805 -18.844 -11.594 1 93.88 103 PHE B C 1
ATOM 3258 O O . PHE B 1 103 ? 6.23 -18.531 -12.711 1 93.88 103 PHE B O 1
ATOM 3265 N N . GLN B 1 104 ? 5.492 -20.109 -11.273 1 90.44 104 GLN B N 1
ATOM 3266 C CA . GLN B 1 104 ? 5.621 -21.203 -12.242 1 90.44 104 GLN B CA 1
ATOM 3267 C C . GLN B 1 104 ? 4.695 -20.984 -13.438 1 90.44 104 GLN B C 1
ATOM 3269 O O . GLN B 1 104 ? 5.031 -21.359 -14.562 1 90.44 104 GLN B O 1
ATOM 3274 N N . LEU B 1 105 ? 3.574 -20.422 -13.141 1 90.31 105 LEU B N 1
ATOM 3275 C CA . LEU B 1 105 ? 2.639 -20.094 -14.211 1 90.31 105 LEU B CA 1
ATOM 3276 C C . LEU B 1 105 ? 3.246 -19.078 -15.172 1 90.31 105 LEU B C 1
ATOM 3278 O O . LEU B 1 105 ? 3.092 -19.203 -16.391 1 90.31 105 LEU B O 1
ATOM 3282 N N . PHE B 1 106 ? 3.982 -18.141 -14.641 1 93.06 106 PHE B N 1
ATOM 3283 C CA . PHE B 1 106 ? 4.508 -17.047 -15.438 1 93.06 106 PHE B CA 1
ATOM 3284 C C . PHE B 1 106 ? 5.863 -17.406 -16.031 1 93.06 106 PHE B C 1
ATOM 3286 O O . PHE B 1 106 ? 6.277 -16.844 -17.047 1 93.06 106 PHE B O 1
ATOM 3293 N N . ASP B 1 107 ? 6.555 -18.25 -15.344 1 92.69 107 ASP B N 1
ATOM 3294 C CA . ASP B 1 107 ? 7.84 -18.719 -15.852 1 92.69 107 ASP B CA 1
ATOM 3295 C C . ASP B 1 107 ? 7.645 -19.781 -16.922 1 92.69 107 ASP B C 1
ATOM 3297 O O . ASP B 1 107 ? 7.996 -20.953 -16.719 1 92.69 107 ASP B O 1
ATOM 3301 N N . ARG B 1 108 ? 7.32 -19.406 -18.062 1 88 108 ARG B N 1
ATOM 3302 C CA . ARG B 1 108 ? 6.887 -20.297 -19.125 1 88 108 ARG B CA 1
ATOM 3303 C C . ARG B 1 108 ? 8.055 -21.125 -19.672 1 88 108 ARG B C 1
ATOM 3305 O O . ARG B 1 108 ? 7.863 -22.234 -20.172 1 88 108 ARG B O 1
ATOM 3312 N N . GLN B 1 109 ? 9.211 -20.641 -19.594 1 87.88 109 GLN B N 1
ATOM 3313 C CA . GLN B 1 109 ? 10.367 -21.344 -20.141 1 87.88 109 GLN B CA 1
ATOM 3314 C C . GLN B 1 109 ? 11.078 -22.156 -19.078 1 87.88 109 GLN B C 1
ATOM 3316 O O . GLN B 1 109 ? 11.977 -22.938 -19.375 1 87.88 109 GLN B O 1
ATOM 3321 N N . GLY B 1 110 ? 10.703 -21.938 -17.844 1 86.62 110 GLY B N 1
ATOM 3322 C CA . GLY B 1 110 ? 11.289 -22.703 -16.75 1 86.62 110 GLY B CA 1
ATOM 3323 C C . GLY B 1 110 ? 12.719 -22.297 -16.438 1 86.62 110 GLY B C 1
ATOM 3324 O O . GLY B 1 110 ? 13.523 -23.125 -16 1 86.62 110 GLY B O 1
ATOM 3325 N N . ASN B 1 111 ? 13.078 -21.109 -16.719 1 91.12 111 ASN B N 1
ATOM 3326 C CA . ASN B 1 111 ? 14.453 -20.672 -16.516 1 91.12 111 ASN B CA 1
ATOM 3327 C C . ASN B 1 111 ? 14.602 -19.906 -15.195 1 91.12 111 ASN B C 1
ATOM 3329 O O . ASN B 1 111 ? 15.672 -19.359 -14.906 1 91.12 111 ASN B O 1
ATOM 3333 N N . GLY B 1 112 ? 13.586 -19.781 -14.492 1 92.25 112 GLY B N 1
ATOM 3334 C CA . GLY B 1 112 ? 13.656 -19.156 -13.188 1 92.25 112 GLY B CA 1
ATOM 3335 C C . GLY B 1 112 ? 13.484 -17.641 -13.242 1 92.25 112 GLY B C 1
ATOM 3336 O O . GLY B 1 112 ? 13.766 -16.938 -12.266 1 92.25 112 GLY B O 1
ATOM 3337 N N . THR B 1 113 ? 13.117 -17.141 -14.344 1 95.75 113 THR B N 1
ATOM 3338 C CA . THR B 1 113 ? 12.844 -15.719 -14.492 1 95.75 113 THR B CA 1
ATOM 3339 C C . THR B 1 113 ? 11.57 -15.5 -15.305 1 95.75 113 THR B C 1
ATOM 3341 O O . THR B 1 113 ? 11.133 -16.391 -16.031 1 95.75 113 THR B O 1
ATOM 3344 N N . VAL B 1 114 ? 10.969 -14.359 -15.109 1 96.44 114 VAL B N 1
ATOM 3345 C CA . VAL B 1 114 ? 9.773 -13.961 -15.852 1 96.44 114 VAL B CA 1
ATOM 3346 C C . VAL B 1 114 ? 10.102 -12.766 -16.75 1 96.44 114 VAL B C 1
ATOM 3348 O 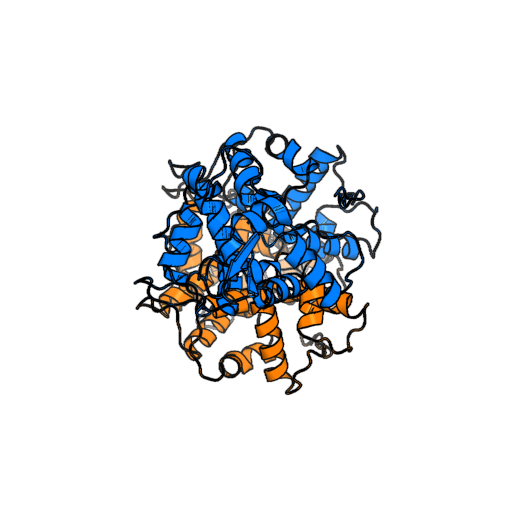O . VAL B 1 114 ? 10.602 -11.742 -16.281 1 96.44 114 VAL B O 1
ATOM 3351 N N . SER B 1 115 ? 9.891 -12.984 -18 1 97.31 115 SER B N 1
ATOM 3352 C CA . SER B 1 115 ? 10.047 -11.883 -18.953 1 97.31 115 SER B CA 1
ATOM 3353 C C . SER B 1 115 ? 8.75 -11.102 -19.109 1 97.31 115 SER B C 1
ATOM 3355 O O . SER B 1 115 ? 7.68 -11.578 -18.719 1 97.31 115 SER B O 1
ATOM 3357 N N . TYR B 1 116 ? 8.898 -9.922 -19.688 1 97.06 116 TYR B N 1
ATOM 3358 C CA . TYR B 1 116 ? 7.711 -9.125 -19.984 1 97.06 116 TYR B CA 1
ATOM 3359 C C . TYR B 1 116 ? 6.762 -9.891 -20.906 1 97.06 116 TYR B C 1
ATOM 3361 O O . TYR B 1 116 ? 5.547 -9.891 -20.688 1 97.06 116 TYR B O 1
ATOM 3369 N N . ASP B 1 117 ? 7.27 -10.461 -21.906 1 95.94 117 ASP B N 1
ATOM 3370 C CA . ASP B 1 117 ? 6.449 -11.172 -22.891 1 95.94 117 ASP B CA 1
ATOM 3371 C C . ASP B 1 117 ? 5.633 -12.281 -22.219 1 95.94 117 ASP B C 1
ATOM 3373 O O . ASP B 1 117 ? 4.445 -12.438 -22.5 1 95.94 117 ASP B O 1
ATOM 3377 N N . ASN B 1 118 ? 6.324 -13.039 -21.406 1 94.06 118 ASN B N 1
ATOM 3378 C CA . ASN B 1 118 ? 5.617 -14.078 -20.656 1 94.06 118 ASN B CA 1
ATOM 3379 C C . ASN B 1 118 ? 4.508 -13.492 -19.797 1 94.06 118 ASN B C 1
ATOM 3381 O O . ASN B 1 118 ? 3.383 -13.992 -19.781 1 94.06 118 ASN B O 1
ATOM 3385 N N . PHE B 1 119 ? 4.867 -12.461 -19.094 1 95.62 119 PHE B N 1
ATOM 3386 C CA . PHE B 1 119 ? 3.92 -11.805 -18.188 1 95.62 119 PHE B CA 1
ATOM 3387 C C . PHE B 1 119 ? 2.701 -11.305 -18.953 1 95.62 119 PHE B C 1
ATOM 3389 O O . PHE B 1 119 ? 1.563 -11.586 -18.578 1 95.62 119 PHE B O 1
ATOM 3396 N N . ALA B 1 120 ? 2.951 -10.609 -20.016 1 95.44 120 ALA B N 1
ATOM 3397 C CA . ALA B 1 120 ? 1.893 -10.016 -20.828 1 95.44 120 ALA B CA 1
ATOM 3398 C C . ALA B 1 120 ? 0.98 -11.094 -21.406 1 95.44 120 ALA B C 1
ATOM 3400 O O . ALA B 1 120 ? -0.243 -10.938 -21.422 1 95.44 120 ALA B O 1
ATOM 3401 N N . GLU B 1 121 ? 1.546 -12.109 -21.875 1 92.88 121 GLU B N 1
ATOM 3402 C CA . GLU B 1 121 ? 0.777 -13.188 -22.469 1 92.88 121 GLU B CA 1
ATOM 3403 C C . GLU B 1 121 ? -0.195 -13.805 -21.469 1 92.88 121 GLU B C 1
ATOM 3405 O O . GLU B 1 121 ? -1.365 -14.031 -21.797 1 92.88 121 GLU B O 1
ATOM 3410 N N . ILE B 1 122 ? 0.302 -14.078 -20.312 1 90.5 122 ILE B N 1
ATOM 3411 C CA . ILE B 1 122 ? -0.521 -14.711 -19.297 1 90.5 122 ILE B CA 1
ATOM 3412 C C . ILE B 1 122 ? -1.632 -13.75 -18.859 1 90.5 122 ILE B C 1
ATOM 3414 O O . ILE B 1 122 ? -2.795 -14.148 -18.75 1 90.5 122 ILE B O 1
ATOM 3418 N N . VAL B 1 123 ? -1.312 -12.477 -18.656 1 92 123 VAL B N 1
ATOM 3419 C CA . VAL B 1 123 ? -2.285 -11.484 -18.234 1 92 123 VAL B CA 1
ATOM 3420 C C . VAL B 1 123 ? -3.402 -11.367 -19.266 1 92 123 VAL B C 1
ATOM 3422 O O . VAL B 1 123 ? -4.582 -11.32 -18.906 1 92 123 VAL B O 1
ATOM 3425 N N . GLN B 1 124 ? -3.059 -11.391 -20.484 1 91.75 124 GLN B N 1
ATOM 3426 C CA . GLN B 1 124 ? -4.016 -11.211 -21.578 1 91.75 124 GLN B CA 1
ATOM 3427 C C . GLN B 1 124 ? -4.977 -12.398 -21.656 1 91.75 124 GLN B C 1
ATOM 3429 O O . GLN B 1 124 ? -6.078 -12.266 -22.203 1 91.75 124 GLN B O 1
ATOM 3434 N N . LYS B 1 125 ? -4.586 -13.516 -21.125 1 86.81 125 LYS B N 1
ATOM 3435 C CA . LYS B 1 125 ? -5.391 -14.727 -21.25 1 86.81 125 LYS B CA 1
ATOM 3436 C C . LYS B 1 125 ? -6.336 -14.867 -20.062 1 86.81 125 LYS B C 1
ATOM 3438 O O . LYS B 1 125 ? -7.172 -15.773 -20.031 1 86.81 125 LYS B O 1
ATOM 3443 N N . THR B 1 126 ? -6.234 -14 -19.125 1 84.62 126 THR B N 1
ATOM 3444 C CA . THR B 1 126 ? -7.09 -14.086 -17.953 1 84.62 126 THR B CA 1
ATOM 3445 C C . THR B 1 126 ? -8.492 -13.57 -18.266 1 84.62 126 THR B C 1
ATOM 3447 O O . THR B 1 126 ? -8.664 -12.703 -19.125 1 84.62 126 THR B O 1
ATOM 3450 N N . GLU B 1 127 ? -9.461 -14.117 -17.531 1 81.56 127 GLU B N 1
ATOM 3451 C CA . GLU B 1 127 ? -10.828 -13.617 -17.625 1 81.56 127 GLU B CA 1
ATOM 3452 C C . GLU B 1 127 ? -10.914 -12.164 -17.172 1 81.56 127 GLU B C 1
ATOM 3454 O O . GLU B 1 127 ? -11.68 -11.375 -17.734 1 81.56 127 GLU B O 1
ATOM 3459 N N . LEU B 1 128 ? -10.188 -11.875 -16.234 1 84.75 128 LEU B N 1
ATOM 3460 C CA . LEU B 1 128 ? -10.172 -10.523 -15.688 1 84.75 128 LEU B CA 1
ATOM 3461 C C . LEU B 1 128 ? -9.789 -9.508 -16.766 1 84.75 128 LEU B C 1
ATOM 3463 O O . LEU B 1 128 ? -10.445 -8.477 -16.906 1 84.75 128 LEU B O 1
ATOM 3467 N N . HIS B 1 129 ? -8.812 -9.812 -17.484 1 90.25 129 HIS B N 1
ATOM 3468 C CA . HIS B 1 129 ? -8.344 -8.906 -18.531 1 90.25 129 HIS B CA 1
ATOM 3469 C C . HIS B 1 129 ? -9.406 -8.719 -19.609 1 90.25 129 HIS B C 1
ATOM 3471 O O . HIS B 1 129 ? -9.523 -7.633 -20.188 1 90.25 129 HIS B O 1
ATOM 3477 N N . SER B 1 130 ? -10.117 -9.758 -19.859 1 88.38 130 SER B N 1
ATOM 3478 C CA . SER B 1 130 ? -11.18 -9.672 -20.859 1 88.38 130 SER B CA 1
ATOM 3479 C C . SER B 1 130 ? -12.281 -8.711 -20.406 1 88.38 130 SER B C 1
ATOM 3481 O O . SER B 1 130 ? -12.844 -7.984 -21.234 1 88.38 130 SER B O 1
ATOM 3483 N N . LYS B 1 131 ? -12.555 -8.664 -19.172 1 87.94 131 LYS B N 1
ATOM 3484 C CA . LYS B 1 131 ? -13.617 -7.828 -18.625 1 87.94 131 LYS B CA 1
ATOM 3485 C C . LYS B 1 131 ? -13.117 -6.41 -18.359 1 87.94 131 LYS B C 1
ATOM 3487 O O . LYS B 1 131 ? -13.812 -5.434 -18.641 1 87.94 131 LYS B O 1
ATOM 3492 N N . LEU B 1 132 ? -11.945 -6.348 -17.812 1 91.44 132 LEU B N 1
ATOM 3493 C CA . LEU B 1 132 ? -11.289 -5.094 -17.453 1 91.44 132 LEU B CA 1
ATOM 3494 C C . LEU B 1 132 ? -9.852 -5.078 -17.953 1 91.44 132 LEU B C 1
ATOM 3496 O O . LEU B 1 132 ? -8.93 -5.418 -17.203 1 91.44 132 LEU B O 1
ATOM 3500 N N . PRO B 1 133 ? -9.688 -4.656 -19.078 1 91.19 133 PRO B N 1
ATOM 3501 C CA . PRO B 1 133 ? -8.352 -4.723 -19.688 1 91.19 133 PRO B CA 1
ATOM 3502 C C . PRO B 1 133 ? -7.312 -3.924 -18.891 1 91.19 133 PRO B C 1
ATOM 3504 O O . PRO B 1 133 ? -7.621 -2.848 -18.375 1 91.19 133 PRO B O 1
ATOM 3507 N N . PHE B 1 134 ? -6.18 -4.438 -18.797 1 93.44 134 PHE B N 1
ATOM 3508 C CA . PHE B 1 134 ? -5.031 -3.799 -18.172 1 93.44 134 PHE B CA 1
ATOM 3509 C C . PHE B 1 134 ? -4.086 -3.23 -19.219 1 93.44 134 PHE B C 1
ATOM 3511 O O . PHE B 1 134 ? -3.779 -3.895 -20.203 1 93.44 134 PHE B O 1
ATOM 3518 N N . ARG B 1 135 ? -3.576 -2.021 -19.062 1 91.31 135 ARG B N 1
ATOM 3519 C CA . ARG B 1 135 ? -2.631 -1.409 -20 1 91.31 135 ARG B CA 1
ATOM 3520 C C . ARG B 1 135 ? -1.231 -1.985 -19.812 1 91.31 135 ARG B C 1
ATOM 3522 O O . ARG B 1 135 ? -0.504 -1.585 -18.906 1 91.31 135 ARG B O 1
ATOM 3529 N N . LEU B 1 136 ? -0.807 -2.764 -20.703 1 93.25 136 LEU B N 1
ATOM 3530 C CA . LEU B 1 136 ? 0.453 -3.494 -20.609 1 93.25 136 LEU B CA 1
ATOM 3531 C C . LEU B 1 136 ? 1.625 -2.607 -21.016 1 93.25 136 LEU B C 1
ATOM 3533 O O . LEU B 1 136 ? 2.777 -3.045 -20.984 1 93.25 136 LEU B O 1
ATOM 3537 N N . ASP B 1 137 ? 1.4 -1.355 -21.391 1 90.56 137 ASP B N 1
ATOM 3538 C CA . ASP B 1 137 ? 2.453 -0.378 -21.641 1 90.56 137 ASP B CA 1
ATOM 3539 C C . ASP B 1 137 ? 2.404 0.762 -20.625 1 90.56 137 ASP B C 1
ATOM 3541 O O . ASP B 1 137 ? 2.844 1.878 -20.922 1 90.56 137 ASP B O 1
ATOM 3545 N N . SER B 1 138 ? 1.972 0.522 -19.5 1 90.75 138 SER B N 1
ATOM 3546 C CA . SER B 1 138 ? 1.811 1.51 -18.438 1 90.75 138 SER B CA 1
ATOM 3547 C C . SER B 1 138 ? 3.137 1.8 -17.75 1 90.75 138 SER B C 1
ATOM 3549 O O . SER B 1 138 ? 4.098 1.038 -17.891 1 90.75 138 SER B O 1
ATOM 3551 N N . PRO B 1 139 ? 3.191 2.938 -16.984 1 88.12 139 PRO B N 1
ATOM 3552 C CA . PRO B 1 139 ? 4.391 3.23 -16.203 1 88.12 139 PRO B CA 1
ATOM 3553 C C . PRO B 1 139 ? 4.719 2.125 -15.195 1 88.12 139 PRO B C 1
ATOM 3555 O O . PRO B 1 139 ? 5.895 1.875 -14.914 1 88.12 139 PRO B O 1
ATOM 3558 N N . PHE B 1 140 ? 3.715 1.438 -14.805 1 92.12 140 PHE B N 1
ATOM 3559 C CA . PHE B 1 140 ? 3.91 0.323 -13.883 1 92.12 140 PHE B CA 1
ATOM 3560 C C . PHE B 1 140 ? 4.785 -0.752 -14.516 1 92.12 140 PHE B C 1
ATOM 3562 O O . PHE B 1 140 ? 5.75 -1.217 -13.906 1 92.12 140 PHE B O 1
ATOM 3569 N N . ILE B 1 141 ? 4.418 -1.076 -15.711 1 95 141 ILE B N 1
ATOM 3570 C CA . ILE B 1 141 ? 5.145 -2.119 -16.438 1 95 141 ILE B CA 1
ATOM 3571 C C . ILE B 1 141 ? 6.59 -1.679 -16.656 1 95 141 ILE B C 1
ATOM 3573 O O . ILE B 1 141 ? 7.523 -2.459 -16.453 1 95 141 ILE B O 1
ATOM 3577 N N . LYS B 1 142 ? 6.746 -0.454 -16.953 1 93.12 142 LYS B N 1
ATOM 3578 C CA . LYS B 1 142 ? 8.078 0.069 -17.25 1 93.12 142 LYS B CA 1
ATOM 3579 C C . LYS B 1 142 ? 8.945 0.103 -15.992 1 93.12 142 LYS B C 1
ATOM 3581 O O . LYS B 1 142 ? 10.156 -0.099 -16.062 1 93.12 142 LYS B O 1
ATOM 3586 N N . ARG B 1 143 ? 8.32 0.321 -14.914 1 92 143 ARG B N 1
ATOM 3587 C CA . ARG B 1 143 ? 9.055 0.362 -13.656 1 92 143 ARG B CA 1
ATOM 3588 C C . ARG B 1 143 ? 9.594 -1.019 -13.289 1 92 143 ARG B C 1
ATOM 3590 O O . ARG B 1 143 ? 10.695 -1.139 -12.758 1 92 143 ARG B O 1
ATOM 3597 N N . TYR B 1 144 ? 8.867 -2.025 -13.617 1 95.94 144 TYR B N 1
ATOM 3598 C CA . TYR B 1 144 ? 9.258 -3.369 -13.211 1 95.94 144 TYR B CA 1
ATOM 3599 C C . TYR B 1 144 ? 10.117 -4.035 -14.281 1 95.94 144 TYR B C 1
ATOM 3601 O O . TYR B 1 144 ? 11.133 -4.664 -13.969 1 95.94 144 TYR B O 1
ATOM 3609 N N . PHE B 1 145 ? 9.789 -3.83 -15.57 1 96.69 145 PHE B N 1
ATOM 3610 C CA . PHE B 1 145 ? 10.469 -4.566 -16.641 1 96.69 145 PHE B CA 1
ATOM 3611 C C . PHE B 1 145 ? 11.461 -3.668 -17.359 1 96.69 145 PHE B C 1
ATOM 3613 O O . PHE B 1 145 ? 12.188 -4.129 -18.25 1 96.69 145 PHE B O 1
ATOM 3620 N N . GLY B 1 146 ? 11.469 -2.398 -16.984 1 93.69 146 GLY B N 1
ATOM 3621 C CA . GLY B 1 146 ? 12.336 -1.448 -17.672 1 93.69 146 GLY B CA 1
ATOM 3622 C C . GLY B 1 146 ? 11.656 -0.742 -18.828 1 93.69 146 GLY B C 1
ATOM 3623 O O . GLY B 1 146 ? 10.617 -1.201 -19.312 1 93.69 146 GLY B O 1
ATOM 3624 N N . GLU B 1 147 ? 12.32 0.333 -19.188 1 92.94 147 GLU B N 1
ATOM 3625 C CA . GLU B 1 147 ? 11.781 1.15 -20.266 1 92.94 147 GLU B CA 1
ATOM 3626 C C . GLU B 1 147 ? 11.625 0.337 -21.547 1 92.94 147 GLU B C 1
ATOM 3628 O O . GLU B 1 147 ? 10.625 0.478 -22.266 1 92.94 147 GLU B O 1
ATOM 3633 N N . LYS B 1 148 ? 12.586 -0.476 -21.844 1 94.12 148 LYS B N 1
ATOM 3634 C CA . LYS B 1 148 ? 12.57 -1.276 -23.078 1 94.12 148 LYS B CA 1
ATOM 3635 C C . LYS B 1 148 ? 11.93 -2.639 -22.828 1 94.12 148 LYS B C 1
ATOM 3637 O O . LYS B 1 148 ? 11.875 -3.477 -23.734 1 94.12 148 LYS B O 1
ATOM 3642 N N . LYS B 1 149 ? 11.516 -2.959 -21.578 1 95.62 149 LYS B N 1
ATOM 3643 C CA . LYS B 1 149 ? 10.82 -4.184 -21.172 1 95.62 149 LYS B CA 1
ATOM 3644 C C . LYS B 1 149 ? 11.688 -5.41 -21.438 1 95.62 149 LYS B C 1
ATOM 3646 O O . LYS B 1 149 ? 11.211 -6.426 -21.938 1 95.62 149 LYS B O 1
ATOM 3651 N N . GLN B 1 150 ? 12.938 -5.223 -21.156 1 95.19 150 GLN B N 1
ATOM 3652 C CA . GLN B 1 150 ? 13.883 -6.309 -21.406 1 95.19 150 GLN B CA 1
ATOM 3653 C C . GLN B 1 150 ? 14.359 -6.938 -20.109 1 95.19 150 GLN B C 1
ATOM 3655 O O . GLN B 1 150 ? 14.992 -7.996 -20.109 1 95.19 150 GLN B O 1
ATOM 3660 N N . ARG B 1 151 ? 14.023 -6.352 -19.031 1 95.19 151 ARG B N 1
ATOM 3661 C CA . ARG B 1 151 ? 14.484 -6.863 -17.75 1 95.19 151 ARG B CA 1
ATOM 3662 C C . ARG B 1 151 ? 13.781 -8.164 -17.391 1 95.19 151 ARG B C 1
ATOM 3664 O O . ARG B 1 151 ? 12.57 -8.297 -17.594 1 95.19 151 ARG B O 1
ATOM 3671 N N . LEU B 1 152 ? 14.586 -9.086 -16.859 1 96.31 152 LEU B N 1
ATOM 3672 C CA . LEU B 1 152 ? 14.047 -10.344 -16.359 1 96.31 152 LEU B CA 1
ATOM 3673 C C . LEU B 1 152 ? 13.805 -10.289 -14.859 1 96.31 152 LEU B C 1
ATOM 3675 O O . LEU B 1 152 ? 14.609 -9.719 -14.117 1 96.31 152 LEU B O 1
ATOM 3679 N N . ILE B 1 153 ? 12.688 -10.812 -14.43 1 96.81 153 ILE B N 1
ATOM 3680 C CA . ILE B 1 153 ? 12.273 -10.742 -13.031 1 96.81 153 ILE B CA 1
ATOM 3681 C C . ILE B 1 153 ? 12.453 -12.109 -12.367 1 96.81 153 ILE B C 1
ATOM 3683 O O . ILE B 1 153 ? 11.867 -13.102 -12.812 1 96.81 153 ILE B O 1
ATOM 3687 N N . ASN B 1 154 ? 13.297 -12.164 -11.336 1 96.81 154 ASN B N 1
ATOM 3688 C CA . ASN B 1 154 ? 13.469 -13.422 -10.617 1 96.81 154 ASN B CA 1
ATOM 3689 C C . ASN B 1 154 ? 12.336 -13.656 -9.617 1 96.81 154 ASN B C 1
ATOM 3691 O O . ASN B 1 154 ? 11.453 -12.805 -9.461 1 96.81 154 ASN B O 1
ATOM 3695 N N . TYR B 1 155 ? 12.352 -14.781 -9 1 95.38 155 TYR B N 1
ATOM 3696 C CA . TYR B 1 155 ? 11.25 -15.172 -8.133 1 95.38 155 TYR B CA 1
ATOM 3697 C C . TYR B 1 155 ? 11.023 -14.148 -7.035 1 95.38 155 TYR B C 1
ATOM 3699 O O . TYR B 1 155 ? 9.898 -13.688 -6.824 1 95.38 155 TYR B O 1
ATOM 3707 N N . ALA B 1 156 ? 12.047 -13.805 -6.328 1 94.81 156 ALA B N 1
ATOM 3708 C CA . ALA B 1 156 ? 11.922 -12.859 -5.219 1 94.81 156 ALA B CA 1
ATOM 3709 C C . ALA B 1 156 ? 11.266 -11.562 -5.676 1 94.81 156 ALA B C 1
ATOM 3711 O O . ALA B 1 156 ? 10.312 -11.086 -5.051 1 94.81 156 ALA B O 1
ATOM 3712 N N . GLU B 1 157 ? 11.711 -11.062 -6.758 1 95.88 157 GLU B N 1
ATOM 3713 C CA . GLU B 1 157 ? 11.164 -9.82 -7.305 1 95.88 157 GLU B CA 1
ATOM 3714 C C . GLU B 1 157 ? 9.742 -10.016 -7.809 1 95.88 157 GLU B C 1
ATOM 3716 O O . GLU B 1 157 ? 8.922 -9.102 -7.746 1 95.88 157 GLU B O 1
ATOM 3721 N N . PHE B 1 158 ? 9.5 -11.219 -8.266 1 96.69 158 PHE B N 1
ATOM 3722 C CA . PHE B 1 158 ? 8.18 -11.531 -8.789 1 96.69 158 PHE B CA 1
ATOM 3723 C C . PHE B 1 158 ? 7.129 -11.461 -7.695 1 96.69 158 PHE B C 1
ATOM 3725 O O . PHE B 1 158 ? 5.992 -11.055 -7.945 1 96.69 158 PHE B O 1
ATOM 3732 N N . THR B 1 159 ? 7.488 -11.852 -6.547 1 94.19 159 THR B N 1
ATOM 3733 C CA . THR B 1 159 ? 6.523 -11.812 -5.453 1 94.19 159 THR B CA 1
ATOM 3734 C C . THR B 1 159 ? 6.062 -10.375 -5.195 1 94.19 159 THR B C 1
ATOM 3736 O O . THR B 1 159 ? 4.887 -10.141 -4.926 1 94.19 159 THR B O 1
ATOM 3739 N N . GLN B 1 160 ? 6.961 -9.461 -5.328 1 94.38 160 GLN B N 1
ATOM 3740 C CA . GLN B 1 160 ? 6.621 -8.047 -5.172 1 94.38 160 GLN B CA 1
ATOM 3741 C C . GLN B 1 160 ? 5.832 -7.535 -6.371 1 94.38 160 GLN B C 1
ATOM 3743 O O . GLN B 1 160 ? 4.883 -6.766 -6.215 1 94.38 160 GLN B O 1
ATOM 3748 N N . LEU B 1 161 ? 6.285 -7.934 -7.531 1 95.88 161 LEU B N 1
ATOM 3749 C CA . LEU B 1 161 ? 5.57 -7.566 -8.75 1 95.88 161 LEU B CA 1
ATOM 3750 C C . LEU B 1 161 ? 4.105 -7.984 -8.664 1 95.88 161 LEU B C 1
ATOM 3752 O O . LEU B 1 161 ? 3.211 -7.195 -8.984 1 95.88 161 LEU B O 1
ATOM 3756 N N . LEU B 1 162 ? 3.93 -9.227 -8.266 1 93.19 162 LEU B N 1
ATOM 3757 C CA . LEU B 1 162 ? 2.574 -9.766 -8.211 1 93.19 162 LEU B CA 1
ATOM 3758 C C . LEU B 1 162 ? 1.712 -8.961 -7.242 1 93.19 162 LEU B C 1
ATOM 3760 O O . LEU B 1 162 ? 0.563 -8.63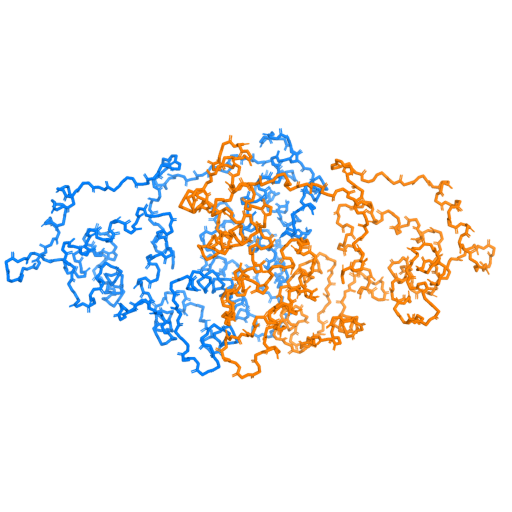3 -7.551 1 93.19 162 LEU B O 1
ATOM 3764 N N . HIS B 1 163 ? 2.244 -8.68 -6.09 1 91.56 163 HIS B N 1
ATOM 3765 C CA . HIS B 1 163 ? 1.542 -7.871 -5.102 1 91.56 163 HIS B CA 1
ATOM 3766 C C . HIS B 1 163 ? 1.167 -6.508 -5.676 1 91.56 163 HIS B C 1
ATOM 3768 O O . HIS B 1 163 ? 0.002 -6.105 -5.625 1 91.56 163 HIS B O 1
ATOM 3774 N N . ASP B 1 164 ? 2.111 -5.793 -6.184 1 93.75 164 ASP B N 1
ATOM 3775 C CA . ASP B 1 164 ? 1.896 -4.445 -6.695 1 93.75 164 ASP B CA 1
ATOM 3776 C C . ASP B 1 164 ? 0.977 -4.465 -7.918 1 93.75 164 ASP B C 1
ATOM 3778 O O . ASP B 1 164 ? 0.229 -3.512 -8.148 1 93.75 164 ASP B O 1
ATOM 3782 N N . PHE B 1 165 ? 1.062 -5.539 -8.672 1 94.06 165 PHE B N 1
ATOM 3783 C CA . PHE B 1 165 ? 0.204 -5.688 -9.844 1 94.06 165 PHE B CA 1
ATOM 3784 C C . PHE B 1 165 ? -1.265 -5.707 -9.438 1 94.06 165 PHE B C 1
ATOM 3786 O O . PHE B 1 165 ? -2.102 -5.078 -10.086 1 94.06 165 PHE B O 1
ATOM 3793 N N . HIS B 1 166 ? -1.524 -6.375 -8.453 1 89.25 166 HIS B N 1
ATOM 3794 C CA . HIS B 1 166 ? -2.904 -6.445 -7.988 1 89.25 166 HIS B CA 1
ATOM 3795 C C . HIS B 1 166 ? -3.41 -5.07 -7.559 1 89.25 166 HIS B C 1
ATOM 3797 O O . HIS B 1 166 ? -4.574 -4.734 -7.785 1 89.25 166 HIS B O 1
ATOM 3803 N N . GLU B 1 167 ? -2.574 -4.336 -6.918 1 91.56 167 GLU B N 1
ATOM 3804 C CA . GLU B 1 167 ? -2.934 -2.977 -6.527 1 91.56 167 GLU B CA 1
ATOM 3805 C C . GLU B 1 167 ? -3.123 -2.084 -7.75 1 91.56 167 GLU B C 1
ATOM 3807 O O . GLU B 1 167 ? -4.094 -1.329 -7.828 1 91.56 167 GLU B O 1
ATOM 3812 N N . GLU B 1 168 ? -2.213 -2.201 -8.625 1 93.44 168 GLU B N 1
ATOM 3813 C CA . GLU B 1 168 ? -2.258 -1.394 -9.836 1 93.44 168 GLU B CA 1
ATOM 3814 C C . GLU B 1 168 ? -3.488 -1.724 -10.68 1 93.44 168 GLU B C 1
ATOM 3816 O O . GLU B 1 168 ? -4.062 -0.843 -11.32 1 93.44 168 GLU B O 1
ATOM 3821 N N . TYR B 1 169 ? -3.867 -2.986 -10.711 1 94.25 169 TYR B N 1
ATOM 3822 C CA . TYR B 1 169 ? -5.008 -3.414 -11.516 1 94.25 169 TYR B CA 1
ATOM 3823 C C . TYR B 1 169 ? -6.281 -2.701 -11.078 1 94.25 169 TYR B C 1
ATOM 3825 O O . TYR B 1 169 ? -7.094 -2.301 -11.914 1 94.25 169 TYR B O 1
ATOM 3833 N N . ALA B 1 170 ? -6.445 -2.562 -9.805 1 94.62 170 ALA B N 1
ATOM 3834 C CA . ALA B 1 170 ? -7.617 -1.868 -9.273 1 94.62 170 ALA B CA 1
ATOM 3835 C C . ALA B 1 170 ? -7.656 -0.418 -9.742 1 94.62 170 ALA B C 1
ATOM 3837 O O . ALA B 1 170 ? -8.711 0.089 -10.133 1 94.62 170 ALA B O 1
ATOM 3838 N N . MET B 1 171 ? -6.559 0.224 -9.727 1 94 171 MET B N 1
ATOM 3839 C CA . MET B 1 171 ? -6.484 1.611 -10.172 1 94 171 MET B CA 1
ATOM 3840 C C . MET B 1 171 ? -6.805 1.722 -11.664 1 94 171 MET B C 1
ATOM 3842 O O . MET B 1 171 ? -7.5 2.646 -12.086 1 94 171 MET B O 1
ATOM 3846 N N . GLU B 1 172 ? -6.273 0.743 -12.414 1 92.94 172 GLU B N 1
ATOM 3847 C CA . GLU B 1 172 ? -6.551 0.719 -13.844 1 92.94 172 GLU B CA 1
ATOM 3848 C C . GLU B 1 172 ? -8.031 0.48 -14.117 1 92.94 172 GLU B C 1
ATOM 3850 O O . GLU B 1 172 ? -8.602 1.071 -15.039 1 92.94 172 GLU B O 1
ATOM 3855 N N . ALA B 1 173 ? -8.562 -0.412 -13.344 1 95.38 173 ALA B N 1
ATOM 3856 C CA . ALA B 1 173 ? -9.984 -0.683 -13.492 1 95.38 173 ALA B CA 1
ATOM 3857 C C . ALA B 1 173 ? -10.812 0.567 -13.211 1 95.38 173 ALA B C 1
ATOM 3859 O O . ALA B 1 173 ? -11.781 0.855 -13.922 1 95.38 173 ALA B O 1
ATOM 3860 N N . PHE B 1 174 ? -10.453 1.329 -12.156 1 96.62 174 PHE B N 1
ATOM 3861 C CA . PHE B 1 174 ? -11.133 2.584 -11.852 1 96.62 174 PHE B CA 1
ATOM 3862 C C . PHE B 1 174 ? -11.047 3.547 -13.031 1 96.62 174 PHE B C 1
ATOM 3864 O O . PHE B 1 174 ? -12.047 4.16 -13.406 1 96.62 174 PHE B O 1
ATOM 3871 N N . ARG B 1 175 ? -9.859 3.67 -13.547 1 93.38 175 ARG B N 1
ATOM 3872 C CA . ARG B 1 175 ? -9.648 4.559 -14.688 1 93.38 175 ARG B CA 1
ATOM 3873 C C . ARG B 1 175 ? -10.531 4.16 -15.859 1 93.38 175 ARG B C 1
ATOM 3875 O O . ARG B 1 175 ? -11.109 5.02 -16.531 1 93.38 175 ARG B O 1
ATOM 3882 N N . THR B 1 176 ? -10.633 2.85 -16.109 1 93.44 176 THR B N 1
ATOM 3883 C CA . THR B 1 176 ? -11.438 2.34 -17.219 1 93.44 176 THR B CA 1
ATOM 3884 C C . THR B 1 176 ? -12.906 2.705 -17.031 1 93.44 176 THR B C 1
ATOM 3886 O O . THR B 1 176 ? -13.602 2.996 -18 1 93.44 176 THR B O 1
ATOM 3889 N N . LYS B 1 177 ? -13.375 2.707 -15.797 1 96.06 177 LYS B N 1
ATOM 3890 C CA . LYS B 1 177 ? -14.773 2.992 -15.5 1 96.06 177 LYS B CA 1
ATOM 3891 C C . LYS B 1 177 ? -15.023 4.496 -15.391 1 96.06 177 LYS B C 1
ATOM 3893 O O . LYS B 1 177 ? -16.172 4.934 -15.266 1 96.06 177 LYS B O 1
ATOM 3898 N N . ASP B 1 178 ? -13.945 5.281 -15.461 1 95.81 178 ASP B N 1
ATOM 3899 C CA . ASP B 1 178 ? -14.023 6.742 -15.438 1 95.81 178 ASP B CA 1
ATOM 3900 C C . ASP B 1 178 ? -13.312 7.344 -16.641 1 95.81 178 ASP B C 1
ATOM 3902 O O . ASP B 1 178 ? -12.367 8.125 -16.5 1 95.81 178 ASP B O 1
ATOM 3906 N N . PRO B 1 179 ? -13.828 7.09 -17.797 1 92.5 179 PRO B N 1
ATOM 3907 C CA . PRO B 1 179 ? -13.125 7.527 -19 1 92.5 179 PRO B CA 1
ATOM 3908 C C . PRO B 1 179 ? -13 9.047 -19.094 1 92.5 179 PRO B C 1
ATOM 3910 O O . PRO B 1 179 ? -12.062 9.555 -19.719 1 92.5 179 PRO B O 1
ATOM 3913 N N . ALA B 1 180 ? -13.867 9.781 -18.453 1 92.75 180 ALA B N 1
ATOM 3914 C CA . ALA B 1 180 ? -13.836 11.242 -18.516 1 92.75 180 ALA B CA 1
ATOM 3915 C C . ALA B 1 180 ? -12.789 11.797 -17.547 1 92.75 180 ALA B C 1
ATOM 3917 O O . ALA B 1 180 ? -12.43 12.977 -17.625 1 92.75 180 ALA B O 1
ATOM 3918 N N . GLY B 1 181 ? -12.344 10.938 -16.641 1 93.06 181 GLY B N 1
ATOM 3919 C CA . GLY B 1 181 ? -11.375 11.391 -15.664 1 93.06 181 GLY B CA 1
ATOM 3920 C C . GLY B 1 181 ? -11.961 12.328 -14.625 1 93.06 181 GLY B C 1
ATOM 3921 O O . GLY B 1 181 ? -11.344 13.328 -14.258 1 93.06 181 GLY B O 1
ATOM 3922 N N . SER B 1 182 ? -13.188 12.102 -14.242 1 92.56 182 SER B N 1
ATOM 3923 C CA . SER B 1 182 ? -13.883 12.945 -13.273 1 92.56 182 SER B CA 1
ATOM 3924 C C . SER B 1 182 ? -13.375 12.703 -11.859 1 92.56 182 SER B C 1
ATOM 3926 O O . SER B 1 182 ? -13.523 13.555 -10.984 1 92.56 182 SER B O 1
ATOM 3928 N N . GLY B 1 183 ? -12.867 11.547 -11.625 1 93.88 183 GLY B N 1
ATOM 3929 C CA . GLY B 1 183 ? -12.469 11.148 -10.289 1 93.88 183 GLY B CA 1
ATOM 3930 C C . GLY B 1 183 ? -13.555 10.391 -9.539 1 93.88 183 GLY B C 1
ATOM 3931 O O . GLY B 1 183 ? -13.398 10.086 -8.359 1 93.88 183 GLY B O 1
ATOM 3932 N N . TYR B 1 184 ? -14.625 10.062 -10.25 1 95.69 184 TYR B N 1
ATOM 3933 C CA . TYR B 1 184 ? -15.75 9.352 -9.648 1 95.69 184 TYR B CA 1
ATOM 3934 C C . TYR B 1 184 ? -16.203 8.203 -10.531 1 95.69 184 TYR B C 1
ATOM 3936 O O . TYR B 1 184 ? -16.078 8.258 -11.758 1 95.69 184 TYR B O 1
ATOM 3944 N N . ILE B 1 185 ? -16.719 7.195 -9.906 1 96.94 185 ILE B N 1
ATOM 3945 C CA . ILE B 1 185 ? -17.391 6.113 -10.617 1 96.94 185 ILE B CA 1
ATOM 3946 C C . ILE B 1 185 ? -18.75 5.836 -9.977 1 96.94 185 ILE B C 1
ATOM 3948 O O . ILE B 1 185 ? -19.016 6.297 -8.867 1 96.94 185 ILE B O 1
ATOM 3952 N N . SER B 1 186 ? -19.609 5.168 -10.711 1 96.88 186 SER B N 1
ATOM 3953 C CA . SER B 1 186 ? -20.922 4.828 -10.18 1 96.88 186 SER B CA 1
ATOM 3954 C C . SER B 1 186 ? -20.812 3.715 -9.141 1 96.88 186 SER B C 1
ATOM 3956 O O . SER B 1 186 ? -19.844 2.959 -9.125 1 96.88 186 SER B O 1
ATOM 3958 N N . PRO B 1 187 ? -21.844 3.656 -8.273 1 96.06 187 PRO B N 1
ATOM 3959 C CA . PRO B 1 187 ? -21.859 2.555 -7.305 1 96.06 187 PRO B CA 1
ATOM 3960 C C . PRO B 1 187 ? -21.812 1.184 -7.973 1 96.06 187 PRO B C 1
ATOM 3962 O O . PRO B 1 187 ? -21.156 0.27 -7.465 1 96.06 187 PRO B O 1
ATOM 3965 N N . LEU B 1 188 ? -22.406 1.06 -9.102 1 96.44 188 LEU B N 1
ATOM 3966 C CA . LEU B 1 188 ? -22.422 -0.216 -9.805 1 96.44 188 LEU B CA 1
ATOM 3967 C C . LEU B 1 188 ? -21.047 -0.53 -10.383 1 96.44 188 LEU B C 1
ATOM 3969 O O . LEU B 1 188 ? -20.625 -1.688 -10.391 1 96.44 188 LEU B O 1
ATOM 3973 N N . ASP B 1 189 ? -20.391 0.469 -10.891 1 96.31 189 ASP B N 1
ATOM 3974 C CA . ASP B 1 189 ? -19.031 0.274 -11.383 1 96.31 189 ASP B CA 1
ATOM 3975 C C . ASP B 1 189 ? -18.094 -0.093 -10.234 1 96.31 189 ASP B C 1
ATOM 3977 O O . ASP B 1 189 ? -17.203 -0.936 -10.398 1 96.31 189 ASP B O 1
ATOM 3981 N N . PHE B 1 190 ? -18.344 0.597 -9.148 1 97.25 190 PHE B N 1
ATOM 3982 C CA . PHE B 1 190 ? -17.594 0.26 -7.949 1 97.25 190 PHE B CA 1
ATOM 3983 C C . PHE B 1 190 ? -17.781 -1.207 -7.582 1 97.25 190 PHE B C 1
ATOM 3985 O O . PHE B 1 190 ? -16.812 -1.932 -7.359 1 97.25 190 PHE B O 1
ATOM 3992 N N . HIS B 1 191 ? -18.953 -1.631 -7.574 1 95.88 191 HIS B N 1
ATOM 3993 C CA . HIS B 1 191 ? -19.297 -3.027 -7.312 1 95.88 191 HIS B CA 1
ATOM 3994 C C . HIS B 1 191 ? -18.594 -3.955 -8.297 1 95.88 191 HIS B C 1
ATOM 3996 O O . HIS B 1 191 ? -17.984 -4.957 -7.898 1 95.88 191 HIS B O 1
ATOM 4002 N N . ASP B 1 192 ? -18.625 -3.637 -9.5 1 95.5 192 ASP B N 1
ATOM 4003 C CA . ASP B 1 192 ? -18.047 -4.449 -10.562 1 95.5 192 ASP B CA 1
ATOM 4004 C C . ASP B 1 192 ? -16.547 -4.609 -10.375 1 95.5 192 ASP B C 1
ATOM 4006 O O . ASP B 1 192 ? -16.016 -5.719 -10.492 1 95.5 192 ASP B O 1
ATOM 4010 N N . ILE B 1 193 ? -15.875 -3.545 -10.07 1 96.19 193 ILE B N 1
ATOM 4011 C CA . ILE B 1 193 ? -14.438 -3.584 -9.867 1 96.19 193 ILE B CA 1
ATOM 4012 C C . ILE B 1 193 ? -14.109 -4.449 -8.656 1 96.19 193 ILE B C 1
ATOM 4014 O O . ILE B 1 193 ? -13.234 -5.32 -8.727 1 96.19 193 ILE B O 1
ATOM 4018 N N . MET B 1 194 ? -14.859 -4.262 -7.605 1 95.69 194 MET B N 1
ATOM 4019 C CA . MET B 1 194 ? -14.555 -4.969 -6.363 1 95.69 194 MET B CA 1
ATOM 4020 C C . MET B 1 194 ? -14.758 -6.469 -6.527 1 95.69 194 MET B C 1
ATOM 4022 O O . MET B 1 194 ? -13.914 -7.262 -6.109 1 95.69 194 MET B O 1
ATOM 4026 N N . VAL B 1 195 ? -15.773 -6.895 -7.219 1 93.94 195 VAL B N 1
ATOM 4027 C CA . VAL B 1 195 ? -16.125 -8.305 -7.324 1 93.94 195 VAL B CA 1
ATOM 4028 C C . VAL B 1 195 ? -15.195 -8.992 -8.328 1 93.94 195 VAL B C 1
ATOM 4030 O O . VAL B 1 195 ? -14.93 -10.195 -8.211 1 93.94 195 VAL B O 1
ATOM 4033 N N . ASN B 1 196 ? -14.641 -8.219 -9.242 1 91.25 196 ASN B N 1
ATOM 4034 C CA . ASN B 1 196 ? -13.812 -8.844 -10.258 1 91.25 196 ASN B CA 1
ATOM 4035 C C . ASN B 1 196 ? -12.328 -8.727 -9.922 1 91.25 196 ASN B C 1
ATOM 4037 O O . ASN B 1 196 ? -11.547 -9.641 -10.195 1 91.25 196 ASN B O 1
ATOM 4041 N N . VAL B 1 197 ? -11.938 -7.648 -9.328 1 91.56 197 VAL B N 1
ATOM 4042 C CA . VAL B 1 197 ? -10.516 -7.375 -9.117 1 91.56 197 VAL B CA 1
ATOM 4043 C C . VAL B 1 197 ? -10.125 -7.75 -7.684 1 91.56 197 VAL B C 1
ATOM 4045 O O . VAL B 1 197 ? -9.023 -8.25 -7.449 1 91.56 197 VAL B O 1
ATOM 4048 N N . LYS B 1 198 ? -11.016 -7.527 -6.719 1 91.5 198 LYS B N 1
ATOM 4049 C CA . LYS B 1 198 ? -10.688 -7.715 -5.309 1 91.5 198 LYS B CA 1
ATOM 4050 C C . LYS B 1 198 ? -11.594 -8.75 -4.664 1 91.5 198 LYS B C 1
ATOM 4052 O O . LYS B 1 198 ? -11.93 -8.641 -3.48 1 91.5 198 LYS B O 1
ATOM 4057 N N . ARG B 1 199 ? -11.945 -9.688 -5.391 1 87.19 199 ARG B N 1
ATOM 4058 C CA . ARG B 1 199 ? -12.898 -10.695 -4.934 1 87.19 199 ARG B CA 1
ATOM 4059 C C . ARG B 1 199 ? -12.383 -11.422 -3.695 1 87.19 199 ARG B C 1
ATOM 4061 O O . ARG B 1 199 ? -13.148 -11.711 -2.775 1 87.19 199 ARG B O 1
ATOM 4068 N N . HIS B 1 200 ? -11.164 -11.703 -3.652 1 78.75 200 HIS B N 1
ATOM 4069 C CA . HIS B 1 200 ? -10.562 -12.523 -2.602 1 78.75 200 HIS B CA 1
ATOM 4070 C C . HIS B 1 200 ? -10.594 -11.797 -1.26 1 78.75 200 HIS B C 1
ATOM 4072 O O . HIS B 1 200 ? -10.414 -12.422 -0.21 1 78.75 200 HIS B O 1
ATOM 4078 N N . LEU B 1 201 ? -10.828 -10.484 -1.284 1 85.12 201 LEU B N 1
ATOM 4079 C CA . LEU B 1 201 ? -10.859 -9.695 -0.054 1 85.12 201 LEU B CA 1
ATOM 4080 C C . LEU B 1 201 ? -12.281 -9.562 0.474 1 85.12 201 LEU B C 1
ATOM 4082 O O . LEU B 1 201 ? -12.492 -9.086 1.591 1 85.12 201 LEU B O 1
ATOM 4086 N N . LEU B 1 202 ? -13.219 -9.984 -0.294 1 88.75 202 LEU B N 1
ATOM 4087 C CA . LEU B 1 202 ? -14.617 -9.727 0.028 1 88.75 202 LEU B CA 1
ATOM 4088 C C . LEU B 1 202 ? -15.242 -10.914 0.744 1 88.75 202 LEU B C 1
ATOM 4090 O O . LEU B 1 202 ? -15.242 -12.031 0.22 1 88.75 202 LEU B O 1
ATOM 4094 N N . THR B 1 203 ? -15.695 -10.695 1.948 1 85.94 203 THR B N 1
ATOM 4095 C CA . THR B 1 203 ? -16.625 -11.664 2.521 1 85.94 203 THR B CA 1
ATOM 4096 C C . THR B 1 203 ? -17.969 -11.609 1.82 1 85.94 203 THR B C 1
ATOM 4098 O O . THR B 1 203 ? -18.266 -10.641 1.113 1 85.94 203 THR B O 1
ATOM 4101 N N . ALA B 1 204 ? -18.734 -12.609 2.021 1 88.75 204 ALA B N 1
ATOM 4102 C CA . ALA B 1 204 ? -20.078 -12.617 1.423 1 88.75 204 ALA B CA 1
ATOM 4103 C C . ALA B 1 204 ? -20.875 -11.398 1.856 1 88.75 204 ALA B C 1
ATOM 4105 O O . ALA B 1 204 ? -21.531 -10.758 1.032 1 88.75 204 ALA B O 1
ATOM 4106 N N . ASP B 1 205 ? -20.812 -11.047 3.088 1 88.12 205 ASP B N 1
ATOM 4107 C CA . ASP B 1 205 ? -21.562 -9.922 3.633 1 88.12 205 ASP B CA 1
ATOM 4108 C C . ASP B 1 205 ? -21.125 -8.609 2.998 1 88.12 205 ASP B C 1
ATOM 4110 O O . ASP B 1 205 ? -21.953 -7.766 2.654 1 88.12 205 ASP B O 1
ATOM 4114 N N . VAL B 1 206 ? -19.859 -8.43 2.881 1 90.12 206 VAL B N 1
ATOM 4115 C CA . VAL B 1 206 ? -19.344 -7.188 2.305 1 90.12 206 VAL B CA 1
ATOM 4116 C C . VAL B 1 206 ? -19.734 -7.102 0.831 1 90.12 206 VAL B C 1
ATOM 4118 O O . VAL B 1 206 ? -20.156 -6.051 0.356 1 90.12 206 VAL B O 1
ATOM 4121 N N . LYS B 1 207 ? -19.578 -8.203 0.163 1 92.44 207 LYS B N 1
ATOM 4122 C CA . LYS B 1 207 ? -19.906 -8.266 -1.259 1 92.44 207 LYS B CA 1
ATOM 4123 C C . LYS B 1 207 ? -21.359 -7.863 -1.51 1 92.44 207 LYS B C 1
ATOM 4125 O O . LYS B 1 207 ? -21.641 -7.078 -2.418 1 92.44 207 LYS B O 1
ATOM 4130 N N . ASP B 1 208 ? -22.203 -8.305 -0.657 1 91.38 208 ASP B N 1
ATOM 4131 C CA . ASP B 1 208 ? -23.641 -8.086 -0.828 1 91.38 208 ASP B CA 1
ATOM 4132 C C . ASP B 1 208 ? -24.016 -6.648 -0.47 1 91.38 208 ASP B C 1
ATOM 4134 O O . ASP B 1 208 ? -25.109 -6.195 -0.786 1 91.38 208 ASP B O 1
ATOM 4138 N N . ASN B 1 209 ? -23.141 -5.895 0.099 1 90.56 209 ASN B N 1
ATOM 4139 C CA . ASN B 1 209 ? -23.5 -4.566 0.589 1 90.56 209 ASN B CA 1
ATOM 4140 C C . ASN B 1 209 ? -22.625 -3.482 -0.036 1 90.56 209 ASN B C 1
ATOM 4142 O O . ASN B 1 209 ? -22.625 -2.338 0.419 1 90.56 209 ASN B O 1
ATOM 4146 N N . LEU B 1 210 ? -21.875 -3.775 -1.041 1 93.44 210 LEU B N 1
ATOM 4147 C CA . LEU B 1 210 ? -20.953 -2.846 -1.677 1 93.44 210 LEU B CA 1
ATOM 4148 C C . LEU B 1 210 ? -21.688 -1.611 -2.189 1 93.44 210 LEU B C 1
ATOM 4150 O O . LEU B 1 210 ? -21.203 -0.486 -2.027 1 93.44 210 LEU B O 1
ATOM 4154 N N . VAL B 1 211 ? -22.859 -1.832 -2.76 1 92.62 211 VAL B N 1
ATOM 4155 C CA . VAL B 1 211 ? -23.625 -0.712 -3.307 1 92.62 211 VAL B CA 1
ATOM 4156 C C . VAL B 1 211 ? -24.266 0.074 -2.172 1 92.62 211 VAL B C 1
ATOM 4158 O O . VAL B 1 211 ? -24.266 1.308 -2.178 1 92.62 211 VAL B O 1
ATOM 4161 N N . ALA B 1 212 ? -24.75 -0.633 -1.182 1 89.44 212 ALA B N 1
ATOM 4162 C CA . ALA B 1 212 ? -25.469 -0.013 -0.066 1 89.44 212 ALA B CA 1
ATOM 4163 C C . ALA B 1 212 ? -24.547 0.924 0.715 1 89.44 212 ALA B C 1
ATOM 4165 O O . ALA B 1 212 ? -24.984 1.976 1.19 1 89.44 212 ALA B O 1
ATOM 4166 N N . ILE B 1 213 ? -23.344 0.587 0.784 1 89.19 213 ILE B N 1
ATOM 4167 C CA . ILE B 1 213 ? -22.422 1.356 1.606 1 89.19 213 ILE B CA 1
ATOM 4168 C C . ILE B 1 213 ? -22.172 2.725 0.972 1 89.19 213 ILE B C 1
ATOM 4170 O O . ILE B 1 213 ? -21.812 3.682 1.663 1 89.19 213 ILE B O 1
ATOM 4174 N N . THR B 1 214 ? -22.344 2.795 -0.321 1 90.88 214 THR B N 1
ATOM 4175 C CA . THR B 1 214 ? -22.125 4.062 -1.012 1 90.88 214 THR B CA 1
ATOM 4176 C C . THR B 1 214 ? -23.297 5.012 -0.781 1 90.88 214 THR B C 1
ATOM 4178 O O . THR B 1 214 ? -23.188 6.207 -1.061 1 90.88 214 THR B O 1
ATOM 4181 N N . GLU B 1 215 ? -24.406 4.5 -0.284 1 87.06 215 GLU B N 1
ATOM 4182 C CA . GLU B 1 215 ? -25.641 5.258 -0.058 1 87.06 215 GLU B CA 1
ATOM 4183 C C . GLU B 1 215 ? -26.125 5.918 -1.347 1 87.06 215 GLU B C 1
ATOM 4185 O O . GLU B 1 215 ? -26.609 7.051 -1.326 1 87.06 215 GLU B O 1
ATOM 4190 N N . GLY B 1 216 ? -25.828 5.309 -2.426 1 84.75 216 GLY B N 1
ATOM 4191 C CA . GLY B 1 216 ? -26.297 5.789 -3.713 1 84.75 216 GLY B CA 1
ATOM 4192 C C . GLY B 1 216 ? -25.453 6.902 -4.289 1 84.75 216 GLY B C 1
ATOM 4193 O O . GLY B 1 216 ? -25.734 7.414 -5.371 1 84.75 216 GLY B O 1
ATOM 4194 N N . HIS B 1 217 ? -24.406 7.289 -3.629 1 91.62 217 HIS B N 1
ATOM 4195 C CA . HIS B 1 217 ? -23.531 8.359 -4.102 1 91.62 217 HIS B CA 1
ATOM 4196 C C . HIS B 1 217 ? -22.406 7.805 -4.953 1 91.62 217 HIS B C 1
ATOM 4198 O O . HIS B 1 217 ? -22.016 6.641 -4.809 1 91.62 217 HIS B O 1
ATOM 4204 N N . LYS B 1 218 ? -21.953 8.617 -5.812 1 95.56 218 LYS B N 1
ATOM 4205 C CA . LYS B 1 218 ? -20.781 8.242 -6.59 1 95.56 218 LYS B CA 1
ATOM 4206 C C . LYS B 1 218 ? -19.578 7.992 -5.684 1 95.56 218 LYS B C 1
ATOM 4208 O O . LYS B 1 218 ? -19.5 8.531 -4.578 1 95.56 218 LYS B O 1
ATOM 4213 N N . VAL B 1 219 ? -18.766 7.133 -6.168 1 96.56 219 VAL B N 1
ATOM 4214 C CA . VAL B 1 219 ? -17.578 6.742 -5.406 1 96.56 219 VAL B CA 1
ATOM 4215 C C . VAL B 1 219 ? -16.359 7.496 -5.918 1 96.56 219 VAL B C 1
ATOM 4217 O O . VAL B 1 219 ? -15.992 7.375 -7.09 1 96.56 219 VAL B O 1
ATOM 4220 N N . SER B 1 220 ? -15.773 8.312 -5.004 1 96.94 220 SER B N 1
ATOM 4221 C CA . SER B 1 220 ? -14.578 9.055 -5.391 1 96.94 220 SER B CA 1
ATOM 4222 C C . SER B 1 220 ? -13.344 8.156 -5.371 1 96.94 220 SER B C 1
ATOM 4224 O O . SER B 1 220 ? -13.328 7.121 -4.699 1 96.94 220 SER B O 1
ATOM 4226 N N . PHE B 1 221 ? -12.32 8.547 -6.098 1 96.88 221 PHE B N 1
ATOM 4227 C CA . PHE B 1 221 ? -11.086 7.773 -6.172 1 96.88 221 PHE B CA 1
ATOM 4228 C C . PHE B 1 221 ? -10.469 7.609 -4.789 1 96.88 221 PHE B C 1
ATOM 4230 O O . PHE B 1 221 ? -10.086 6.5 -4.402 1 96.88 221 PHE B O 1
ATOM 4237 N N . PRO B 1 222 ? -10.422 8.711 -3.973 1 96.25 222 PRO B N 1
ATOM 4238 C CA . PRO B 1 222 ? -9.859 8.516 -2.633 1 96.25 222 PRO B CA 1
ATOM 4239 C C . PRO B 1 222 ? -10.656 7.52 -1.796 1 96.25 222 PRO B C 1
ATOM 4241 O O . PRO B 1 222 ? -10.07 6.73 -1.05 1 96.25 222 PRO B O 1
ATOM 4244 N N . TYR B 1 223 ? -11.969 7.605 -1.926 1 96.25 223 TYR B N 1
ATOM 4245 C CA . TYR B 1 223 ? -12.812 6.656 -1.203 1 96.25 223 TYR B CA 1
ATOM 4246 C C . TYR B 1 223 ? -12.531 5.23 -1.654 1 96.25 223 TYR B C 1
ATOM 4248 O O . TYR B 1 223 ? -12.398 4.324 -0.827 1 96.25 223 TYR B O 1
ATOM 4256 N N . PHE B 1 224 ? -12.445 5.062 -2.971 1 97.69 224 PHE B N 1
ATOM 4257 C CA . PHE B 1 224 ? -12.156 3.76 -3.561 1 97.69 224 PHE B CA 1
ATOM 4258 C C . PHE B 1 224 ? -10.836 3.211 -3.037 1 97.69 224 PHE B C 1
ATOM 4260 O O . PHE B 1 224 ? -10.758 2.049 -2.633 1 97.69 224 PHE B O 1
ATOM 4267 N N . MET B 1 225 ? -9.797 4.004 -3.023 1 96.38 225 MET B N 1
ATOM 4268 C CA . MET B 1 225 ? -8.477 3.609 -2.545 1 96.38 225 MET B CA 1
ATOM 4269 C C . MET B 1 225 ? -8.523 3.248 -1.064 1 96.38 225 MET B C 1
ATOM 4271 O O . MET B 1 225 ? -7.926 2.254 -0.646 1 96.38 225 MET B O 1
ATOM 4275 N N . ALA B 1 226 ? -9.203 4.09 -0.314 1 95.88 226 ALA B N 1
ATOM 4276 C CA . ALA B 1 226 ? -9.305 3.854 1.124 1 95.88 226 ALA B CA 1
ATOM 4277 C C . ALA B 1 226 ? -10.047 2.555 1.413 1 95.88 226 ALA B C 1
ATOM 4279 O O . ALA B 1 226 ? -9.688 1.814 2.33 1 95.88 226 ALA B O 1
ATOM 4280 N N . PHE B 1 227 ? -11.102 2.303 0.661 1 95.94 227 PHE B N 1
ATOM 4281 C CA . PHE B 1 227 ? -11.883 1.086 0.829 1 95.94 227 PHE B CA 1
ATOM 4282 C C . PHE B 1 227 ? -11.031 -0.15 0.565 1 95.94 227 PHE B C 1
ATOM 4284 O O . PHE B 1 227 ? -11.047 -1.101 1.351 1 95.94 227 PHE B O 1
ATOM 4291 N N . THR B 1 228 ? -10.281 -0.146 -0.542 1 93.88 228 THR B N 1
ATOM 4292 C CA . THR B 1 228 ? -9.414 -1.264 -0.9 1 93.88 228 THR B CA 1
ATOM 4293 C C . THR B 1 228 ? -8.32 -1.452 0.142 1 93.88 228 THR B C 1
ATOM 4295 O O . THR B 1 228 ? -8 -2.582 0.519 1 93.88 228 THR B O 1
ATOM 4298 N N . SER B 1 229 ? -7.77 -0.312 0.556 1 92.38 229 SER B N 1
ATOM 4299 C CA . SER B 1 229 ? -6.727 -0.356 1.574 1 92.38 229 SER B CA 1
ATOM 4300 C C . SER B 1 229 ? -7.25 -0.947 2.879 1 92.38 229 SER B C 1
ATOM 4302 O O . SER B 1 229 ? -6.555 -1.716 3.543 1 92.38 229 SER B O 1
ATOM 4304 N N . LEU B 1 230 ? -8.438 -0.568 3.232 1 91.88 230 LEU B N 1
ATOM 4305 C CA . LEU B 1 230 ? -9.07 -1.09 4.438 1 91.88 230 LEU B CA 1
ATOM 4306 C C . LEU B 1 230 ? -9.195 -2.609 4.375 1 91.88 230 LEU B C 1
ATOM 4308 O O . LEU B 1 230 ? -8.828 -3.305 5.324 1 91.88 230 LEU B O 1
ATOM 4312 N N . LEU B 1 231 ? -9.641 -3.123 3.25 1 90.19 231 LEU B N 1
ATOM 4313 C CA . LEU B 1 231 ? -9.828 -4.562 3.098 1 90.19 231 LEU B CA 1
ATOM 4314 C C . LEU B 1 231 ? -8.492 -5.293 3.143 1 90.19 231 LEU B C 1
ATOM 4316 O O . LEU B 1 231 ? -8.383 -6.375 3.729 1 90.19 231 LEU B O 1
ATOM 4320 N N . ASN B 1 232 ? -7.52 -4.703 2.566 1 86.25 232 ASN B N 1
ATOM 4321 C CA . ASN B 1 232 ? -6.18 -5.277 2.602 1 86.25 232 ASN B CA 1
ATOM 4322 C C . ASN B 1 232 ? -5.621 -5.312 4.02 1 86.25 232 ASN B C 1
ATOM 4324 O O . ASN B 1 232 ? -4.844 -6.207 4.363 1 86.25 232 ASN B O 1
ATOM 4328 N N . ASN B 1 233 ? -6.07 -4.336 4.816 1 85 233 ASN B N 1
ATOM 4329 C CA . ASN B 1 233 ? -5.508 -4.16 6.148 1 85 233 ASN B CA 1
ATOM 4330 C C . ASN B 1 233 ? -6.441 -4.699 7.227 1 85 233 ASN B C 1
ATOM 4332 O O . ASN B 1 233 ? -6.324 -4.328 8.398 1 85 233 ASN B O 1
ATOM 4336 N N . MET B 1 234 ? -7.363 -5.527 6.863 1 83.75 234 MET B N 1
ATOM 4337 C CA . MET B 1 234 ? -8.398 -5.965 7.797 1 83.75 234 MET B CA 1
ATOM 4338 C C . MET B 1 234 ? -7.785 -6.703 8.984 1 83.75 234 MET B C 1
ATOM 4340 O O . MET B 1 234 ? -8.211 -6.516 10.125 1 83.75 234 MET B O 1
ATOM 4344 N N . GLU B 1 235 ? -6.824 -7.594 8.695 1 79.12 235 GLU B N 1
ATOM 4345 C CA . GLU B 1 235 ? -6.199 -8.32 9.797 1 79.12 235 GLU B CA 1
ATOM 4346 C C . GLU B 1 235 ? -5.5 -7.367 10.758 1 79.12 235 GLU B C 1
ATOM 4348 O O . GLU B 1 235 ? -5.539 -7.566 11.977 1 79.12 235 GLU B O 1
ATOM 4353 N N . LEU B 1 236 ? -4.875 -6.387 10.195 1 80.81 236 LEU B N 1
ATOM 4354 C CA . LEU B 1 236 ? -4.242 -5.363 11.023 1 80.81 236 LEU B CA 1
ATOM 4355 C C . LEU B 1 236 ? -5.281 -4.605 11.836 1 80.81 236 LEU B C 1
ATOM 4357 O O . LEU B 1 236 ? -5.07 -4.332 13.023 1 80.81 236 LEU B O 1
ATOM 4361 N N . ILE B 1 237 ? -6.336 -4.238 11.258 1 85.62 237 ILE B N 1
ATOM 4362 C CA . ILE B 1 237 ? -7.402 -3.502 11.922 1 85.62 237 ILE B CA 1
ATOM 4363 C C . ILE B 1 237 ? -7.957 -4.332 13.078 1 85.62 237 ILE B C 1
ATOM 4365 O O . ILE B 1 237 ? -8.25 -3.797 14.148 1 85.62 237 ILE B O 1
ATOM 4369 N N . LYS B 1 238 ? -8.078 -5.613 12.852 1 83.88 238 LYS B N 1
ATOM 4370 C CA . LYS B 1 238 ? -8.539 -6.504 13.906 1 83.88 238 LYS B CA 1
ATOM 4371 C C . LYS B 1 238 ? -7.594 -6.48 15.102 1 83.88 238 LYS B C 1
ATOM 4373 O O . LYS B 1 238 ? -8.031 -6.469 16.25 1 83.88 238 LYS B O 1
ATOM 4378 N N . ARG B 1 239 ? -6.438 -6.445 14.812 1 80.25 239 ARG B N 1
ATOM 4379 C CA . ARG B 1 239 ? -5.445 -6.414 15.883 1 80.25 239 ARG B CA 1
ATOM 4380 C C . ARG B 1 239 ? -5.484 -5.086 16.625 1 80.25 239 ARG B C 1
ATOM 4382 O O . ARG B 1 239 ? -5.324 -5.051 17.844 1 80.25 239 ARG B O 1
ATOM 4389 N N . ILE B 1 240 ? -5.59 -4.047 15.883 1 83.88 240 ILE B N 1
ATOM 4390 C CA . ILE B 1 240 ? -5.711 -2.723 16.484 1 83.88 240 ILE B CA 1
ATOM 4391 C C . ILE B 1 240 ? -6.934 -2.684 17.406 1 83.88 240 ILE B C 1
ATOM 4393 O O . ILE B 1 240 ? -6.875 -2.133 18.5 1 83.88 240 ILE B O 1
ATOM 4397 N N . TYR B 1 241 ? -7.953 -3.273 16.938 1 86.69 241 TYR B N 1
ATOM 4398 C CA . TYR B 1 241 ? -9.172 -3.369 17.719 1 86.69 241 TYR B CA 1
ATOM 4399 C C . TYR B 1 241 ? -8.914 -4.121 19.031 1 86.69 241 TYR B C 1
ATOM 4401 O O . TYR B 1 241 ? -9.312 -3.664 20.109 1 86.69 241 TYR B O 1
ATOM 4409 N N . LEU B 1 242 ? -8.242 -5.246 18.906 1 83.56 242 LEU B N 1
ATOM 4410 C CA . LEU B 1 242 ? -7.961 -6.062 20.078 1 83.56 242 LEU B CA 1
ATOM 4411 C C . LEU B 1 242 ? -7.047 -5.32 21.047 1 83.56 242 LEU B C 1
ATOM 4413 O O . LEU B 1 242 ? -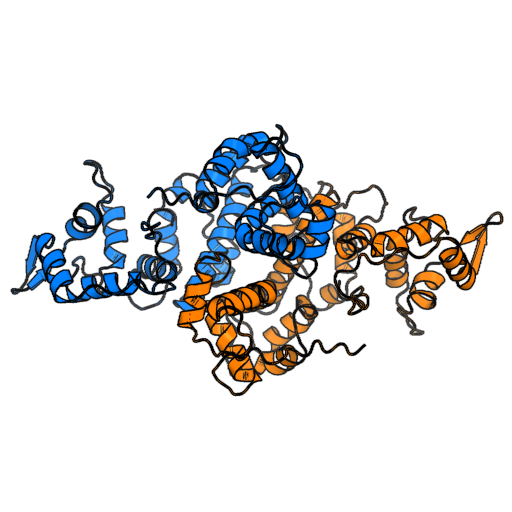7.184 -5.461 22.266 1 83.56 242 LEU B O 1
ATOM 4417 N N . HIS B 1 243 ? -6.207 -4.613 20.484 1 79.5 243 HIS B N 1
ATOM 4418 C CA . HIS B 1 243 ? -5.348 -3.783 21.328 1 79.5 243 HIS B CA 1
ATOM 4419 C C . HIS B 1 243 ? -6.156 -2.715 22.062 1 79.5 243 HIS B C 1
ATOM 4421 O O . HIS B 1 243 ? -5.957 -2.486 23.25 1 79.5 243 HIS B O 1
ATOM 4427 N N . ALA B 1 244 ? -6.996 -2.084 21.297 1 82.81 244 ALA B N 1
ATOM 4428 C CA . ALA B 1 244 ? -7.816 -1.01 21.844 1 82.81 244 ALA B CA 1
ATOM 4429 C C . ALA B 1 244 ? -8.75 -1.535 22.938 1 82.81 244 ALA B C 1
ATOM 4431 O O . ALA B 1 244 ? -9.062 -0.82 23.891 1 82.81 244 ALA B O 1
ATOM 4432 N N . THR B 1 245 ? -9.102 -2.789 22.844 1 87.12 245 THR B N 1
ATOM 4433 C CA . THR B 1 245 ? -10.062 -3.365 23.781 1 87.12 245 THR B CA 1
ATOM 4434 C C . THR B 1 245 ? -9.359 -4.258 24.797 1 87.12 245 THR B C 1
ATOM 4436 O O . THR B 1 245 ? -10.016 -4.992 25.547 1 87.12 245 THR B O 1
ATOM 4439 N N . GLN B 1 246 ? -8.086 -4.195 24.766 1 83.5 246 GLN B N 1
ATOM 4440 C CA . GLN B 1 246 ? -7.273 -4.996 25.688 1 83.5 246 GLN B CA 1
ATOM 4441 C C . GLN B 1 246 ? -7.641 -6.473 25.594 1 83.5 246 GLN B C 1
ATOM 4443 O O . GLN B 1 246 ? -7.844 -7.129 26.625 1 83.5 246 GLN B O 1
ATOM 4448 N N . GLY B 1 247 ? -7.914 -6.863 24.344 1 80.69 247 GLY B N 1
ATOM 4449 C CA . GLY B 1 247 ? -8.109 -8.281 24.094 1 80.69 247 GLY B CA 1
ATOM 4450 C C . GLY B 1 247 ? -9.57 -8.688 24.047 1 80.69 247 GLY B C 1
ATOM 4451 O O . GLY B 1 247 ? -9.891 -9.82 23.688 1 80.69 247 GLY B O 1
ATOM 4452 N N . ASN B 1 248 ? -10.398 -7.746 24.422 1 83.81 248 ASN B N 1
ATOM 4453 C CA . ASN B 1 248 ? -11.82 -8.047 24.359 1 83.81 248 ASN B CA 1
ATOM 4454 C C . ASN B 1 248 ? -12.344 -8.07 22.938 1 83.81 248 ASN B C 1
ATOM 4456 O O . ASN B 1 248 ? -12.133 -7.113 22.172 1 83.81 248 ASN B O 1
ATOM 4460 N N . ARG B 1 249 ? -13.039 -9.078 22.594 1 81.94 249 ARG B N 1
ATOM 4461 C CA . ARG B 1 249 ? -13.445 -9.289 21.203 1 81.94 249 ARG B CA 1
ATOM 4462 C C . ARG B 1 249 ? -14.844 -8.742 20.953 1 81.94 249 ARG B C 1
ATOM 4464 O O . ARG B 1 249 ? -15.289 -8.664 19.797 1 81.94 249 ARG B O 1
ATOM 4471 N N . THR B 1 250 ? -15.531 -8.297 22.047 1 81.94 250 THR B N 1
ATOM 4472 C CA . THR B 1 250 ? -16.938 -7.918 21.875 1 81.94 250 THR B CA 1
ATOM 4473 C C . THR B 1 250 ? -17.172 -6.5 22.375 1 81.94 250 THR B C 1
ATOM 4475 O O . THR B 1 250 ? -18.266 -5.953 22.203 1 81.94 250 THR B O 1
ATOM 4478 N N . GLU B 1 251 ? -16.188 -5.973 22.859 1 85.25 251 GLU B N 1
ATOM 4479 C CA . GLU B 1 251 ? -16.328 -4.625 23.406 1 85.25 251 GLU B CA 1
ATOM 4480 C C . GLU B 1 251 ? -16.469 -3.592 22.281 1 85.25 251 GLU B C 1
ATOM 4482 O O . GLU B 1 251 ? -15.695 -3.605 21.328 1 85.25 251 GLU B O 1
ATOM 4487 N N . PRO B 1 252 ? -17.5 -2.824 22.422 1 84.94 252 PRO B N 1
ATOM 4488 C CA . PRO B 1 252 ? -17.625 -1.772 21.406 1 84.94 252 PRO B CA 1
ATOM 4489 C C . PRO B 1 252 ? -16.531 -0.713 21.516 1 84.94 252 PRO B C 1
ATOM 4491 O O . PRO B 1 252 ? -16.062 -0.413 22.625 1 84.94 252 PRO B O 1
ATOM 4494 N N . VAL B 1 253 ? -16.094 -0.282 20.359 1 87.94 253 VAL B N 1
ATOM 4495 C CA . VAL B 1 253 ? -15.086 0.772 20.312 1 87.94 253 VAL B CA 1
ATOM 4496 C C . VAL B 1 253 ? -15.594 1.938 19.469 1 87.94 253 VAL B C 1
ATOM 4498 O O . VAL B 1 253 ? -16.297 1.732 18.469 1 87.94 253 VAL B O 1
ATOM 4501 N N . THR B 1 254 ? -15.273 3.139 19.938 1 87.75 254 THR B N 1
ATOM 4502 C CA . THR B 1 254 ? -15.625 4.32 19.156 1 87.75 254 THR B CA 1
ATOM 4503 C C . THR B 1 254 ? -14.602 4.57 18.062 1 87.75 254 THR B C 1
ATOM 4505 O O . THR B 1 254 ? -13.516 3.984 18.078 1 87.75 254 THR B O 1
ATOM 4508 N N . LYS B 1 255 ? -15.016 5.355 17.141 1 87.25 255 LYS B N 1
ATOM 4509 C CA . LYS B 1 255 ? -14.117 5.746 16.047 1 87.25 255 LYS B CA 1
ATOM 4510 C C . LYS B 1 255 ? -12.852 6.402 16.594 1 87.25 255 LYS B C 1
ATOM 4512 O O . LYS B 1 255 ? -11.742 6.098 16.156 1 87.25 255 LYS B O 1
ATOM 4517 N N . ASP B 1 256 ? -13 7.25 17.578 1 86.12 256 ASP B N 1
ATOM 4518 C CA . ASP B 1 256 ? -11.867 7.973 18.156 1 86.12 256 ASP B CA 1
ATOM 4519 C C . ASP B 1 256 ? -10.922 7.023 18.891 1 86.12 256 ASP B C 1
ATOM 4521 O O . ASP B 1 256 ? -9.695 7.18 18.812 1 86.12 256 ASP B O 1
ATOM 4525 N N . GLU B 1 257 ? -11.477 6.086 19.531 1 85.5 257 GLU B N 1
ATOM 4526 C CA . GLU B 1 257 ? -10.656 5.102 20.234 1 85.5 257 GLU B CA 1
ATOM 4527 C C . GLU B 1 257 ? -9.828 4.266 19.266 1 85.5 257 GLU B C 1
ATOM 4529 O O . GLU B 1 257 ? -8.656 3.992 19.516 1 85.5 257 GLU B O 1
ATOM 4534 N N . LEU B 1 258 ? -10.484 3.924 18.219 1 87.88 258 LEU B N 1
ATOM 4535 C CA . LEU B 1 258 ? -9.766 3.127 17.234 1 87.88 258 LEU B CA 1
ATOM 4536 C C . LEU B 1 258 ? -8.688 3.953 16.547 1 87.88 258 LEU B C 1
ATOM 4538 O O . LEU B 1 258 ? -7.598 3.447 16.25 1 87.88 258 LEU B O 1
ATOM 4542 N N . LEU B 1 259 ? -9.031 5.184 16.266 1 86.94 259 LEU B N 1
ATOM 4543 C CA . LEU B 1 259 ? -8.062 6.086 15.648 1 86.94 259 LEU B CA 1
ATOM 4544 C C . LEU B 1 259 ? -6.852 6.277 16.562 1 86.94 259 LEU B C 1
ATOM 4546 O O . LEU B 1 259 ? -5.715 6.328 16.078 1 86.94 259 LEU B O 1
ATOM 4550 N N . TYR B 1 260 ? -7.098 6.324 17.797 1 84.19 260 TYR B N 1
ATOM 4551 C CA . TYR B 1 260 ? -6.012 6.457 18.766 1 84.19 260 TYR B CA 1
ATOM 4552 C C . TYR B 1 260 ? -5.133 5.211 18.766 1 84.19 260 TYR B C 1
ATOM 4554 O O . TYR B 1 260 ? -3.902 5.312 18.797 1 84.19 260 TYR B O 1
ATOM 4562 N N . ALA B 1 261 ? -5.812 4.109 18.719 1 82.19 261 ALA B N 1
ATOM 4563 C CA . ALA B 1 261 ? -5.078 2.846 18.734 1 82.19 261 ALA B CA 1
ATOM 4564 C C . ALA B 1 261 ? -4.281 2.662 17.453 1 82.19 261 ALA B C 1
ATOM 4566 O O . ALA B 1 261 ? -3.23 2.016 17.453 1 82.19 261 ALA B O 1
ATOM 4567 N N . ALA B 1 262 ? -4.754 3.305 16.375 1 83.31 262 ALA B N 1
ATOM 4568 C CA . ALA B 1 262 ? -4.145 3.125 15.062 1 83.31 262 ALA B CA 1
ATOM 4569 C C . ALA B 1 262 ? -2.967 4.074 14.867 1 83.31 262 ALA B C 1
ATOM 4571 O O . ALA B 1 262 ? -2.244 3.982 13.875 1 83.31 262 ALA B O 1
ATOM 4572 N N . GLN B 1 263 ? -2.699 4.953 15.758 1 75.62 263 GLN B N 1
ATOM 4573 C CA . GLN B 1 263 ? -1.692 6 15.594 1 75.62 263 GLN B CA 1
ATOM 4574 C C . GLN B 1 263 ? -0.3 5.398 15.422 1 75.62 263 GLN B C 1
ATOM 4576 O O . GLN B 1 263 ? 0.557 5.984 14.758 1 75.62 263 GLN B O 1
ATOM 4581 N N . THR B 1 264 ? -0.164 4.293 16.031 1 64.62 264 THR B N 1
ATOM 4582 C CA . THR B 1 264 ? 1.152 3.672 15.938 1 64.62 264 THR B CA 1
ATOM 4583 C C . THR B 1 264 ? 1.301 2.91 14.625 1 64.62 264 THR B C 1
ATOM 4585 O O . THR B 1 264 ? 2.395 2.451 14.281 1 64.62 264 THR B O 1
ATOM 4588 N N . MET B 1 265 ? 0.122 2.854 14.023 1 67.31 265 MET B N 1
ATOM 4589 C CA . MET B 1 265 ? 0.121 2.115 12.766 1 67.31 265 MET B CA 1
ATOM 4590 C C . MET B 1 265 ? 0.054 3.068 11.578 1 67.31 265 MET B C 1
ATOM 4592 O O . MET B 1 265 ? -1.015 3.586 11.25 1 67.31 265 MET B O 1
ATOM 4596 N N . SER B 1 266 ? 1.051 3.332 10.93 1 63.25 266 SER B N 1
ATOM 4597 C CA . SER B 1 266 ? 1.155 4.328 9.867 1 63.25 266 SER B CA 1
ATOM 4598 C C . SER B 1 266 ? 0.336 3.926 8.648 1 63.25 266 SER B C 1
ATOM 4600 O O . SER B 1 266 ? 0.047 4.758 7.785 1 63.25 266 SER B O 1
ATOM 4602 N N . GLN B 1 267 ? -0.167 2.807 8.656 1 75.69 267 GLN B N 1
ATOM 4603 C CA . GLN B 1 267 ? -0.771 2.289 7.438 1 75.69 267 GLN B CA 1
ATOM 4604 C C . GLN B 1 267 ? -2.273 2.553 7.41 1 75.69 267 GLN B C 1
ATOM 4606 O O . GLN B 1 267 ? -2.92 2.398 6.371 1 75.69 267 GLN B O 1
ATOM 4611 N N . ILE B 1 268 ? -2.822 3.041 8.445 1 85.56 268 ILE B N 1
ATOM 4612 C CA . ILE B 1 268 ? -4.273 3.191 8.5 1 85.56 268 ILE B CA 1
ATOM 4613 C C . ILE B 1 268 ? -4.641 4.672 8.5 1 85.56 268 ILE B C 1
ATOM 4615 O O . ILE B 1 268 ? -4.191 5.43 9.359 1 85.56 268 ILE B O 1
ATOM 4619 N N . THR B 1 269 ? -5.445 5.082 7.562 1 90 269 THR B N 1
ATOM 4620 C CA . THR B 1 269 ? -5.859 6.477 7.457 1 90 269 THR B CA 1
ATOM 4621 C C . THR B 1 269 ? -7.191 6.699 8.172 1 90 269 THR B C 1
ATOM 4623 O O . THR B 1 269 ? -7.965 5.762 8.359 1 90 269 THR B O 1
ATOM 4626 N N . PRO B 1 270 ? -7.465 8 8.547 1 91 270 PRO B N 1
ATOM 4627 C CA . PRO B 1 270 ? -8.773 8.32 9.125 1 91 270 PRO B CA 1
ATOM 4628 C C . PRO B 1 270 ? -9.93 7.945 8.203 1 91 270 PRO B C 1
ATOM 4630 O O . PRO B 1 270 ? -10.984 7.512 8.672 1 91 270 PRO B O 1
ATOM 4633 N N . LEU B 1 271 ? -9.734 8.102 6.945 1 93.56 271 LEU B N 1
ATOM 4634 C CA . LEU B 1 271 ? -10.789 7.742 6 1 93.56 271 LEU B CA 1
ATOM 4635 C C . LEU B 1 271 ? -11.078 6.246 6.047 1 93.56 271 LEU B C 1
ATOM 4637 O O . LEU B 1 271 ? -12.242 5.832 5.969 1 93.56 271 LEU B O 1
ATOM 4641 N N . GLU B 1 272 ? -10.07 5.445 6.188 1 92.75 272 GLU B N 1
ATOM 4642 C CA . GLU B 1 272 ? -10.258 4.004 6.309 1 92.75 272 GLU B CA 1
ATOM 4643 C C . GLU B 1 272 ? -11.102 3.658 7.535 1 92.75 272 GLU B C 1
ATOM 4645 O O . GLU B 1 272 ? -11.977 2.793 7.473 1 92.75 272 GLU B O 1
ATOM 4650 N N . ILE B 1 273 ? -10.789 4.352 8.578 1 91.12 273 ILE B N 1
ATOM 4651 C CA . ILE B 1 273 ? -11.539 4.121 9.812 1 91.12 273 ILE B CA 1
ATOM 4652 C C . ILE B 1 273 ? -12.992 4.551 9.625 1 91.12 273 ILE B C 1
ATOM 4654 O O . ILE B 1 273 ? -13.906 3.857 10.07 1 91.12 273 ILE B O 1
ATOM 4658 N N . ASP B 1 274 ? -13.203 5.688 9 1 92.06 274 ASP B N 1
ATOM 4659 C CA . ASP B 1 274 ? -14.555 6.133 8.688 1 92.06 274 ASP B CA 1
ATOM 4660 C C . ASP B 1 274 ? -15.312 5.074 7.887 1 92.06 274 ASP B C 1
ATOM 4662 O O . ASP B 1 274 ? -16.469 4.785 8.172 1 92.06 274 ASP B O 1
ATOM 4666 N N . ILE B 1 275 ? -14.688 4.535 6.902 1 92.88 275 ILE B N 1
ATOM 4667 C CA . ILE B 1 275 ? -15.297 3.537 6.027 1 92.88 275 ILE B CA 1
ATOM 4668 C C . ILE B 1 275 ? -15.594 2.27 6.824 1 92.88 275 ILE B C 1
ATOM 4670 O O . ILE B 1 275 ? -16.641 1.632 6.621 1 92.88 275 ILE B O 1
ATOM 4674 N N . LEU B 1 276 ? -14.656 1.902 7.684 1 92.25 276 LEU B N 1
ATOM 4675 C CA . LEU B 1 276 ? -14.883 0.742 8.539 1 92.25 276 LEU B CA 1
ATOM 4676 C C . LEU B 1 276 ? -16.188 0.883 9.32 1 92.25 276 LEU B C 1
ATOM 4678 O O . LEU B 1 276 ? -16.984 -0.049 9.367 1 92.25 276 LEU B O 1
ATOM 4682 N N . PHE B 1 277 ? -16.391 2.033 9.891 1 90.44 277 PHE B N 1
ATOM 4683 C CA . PHE B 1 277 ? -17.594 2.26 10.688 1 90.44 277 PHE B CA 1
ATOM 4684 C C . PHE B 1 277 ? -18.828 2.342 9.805 1 90.44 277 PHE B C 1
ATOM 4686 O O . PHE B 1 277 ? -19.922 1.926 10.211 1 90.44 277 PHE B O 1
ATOM 4693 N N . GLN B 1 278 ? -18.656 2.896 8.656 1 89 278 GLN B N 1
ATOM 4694 C CA . GLN B 1 278 ? -19.75 2.879 7.684 1 89 278 GLN B CA 1
ATOM 4695 C C . GLN B 1 278 ? -20.125 1.45 7.312 1 89 278 GLN B C 1
ATOM 4697 O O . GLN B 1 278 ? -21.312 1.118 7.238 1 89 278 GLN B O 1
ATOM 4702 N N . LEU B 1 279 ? -19.125 0.637 7.043 1 88.88 279 LEU B N 1
ATOM 4703 C CA . LEU B 1 279 ? -19.328 -0.751 6.641 1 88.88 279 LEU B CA 1
ATOM 4704 C C . LEU B 1 279 ? -19.984 -1.552 7.754 1 88.88 279 LEU B C 1
ATOM 4706 O O . LEU B 1 279 ? -20.938 -2.293 7.504 1 88.88 279 LEU B O 1
ATOM 4710 N N . THR B 1 280 ? -19.484 -1.437 8.945 1 86.94 280 THR B N 1
ATOM 4711 C CA . THR B 1 280 ? -20.031 -2.184 10.07 1 86.94 280 THR B CA 1
ATOM 4712 C C . THR B 1 280 ? -21.453 -1.713 10.391 1 86.94 280 THR B C 1
ATOM 4714 O O . THR B 1 280 ? -22.297 -2.506 10.812 1 86.94 280 THR B O 1
ATOM 4717 N N . GLY B 1 281 ? -21.672 -0.413 10.219 1 82.94 281 GLY B N 1
ATOM 4718 C CA . GLY B 1 281 ? -23.016 0.105 10.375 1 82.94 281 GLY B CA 1
ATOM 4719 C C . GLY B 1 281 ? -24 -0.467 9.375 1 82.94 281 GLY B C 1
ATOM 4720 O O . GLY B 1 281 ? -25.141 -0.779 9.727 1 82.94 281 GLY B O 1
ATOM 4721 N N . ALA B 1 282 ? -23.547 -0.578 8.227 1 79.5 282 ALA B N 1
ATOM 4722 C CA . ALA B 1 282 ? -24.406 -1.104 7.164 1 79.5 282 ALA B CA 1
ATOM 4723 C C . ALA B 1 282 ? -24.672 -2.596 7.359 1 79.5 282 ALA B C 1
ATOM 4725 O O . ALA B 1 282 ? -25.75 -3.092 7.02 1 79.5 282 ALA B O 1
ATOM 4726 N N . LEU B 1 283 ? -23.734 -3.332 7.875 1 80.31 283 LEU B N 1
ATOM 4727 C CA . LEU B 1 283 ? -23.844 -4.777 8.023 1 80.31 283 LEU B CA 1
ATOM 4728 C C . LEU B 1 283 ? -24.641 -5.141 9.266 1 80.31 283 LEU B C 1
ATOM 4730 O O . LEU B 1 283 ? -25.422 -6.098 9.25 1 80.31 283 LEU B O 1
ATOM 4734 N N . HIS B 1 284 ? -24.359 -4.543 10.352 1 72.31 284 HIS B N 1
ATOM 4735 C CA . HIS B 1 284 ? -24.953 -5 11.602 1 72.31 284 HIS B CA 1
ATOM 4736 C C . HIS B 1 284 ? -26 -4.023 12.102 1 72.31 284 HIS B C 1
ATOM 4738 O O . HIS B 1 284 ? -26.641 -4.27 13.125 1 72.31 284 HIS B O 1
ATOM 4744 N N . HIS B 1 285 ? -26.438 -3.156 11.242 1 61.19 285 HIS B N 1
ATOM 4745 C CA . HIS B 1 285 ? -27.422 -2.17 11.664 1 61.19 285 HIS B CA 1
ATOM 4746 C C . HIS B 1 285 ? -27.078 -1.603 13.039 1 61.19 285 HIS B C 1
ATOM 4748 O O . HIS B 1 285 ? -27.984 -1.254 13.812 1 61.19 285 HIS B O 1
ATOM 4754 N N . THR B 1 286 ? -25.859 -2.029 13.562 1 52.78 286 THR B N 1
ATOM 4755 C CA . THR B 1 286 ? -25.469 -1.429 14.836 1 52.78 286 THR B CA 1
ATOM 4756 C C . THR B 1 286 ? -24.297 -0.474 14.648 1 52.78 286 THR B C 1
ATOM 4758 O O . THR B 1 286 ? -23.5 -0.639 13.719 1 52.78 286 THR B O 1
ATOM 4761 N N . GLY B 1 287 ? -24.406 0.774 14.656 1 47.62 287 GLY B N 1
ATOM 4762 C CA . GLY B 1 287 ? -23.391 1.803 14.562 1 47.62 287 GLY B CA 1
ATOM 4763 C C . GLY B 1 287 ? -22.062 1.383 15.172 1 47.62 287 GLY B C 1
ATOM 4764 O O . GLY B 1 287 ? -21.094 2.148 15.156 1 47.62 287 GLY B O 1
ATOM 4765 N N . TRP B 1 288 ? -22 0.431 16.172 1 46.28 288 TRP B N 1
ATOM 4766 C CA . TRP B 1 288 ? -20.812 0.031 16.906 1 46.28 288 TRP B CA 1
ATOM 4767 C C . TRP B 1 288 ? -20.141 -1.176 16.25 1 46.28 288 TRP B C 1
ATOM 4769 O O . TRP B 1 288 ? -20.812 -2.004 15.641 1 46.28 288 TRP B O 1
ATOM 4779 N N . TRP B 1 289 ? -18.891 -1.015 15.945 1 50.53 289 TRP B N 1
ATOM 4780 C CA . TRP B 1 289 ? -18.188 -2.199 15.445 1 50.53 289 TRP B CA 1
ATOM 4781 C C . TRP B 1 289 ? -18.078 -3.256 16.547 1 50.53 289 TRP B C 1
ATOM 4783 O O . TRP B 1 289 ? -17.578 -2.973 17.641 1 50.53 289 TRP B O 1
ATOM 4793 N N . ARG B 1 290 ? -19.031 -4.141 16.766 1 46.03 290 ARG B N 1
ATOM 4794 C CA . ARG B 1 290 ? -18.812 -5.371 17.516 1 46.03 290 ARG B CA 1
ATOM 4795 C C . ARG B 1 290 ? -18.234 -6.465 16.641 1 46.03 290 ARG B C 1
ATOM 4797 O O . ARG B 1 290 ? -18.688 -6.66 15.5 1 46.03 290 ARG B O 1
ATOM 4804 N N . ARG B 1 291 ? -16.984 -6.75 16.828 1 44.56 291 ARG B N 1
ATOM 4805 C CA . ARG B 1 291 ? -16.5 -7.941 16.141 1 44.56 291 ARG B CA 1
ATOM 4806 C C . ARG B 1 291 ? -17.531 -9.062 16.188 1 44.56 291 ARG B C 1
ATOM 4808 O O . ARG B 1 291 ? -17.859 -9.57 17.266 1 44.56 291 ARG B O 1
ATOM 4815 N N . LYS B 1 292 ? -18.672 -9.07 15.617 1 39.25 292 LYS B N 1
ATOM 4816 C CA . LYS B 1 292 ? -19.297 -10.391 15.633 1 39.25 292 LYS B CA 1
ATOM 4817 C C . LYS B 1 292 ? -18.266 -11.492 15.406 1 39.25 292 LYS B C 1
ATOM 4819 O O . LYS B 1 292 ? -17.234 -11.258 14.766 1 39.25 292 LYS B O 1
ATOM 4824 N N . LYS B 1 293 ? -18.594 -12.734 15.984 1 32.41 293 LYS B N 1
ATOM 4825 C CA . LYS B 1 293 ? -17.906 -13.984 15.664 1 32.41 293 LYS B CA 1
ATOM 4826 C C . LYS B 1 293 ? -17.625 -14.086 14.164 1 32.41 293 LYS B C 1
ATOM 4828 O O . LYS B 1 293 ? -18.547 -14.234 13.359 1 32.41 293 LYS B O 1
ATOM 4833 N N . PHE B 1 294 ? -17 -13.211 13.539 1 31.17 294 PHE B N 1
ATOM 4834 C CA . PHE B 1 294 ? -16.656 -13.711 12.219 1 31.17 294 PHE B CA 1
ATOM 4835 C C . PHE B 1 294 ? -16.594 -15.234 12.211 1 31.17 294 PHE B C 1
ATOM 4837 O O . PHE B 1 294 ? -15.758 -15.836 12.883 1 31.17 294 PHE B O 1
ATOM 4844 N N . GLU B 1 295 ? -17.734 -15.805 12.203 1 25.33 295 GLU B N 1
ATOM 4845 C CA . GLU B 1 295 ? -17.75 -17.25 11.977 1 25.33 295 GLU B CA 1
ATOM 4846 C C . GLU B 1 295 ? -16.672 -17.656 10.969 1 25.33 295 GLU B C 1
ATOM 4848 O O . GLU B 1 295 ? -16.578 -17.062 9.891 1 25.33 295 GLU B O 1
ATOM 4853 N N . ALA B 1 296 ? -15.555 -17.984 11.461 1 27.7 296 ALA B N 1
ATOM 4854 C CA . ALA B 1 296 ? -14.789 -18.938 10.68 1 27.7 296 ALA B CA 1
ATOM 4855 C C . ALA B 1 296 ? -15.695 -19.781 9.797 1 27.7 296 ALA B C 1
ATOM 4857 O O . ALA B 1 296 ? -16.297 -20.75 10.266 1 27.7 296 ALA B O 1
ATOM 4858 N N . ASN B 1 297 ? -16.656 -19.156 9.172 1 25.02 297 ASN B N 1
ATOM 4859 C CA . ASN B 1 297 ? -17.375 -20.078 8.289 1 25.02 297 ASN B CA 1
ATOM 4860 C C . ASN B 1 297 ? -16.406 -20.969 7.508 1 25.02 297 ASN B C 1
ATOM 4862 O O . ASN B 1 297 ? -15.672 -20.484 6.641 1 25.02 297 ASN B O 1
ATOM 4866 N N . ARG B 1 298 ? -15.93 -21.859 8.125 1 25.73 298 ARG B N 1
ATOM 4867 C CA . ARG B 1 298 ? -15.414 -23.203 7.91 1 25.73 298 ARG B CA 1
ATOM 4868 C C . ARG B 1 298 ? -16.172 -23.906 6.797 1 25.73 298 ARG B C 1
ATOM 4870 O O . ARG B 1 298 ? -16.062 -25.125 6.633 1 25.73 298 ARG B O 1
ATOM 4877 N N . GLN B 1 299 ? -17.328 -23.406 6.277 1 20.33 299 GLN B N 1
ATOM 4878 C CA . GLN B 1 299 ? -17.891 -24.359 5.312 1 20.33 299 GLN B CA 1
ATOM 4879 C C . GLN B 1 299 ? -16.984 -24.484 4.09 1 20.33 299 GLN B C 1
ATOM 4881 O O . GLN B 1 299 ? -16.688 -23.5 3.418 1 20.33 299 GLN B O 1
ATOM 4886 N N . VAL B 1 300 ? -16.281 -25.469 4.195 1 17.41 300 VAL B N 1
ATOM 4887 C CA . VAL B 1 300 ? -16.125 -26.359 3.045 1 17.41 300 VAL B CA 1
ATOM 4888 C C . VAL B 1 300 ? -17.5 -26.703 2.484 1 17.41 300 VAL B C 1
ATOM 4890 O O . VAL B 1 300 ? -18.422 -27.031 3.236 1 17.41 300 VAL B O 1
#